Protein AF-A0A349X6H2-F1 (afdb_monomer_lite)

Foldseek 3Di:
DPQDDDPPQVLLVVVVLLLVLCVQAVVQQADPVLVLVSVLLVPDDPLLSSLLSVQVPDPDQKFFLVVSDDPPRDCSPVSVVSCCVSQQKHQDWLQPDDLCVLVPDDLVLLQQVCVQLVNHDDSPDDSVVSSVSSVVSSVVPVPDTGDRVSSVRIMGGGPVLSSQLSQCQVPVASPCRSVVVVCVSSVVDDPPPVSVVVSNHGPDDHNVLSVLSSVLRVQVVCLVVVNDPLVVVVCSLVVVPDPPVVVVVVPPDPSSLVSLQSSLVVCCVPHVPVSLVSLVSDDPLNSVLVNLVSCVVVVVLVVSLVVLVVVQVCCVVPNDPPSNNQSSVQVNCVRPVVDPDGPVRVCVVPPPDDDDFDPVCVVPVQVSVQVRCVVVVHHDDDQDPNPD

Sequence (388 aa):
MSAITLPTHYYLDHGLEVFDYLEAHCLHLLPSEALSYIRSFRALNRDEQCLLVRLWSRKPRFLKRSSLMYAEITQPYECLETLKNVGLANDLSFMNSDDSLFNSLTKPELLSILDGVGARAPASTSKASLVGMCLTWRSENNNIEPELDVLDQYVERSQQDVVDYLLFLFFGDLRNRFQRFSMRDLGVLSTKNKAKDAQQVARFISLDEARHEFECHTHLRDISQGSVRYKELLKFLKGDSMPSFQSVRKFSSASRDRLVLKLGEQLLAEQPQAAIDVWQLSEQADVLEKRLRLQYQMGDTEQVKLELELLQERAQEQGMSAASEIFIADFYARKFTGKRTSIYTDMLRNAAESIGVDELYLNSSEQGVIAYYQRIGAHAEFVENKVW

Radius of gyration: 27.76 Å; chains: 1; bounding box: 68×59×72 Å

Structure (mmCIF, N/CA/C/O backbone):
data_AF-A0A349X6H2-F1
#
_entry.id   AF-A0A349X6H2-F1
#
loop_
_atom_site.group_PDB
_atom_site.id
_atom_site.type_symbol
_atom_site.label_atom_id
_atom_site.label_alt_id
_atom_site.label_comp_id
_atom_site.label_asym_id
_atom_site.label_entity_id
_atom_site.label_seq_id
_atom_site.pdbx_PDB_ins_code
_atom_site.Cartn_x
_atom_site.Cartn_y
_atom_site.Cartn_z
_atom_site.occupancy
_atom_site.B_iso_or_equiv
_atom_site.auth_seq_id
_atom_site.auth_comp_id
_atom_site.auth_asym_id
_atom_site.auth_atom_id
_atom_site.pdbx_PDB_model_num
ATOM 1 N N . MET A 1 1 ? -0.062 -37.067 -7.864 1.00 41.12 1 MET A N 1
ATOM 2 C CA . MET A 1 1 ? -0.809 -35.925 -8.428 1.00 41.12 1 MET A CA 1
ATOM 3 C C . MET A 1 1 ? 0.073 -35.297 -9.486 1.00 41.12 1 MET A C 1
ATOM 5 O O . MET A 1 1 ? 1.188 -34.912 -9.158 1.00 41.12 1 MET A O 1
ATOM 9 N N . SER A 1 2 ? -0.353 -35.305 -10.746 1.00 44.94 2 SER A N 1
ATOM 10 C CA . SER A 1 2 ? 0.394 -34.697 -11.851 1.00 44.94 2 SER A CA 1
ATOM 11 C C . SER A 1 2 ? 0.528 -33.195 -11.595 1.00 44.94 2 SER A C 1
ATOM 13 O O . SER A 1 2 ? -0.472 -32.550 -11.283 1.00 44.94 2 SER A O 1
ATOM 15 N N . ALA A 1 3 ? 1.741 -32.646 -11.671 1.00 56.03 3 ALA A N 1
ATOM 16 C CA . ALA A 1 3 ? 1.954 -31.213 -11.501 1.00 56.03 3 ALA A CA 1
ATOM 17 C C . ALA A 1 3 ? 1.177 -30.453 -12.589 1.00 56.03 3 ALA A C 1
ATOM 19 O O . ALA A 1 3 ? 1.402 -30.669 -13.782 1.00 56.03 3 ALA A O 1
ATOM 20 N N . ILE A 1 4 ? 0.242 -29.594 -12.178 1.00 73.12 4 ILE A N 1
ATOM 21 C CA . ILE A 1 4 ? -0.483 -28.706 -13.091 1.00 73.12 4 ILE A CA 1
ATOM 22 C C . ILE A 1 4 ? 0.563 -27.810 -13.756 1.00 73.12 4 ILE A C 1
ATOM 24 O O . ILE A 1 4 ? 1.237 -27.030 -13.086 1.00 73.12 4 ILE A O 1
ATOM 28 N N . THR A 1 5 ? 0.732 -27.963 -15.067 1.00 77.38 5 THR A N 1
ATOM 29 C CA . THR A 1 5 ? 1.642 -27.134 -15.861 1.00 77.38 5 THR A CA 1
ATOM 30 C C . THR A 1 5 ? 0.803 -26.066 -16.548 1.00 77.38 5 THR A C 1
ATOM 32 O O . THR A 1 5 ? -0.097 -26.395 -17.319 1.00 77.38 5 THR A O 1
ATOM 35 N N . LEU A 1 6 ? 1.053 -24.798 -16.225 1.00 77.38 6 LEU A N 1
ATOM 36 C CA . LEU A 1 6 ? 0.325 -23.677 -16.820 1.00 77.38 6 LEU A CA 1
ATOM 37 C C . LEU A 1 6 ? 0.773 -23.461 -18.280 1.00 77.38 6 LEU A C 1
ATOM 39 O O . LEU A 1 6 ? 1.961 -23.630 -18.570 1.00 77.38 6 LEU A O 1
ATOM 43 N N . PRO A 1 7 ? -0.138 -23.079 -19.198 1.00 85.06 7 PRO A N 1
ATOM 44 C CA . PRO A 1 7 ? 0.215 -22.738 -20.579 1.00 85.06 7 PRO A CA 1
ATOM 45 C C . PRO A 1 7 ? 1.255 -21.618 -20.643 1.00 85.06 7 PRO A C 1
ATOM 47 O O . PRO A 1 7 ? 1.220 -20.720 -19.815 1.00 85.06 7 PRO A O 1
ATOM 50 N N . THR A 1 8 ? 2.124 -21.590 -21.656 1.00 86.38 8 THR A N 1
ATOM 51 C CA . THR A 1 8 ? 3.209 -20.591 -21.766 1.00 86.38 8 THR A CA 1
ATOM 52 C C . THR A 1 8 ? 2.728 -19.141 -21.640 1.00 86.38 8 THR A C 1
ATOM 54 O O . THR A 1 8 ? 3.378 -18.344 -20.975 1.00 86.38 8 THR A O 1
ATOM 57 N N . HIS A 1 9 ? 1.562 -18.815 -22.208 1.00 89.19 9 HIS A N 1
ATOM 58 C CA . HIS A 1 9 ? 1.004 -17.457 -22.258 1.00 89.19 9 HIS A CA 1
ATOM 59 C C . HIS A 1 9 ? -0.097 -17.185 -21.219 1.00 89.19 9 HIS A C 1
ATOM 61 O O . HIS A 1 9 ? -0.800 -16.189 -21.340 1.00 89.19 9 HIS A O 1
ATOM 67 N N . TYR A 1 10 ? -0.242 -18.028 -20.190 1.00 88.88 10 TYR A N 1
ATOM 68 C CA . TYR A 1 10 ? -1.331 -17.922 -19.204 1.00 88.88 10 TYR A CA 1
ATOM 69 C C . TYR A 1 10 ? -1.436 -16.534 -18.539 1.00 88.88 10 TYR A C 1
ATOM 71 O O . TYR A 1 10 ? -2.515 -16.068 -18.192 1.00 88.88 10 TYR A O 1
ATOM 79 N N . TYR A 1 11 ? -0.300 -15.852 -18.372 1.00 89.56 11 TYR A N 1
ATOM 80 C CA . TYR A 1 11 ? -0.249 -14.516 -17.788 1.00 89.56 11 TYR A CA 1
ATOM 81 C C . TYR A 1 11 ? -0.876 -13.459 -18.706 1.00 89.56 11 TYR A C 1
ATOM 83 O O . TYR A 1 11 ? -1.455 -12.503 -18.199 1.00 89.56 11 TYR A O 1
ATOM 91 N N . LEU A 1 12 ? -0.777 -13.612 -20.033 1.00 92.56 12 LEU A N 1
ATOM 92 C CA . LEU A 1 12 ? -1.433 -12.713 -20.981 1.00 92.56 12 LEU A CA 1
ATOM 93 C C . LEU A 1 12 ? -2.950 -12.860 -20.858 1.00 92.56 12 LEU A C 1
ATOM 95 O O . LEU A 1 12 ? -3.640 -11.847 -20.811 1.00 92.56 12 LEU A O 1
ATOM 99 N N . ASP A 1 13 ? -3.448 -14.091 -20.716 1.00 90.62 13 ASP A N 1
ATOM 100 C CA . ASP A 1 13 ? -4.875 -14.349 -20.503 1.00 90.62 13 ASP A CA 1
ATOM 101 C C . ASP A 1 13 ? -5.380 -13.643 -19.231 1.00 90.62 13 ASP A C 1
ATOM 103 O O . ASP A 1 13 ? -6.460 -13.062 -19.242 1.00 90.62 13 ASP A O 1
ATOM 107 N N . HIS A 1 14 ? -4.575 -13.590 -18.159 1.00 89.12 14 HIS A N 1
ATOM 108 C CA . HIS A 1 14 ? -4.907 -12.807 -16.955 1.00 89.12 14 HIS A CA 1
ATOM 109 C C . HIS A 1 14 ? -4.961 -11.306 -17.221 1.00 89.12 14 HIS A C 1
ATOM 111 O O . HIS A 1 14 ? -5.829 -10.618 -16.693 1.00 89.12 14 HIS A O 1
ATOM 117 N N . GLY A 1 15 ? -4.016 -10.783 -18.005 1.00 90.38 15 GLY A N 1
ATOM 118 C CA . GLY A 1 15 ? -4.023 -9.379 -18.408 1.00 90.38 15 GLY A CA 1
ATOM 119 C C . GLY A 1 15 ? -5.282 -9.037 -19.203 1.00 90.38 15 GLY A C 1
ATOM 120 O O . GLY A 1 15 ? -5.961 -8.064 -18.885 1.00 90.38 15 GLY A O 1
ATOM 121 N N . LEU A 1 16 ? -5.624 -9.875 -20.183 1.00 92.06 16 LEU A N 1
ATOM 122 C CA . LEU A 1 16 ? -6.833 -9.735 -20.993 1.00 92.06 16 LEU A CA 1
ATOM 123 C C . LEU A 1 16 ? -8.100 -9.833 -20.136 1.00 92.06 16 LEU A C 1
ATOM 125 O O . LEU A 1 16 ? -8.949 -8.960 -20.257 1.00 92.06 16 LEU A O 1
ATOM 129 N N . GLU A 1 17 ? -8.181 -10.789 -19.202 1.00 90.62 17 GLU A N 1
ATOM 130 C CA . GLU A 1 17 ? -9.306 -10.921 -18.259 1.00 90.62 17 GLU A CA 1
ATOM 131 C C . GLU A 1 17 ? -9.546 -9.620 -17.474 1.00 90.62 17 GLU A C 1
ATOM 133 O O . GLU A 1 17 ? -10.690 -9.201 -17.297 1.00 90.62 17 GLU A O 1
ATOM 138 N N . VAL A 1 18 ? -8.475 -8.948 -17.032 1.00 90.56 18 VAL A N 1
ATOM 139 C CA . VAL A 1 18 ? -8.581 -7.649 -16.351 1.00 90.56 18 VAL A CA 1
ATOM 140 C C . VAL A 1 18 ? -9.144 -6.585 -17.288 1.00 90.56 18 VAL A C 1
ATOM 142 O O . VAL A 1 18 ? -10.103 -5.908 -16.924 1.00 90.56 18 VAL A O 1
ATOM 145 N N . PHE A 1 19 ? -8.566 -6.414 -18.477 1.00 92.38 19 PHE A N 1
ATOM 146 C CA . PHE A 1 19 ? -9.008 -5.374 -19.408 1.00 92.38 19 PHE A CA 1
ATOM 147 C C . PHE A 1 19 ? -10.441 -5.600 -19.901 1.00 92.38 19 PHE A C 1
ATOM 149 O O . PHE A 1 19 ? -11.228 -4.655 -19.899 1.00 92.38 19 PHE A O 1
ATOM 156 N N . ASP A 1 20 ? -10.796 -6.842 -20.240 1.00 93.31 20 ASP A N 1
ATOM 157 C CA . ASP A 1 20 ? -12.140 -7.225 -20.678 1.00 93.31 20 ASP A CA 1
ATOM 158 C C . ASP A 1 20 ? -13.179 -6.901 -19.591 1.00 93.31 20 ASP A C 1
ATOM 160 O O . ASP A 1 20 ? -14.216 -6.301 -19.877 1.00 93.31 20 ASP A O 1
ATOM 164 N N . TYR A 1 21 ? -12.883 -7.224 -18.324 1.00 90.81 21 TYR A N 1
ATOM 165 C CA . TYR A 1 21 ? -13.749 -6.875 -17.195 1.00 90.81 21 TYR A CA 1
ATOM 166 C C . TYR A 1 21 ? -13.925 -5.358 -17.051 1.00 90.81 21 TYR A C 1
ATOM 168 O O . TYR A 1 21 ? -15.043 -4.877 -16.857 1.00 90.81 21 TYR A O 1
ATOM 176 N N . LEU A 1 22 ? -12.836 -4.589 -17.143 1.00 92.75 22 LEU A N 1
ATOM 177 C CA . LEU A 1 22 ? -12.883 -3.139 -16.952 1.00 92.75 22 LEU A CA 1
ATOM 178 C C . LEU A 1 22 ? -13.688 -2.443 -18.053 1.00 92.75 22 LEU A C 1
ATOM 180 O O . LEU A 1 22 ? -14.482 -1.554 -17.750 1.00 92.75 22 LEU A O 1
ATOM 184 N N . GLU A 1 23 ? -13.520 -2.864 -19.305 1.00 93.88 23 GLU A N 1
ATOM 185 C CA . GLU A 1 23 ? -14.273 -2.330 -20.443 1.00 93.88 23 GLU A CA 1
ATOM 186 C C . GLU A 1 23 ? -15.757 -2.714 -20.382 1.00 93.88 23 GLU A C 1
ATOM 188 O O . GLU A 1 23 ? -16.614 -1.881 -20.678 1.00 93.88 23 GLU A O 1
ATOM 193 N N . ALA A 1 24 ? -16.075 -3.942 -19.959 1.00 92.00 24 ALA A N 1
ATOM 194 C CA . ALA A 1 24 ? -17.452 -4.424 -19.884 1.00 92.00 24 ALA A CA 1
ATOM 195 C C . ALA A 1 24 ? -18.235 -3.855 -18.690 1.00 92.00 24 ALA A C 1
ATOM 197 O O . ALA A 1 24 ? -19.426 -3.568 -18.817 1.00 92.00 24 ALA A O 1
ATOM 198 N N . HIS A 1 25 ? -17.587 -3.700 -17.532 1.00 90.75 25 HIS A N 1
ATOM 199 C CA . HIS A 1 25 ? -18.285 -3.441 -16.270 1.00 90.75 25 HIS A CA 1
ATOM 200 C C . HIS A 1 25 ? -17.900 -2.128 -15.596 1.00 90.75 25 HIS A C 1
ATOM 202 O O . HIS A 1 25 ? -18.695 -1.606 -14.822 1.00 90.75 25 HIS A O 1
ATOM 208 N N . CYS A 1 26 ? -16.716 -1.572 -15.859 1.00 93.00 26 CYS A N 1
ATOM 209 C CA . CYS A 1 26 ? -16.192 -0.424 -15.114 1.00 93.00 26 CYS A CA 1
ATOM 210 C C . CYS A 1 26 ? -15.970 0.826 -15.969 1.00 93.00 26 CYS A C 1
ATOM 212 O O . CYS A 1 26 ? -15.316 1.747 -15.494 1.00 93.00 26 CYS A O 1
ATOM 214 N N . LEU A 1 27 ? -16.513 0.904 -17.189 1.00 94.94 27 LEU A N 1
ATOM 215 C CA . LEU A 1 27 ? -16.261 2.016 -18.114 1.00 94.94 27 LEU A CA 1
ATOM 216 C C . LEU A 1 27 ? -16.550 3.402 -17.499 1.00 94.94 27 LEU A C 1
ATOM 218 O O . LEU A 1 27 ? -15.788 4.340 -17.713 1.00 94.94 27 LEU A O 1
ATOM 222 N N . HIS A 1 28 ? -17.606 3.527 -16.687 1.00 94.00 28 HIS A N 1
ATOM 223 C CA . HIS A 1 28 ? -17.977 4.763 -15.974 1.00 94.00 28 HIS A CA 1
ATOM 224 C C . HIS A 1 28 ? -17.039 5.128 -14.813 1.00 94.00 28 HIS A C 1
ATOM 226 O O . HIS A 1 28 ? -17.124 6.234 -14.282 1.00 94.00 28 HIS A O 1
ATOM 232 N N . LEU A 1 29 ? -16.160 4.209 -14.413 1.00 94.75 29 LEU A N 1
ATOM 233 C CA . LEU A 1 29 ? -15.140 4.389 -13.379 1.00 94.75 29 LEU A CA 1
ATOM 234 C C . LEU A 1 29 ? -13.755 4.669 -13.972 1.00 94.75 29 LEU A C 1
ATOM 236 O O . LEU A 1 29 ? -12.797 4.804 -13.220 1.00 94.75 29 LEU A O 1
ATOM 240 N N . LEU A 1 30 ? -13.607 4.718 -15.298 1.00 95.81 30 LEU A N 1
ATOM 241 C CA . LEU A 1 30 ? -12.310 4.922 -15.936 1.00 95.81 30 LEU A CA 1
ATOM 242 C C . LEU A 1 30 ? -12.091 6.407 -16.258 1.00 95.81 30 LEU A C 1
ATOM 244 O O . LEU A 1 30 ? -12.822 6.966 -17.079 1.00 95.81 30 LEU A O 1
ATOM 248 N N . PRO A 1 31 ? -11.072 7.062 -15.672 1.00 95.38 31 PRO A N 1
ATOM 249 C CA . PRO A 1 31 ? -10.683 8.400 -16.093 1.00 95.38 31 PRO A CA 1
ATOM 250 C C . PRO A 1 31 ? -10.000 8.376 -17.475 1.00 95.38 31 PRO A C 1
ATOM 252 O O . PRO A 1 31 ? -9.682 7.319 -18.030 1.00 95.38 31 PRO A O 1
ATOM 255 N N . SER A 1 32 ? -9.760 9.555 -18.051 1.00 95.50 32 SER A N 1
ATOM 256 C CA . SER A 1 32 ? -9.228 9.717 -19.415 1.00 95.50 32 SER A CA 1
ATOM 257 C C . SER A 1 32 ? -7.911 8.980 -19.665 1.00 95.50 32 SER A C 1
ATOM 259 O O . SER A 1 32 ? -7.740 8.342 -20.704 1.00 95.50 32 SER A O 1
ATOM 261 N N . GLU A 1 33 ? -6.996 9.044 -18.706 1.00 95.44 33 GLU A N 1
ATOM 262 C CA . GLU A 1 33 ? -5.682 8.416 -18.730 1.00 95.44 33 GLU A CA 1
ATOM 263 C C . GLU A 1 33 ? -5.792 6.890 -18.706 1.00 95.44 33 GLU A C 1
ATOM 265 O O . GLU A 1 33 ? -5.112 6.216 -19.477 1.00 95.44 33 GLU A O 1
ATOM 270 N N . ALA A 1 34 ? -6.726 6.341 -17.923 1.00 95.88 34 ALA A N 1
ATOM 271 C CA . ALA A 1 34 ? -7.013 4.912 -17.895 1.00 95.88 34 ALA A CA 1
ATOM 272 C C . ALA A 1 34 ? -7.580 4.437 -19.240 1.00 95.88 34 ALA A C 1
ATOM 274 O O . ALA A 1 34 ? -7.101 3.456 -19.802 1.00 95.88 34 ALA A O 1
ATOM 275 N N . LEU A 1 35 ? -8.533 5.175 -19.817 1.00 96.31 35 LEU A N 1
ATOM 276 C CA . LEU A 1 35 ? -9.071 4.877 -21.150 1.00 96.31 35 LEU A CA 1
ATOM 277 C C . LEU A 1 35 ? -8.007 4.978 -22.249 1.00 96.31 35 LEU A C 1
ATOM 279 O O . LEU A 1 35 ? -8.060 4.238 -23.233 1.00 96.31 35 LEU A O 1
ATOM 283 N N . SER A 1 36 ? -7.067 5.916 -22.128 1.00 96.06 36 SER A N 1
ATOM 284 C CA . SER A 1 36 ? -5.939 6.026 -23.055 1.00 96.06 36 SER A CA 1
ATOM 285 C C . SER A 1 36 ? -5.003 4.828 -22.920 1.00 96.06 36 SER A C 1
ATOM 287 O O . SER A 1 36 ? -4.610 4.259 -23.933 1.00 96.06 36 SER A O 1
ATOM 289 N N . TYR A 1 37 ? -4.704 4.403 -21.690 1.00 96.12 37 TYR A N 1
ATOM 290 C CA . TYR A 1 37 ? -3.863 3.239 -21.418 1.00 96.12 37 TYR A CA 1
ATOM 291 C C . TYR A 1 37 ? -4.434 1.969 -22.055 1.00 96.12 37 TYR A C 1
ATOM 293 O O . TYR A 1 37 ? -3.723 1.254 -22.761 1.00 96.12 37 TYR A O 1
ATOM 301 N N . ILE A 1 38 ? -5.728 1.703 -21.840 1.00 95.81 38 ILE A N 1
ATOM 302 C CA . ILE A 1 38 ? -6.404 0.524 -22.400 1.00 95.81 38 ILE A CA 1
ATOM 303 C C . ILE A 1 38 ? -6.362 0.564 -23.930 1.00 95.81 38 ILE A C 1
ATOM 305 O O . ILE A 1 38 ? -6.011 -0.430 -24.561 1.00 95.81 38 ILE A O 1
ATOM 309 N N . ARG A 1 39 ? -6.642 1.724 -24.539 1.00 96.62 39 ARG A N 1
ATOM 310 C CA . ARG A 1 39 ? -6.561 1.887 -25.998 1.00 96.62 39 ARG A CA 1
ATOM 311 C C . ARG A 1 39 ? -5.158 1.619 -26.537 1.00 96.62 39 ARG A C 1
ATOM 313 O O . ARG A 1 39 ? -5.036 0.884 -27.513 1.00 96.62 39 ARG A O 1
ATOM 320 N N . SER A 1 40 ? -4.120 2.150 -25.889 1.00 96.62 40 SER A N 1
ATOM 321 C CA . SER A 1 40 ? -2.731 1.865 -26.264 1.00 96.62 40 SER A CA 1
ATOM 322 C C . SER A 1 40 ? -2.426 0.372 -26.164 1.00 96.62 40 SER A C 1
ATOM 324 O O . SER A 1 40 ? -1.868 -0.182 -27.101 1.00 96.62 40 SER A O 1
ATOM 326 N N . PHE A 1 41 ? -2.855 -0.303 -25.092 1.00 96.00 41 PHE A N 1
ATOM 327 C CA . PHE A 1 41 ? -2.679 -1.751 -24.937 1.00 96.00 41 PHE A CA 1
ATOM 328 C C . PHE A 1 41 ? -3.384 -2.563 -26.036 1.00 96.00 41 PHE A C 1
ATOM 330 O O . PHE A 1 41 ? -2.799 -3.491 -26.593 1.00 96.00 41 PHE A O 1
ATOM 337 N N . ARG A 1 42 ? -4.629 -2.214 -26.381 1.00 96.50 42 ARG A N 1
ATOM 338 C CA . ARG A 1 42 ? -5.400 -2.911 -27.427 1.00 96.50 42 ARG A CA 1
ATOM 339 C C . ARG A 1 42 ? -4.820 -2.721 -28.830 1.00 96.50 42 ARG A C 1
ATOM 341 O O . ARG A 1 42 ? -5.063 -3.565 -29.686 1.00 96.50 42 ARG A O 1
ATOM 348 N N . ALA A 1 43 ? -4.067 -1.646 -29.061 1.00 97.50 43 ALA A N 1
ATOM 349 C CA . ALA A 1 43 ? -3.385 -1.391 -30.329 1.00 97.50 43 ALA A CA 1
ATOM 350 C C . ALA A 1 43 ? -2.084 -2.197 -30.501 1.00 97.50 43 ALA A C 1
ATOM 352 O O . ALA A 1 43 ? -1.599 -2.320 -31.624 1.00 97.50 43 ALA A O 1
ATOM 353 N N . LEU A 1 44 ? -1.529 -2.738 -29.412 1.00 97.81 44 LEU A N 1
ATOM 354 C CA . LEU A 1 44 ? -0.324 -3.563 -29.443 1.00 97.81 44 LEU A CA 1
ATOM 355 C C . LEU A 1 44 ? -0.584 -4.920 -30.104 1.00 97.81 44 LEU A C 1
ATOM 357 O O . LEU A 1 44 ? -1.668 -5.499 -29.983 1.00 97.81 44 LEU A O 1
ATOM 361 N N . ASN A 1 45 ? 0.448 -5.473 -30.735 1.00 97.12 45 ASN A N 1
ATOM 362 C CA . ASN A 1 45 ? 0.433 -6.863 -31.170 1.00 97.12 45 ASN A CA 1
ATOM 363 C C . ASN A 1 45 ? 0.579 -7.828 -29.975 1.00 97.12 45 ASN A C 1
ATOM 365 O O . ASN A 1 45 ? 0.828 -7.434 -28.835 1.00 97.12 45 ASN A O 1
ATOM 369 N N . ARG A 1 46 ? 0.430 -9.132 -30.230 1.00 96.69 46 ARG A N 1
ATOM 370 C CA . ARG A 1 46 ? 0.435 -10.151 -29.170 1.00 96.69 46 ARG A CA 1
ATOM 371 C C . ARG A 1 46 ? 1.747 -10.201 -28.374 1.00 96.69 46 ARG A C 1
ATOM 373 O O . ARG A 1 46 ? 1.697 -10.342 -27.155 1.00 96.69 46 ARG A O 1
ATOM 380 N N . ASP A 1 47 ? 2.895 -10.085 -29.035 1.00 97.19 47 ASP A N 1
ATOM 381 C CA . ASP A 1 47 ? 4.217 -10.162 -28.397 1.00 97.19 47 ASP A CA 1
ATOM 382 C C . ASP A 1 47 ? 4.477 -8.926 -27.516 1.00 97.19 47 ASP A C 1
ATOM 384 O O . ASP A 1 47 ? 4.969 -9.039 -26.390 1.00 97.19 47 ASP A O 1
ATOM 388 N N . GLU A 1 48 ? 4.042 -7.752 -27.971 1.00 97.44 48 GLU A N 1
ATOM 389 C CA . GLU A 1 48 ? 4.077 -6.500 -27.211 1.00 97.44 48 GLU A CA 1
ATOM 390 C C . GLU A 1 48 ? 3.147 -6.540 -25.989 1.00 97.44 48 GLU A C 1
ATOM 392 O O . GLU A 1 48 ? 3.548 -6.148 -24.889 1.00 97.44 48 GLU A O 1
ATOM 397 N N . GLN A 1 49 ? 1.927 -7.070 -26.143 1.00 97.00 49 GLN A N 1
ATOM 398 C CA . GLN A 1 49 ? 1.008 -7.290 -25.022 1.00 97.00 49 GLN A CA 1
ATOM 399 C C . GLN A 1 49 ? 1.607 -8.265 -24.004 1.00 97.00 49 GLN A C 1
ATOM 401 O O . GLN A 1 49 ? 1.571 -8.003 -22.799 1.00 97.00 49 GLN A O 1
ATOM 406 N N . CYS A 1 50 ? 2.208 -9.363 -24.474 1.00 96.19 50 CYS A N 1
ATOM 407 C CA . CYS A 1 50 ? 2.935 -10.307 -23.631 1.00 96.19 50 CYS A CA 1
ATOM 408 C C . CYS A 1 50 ? 4.016 -9.597 -22.810 1.00 96.19 50 CYS A C 1
ATOM 410 O O . CYS A 1 50 ? 4.074 -9.772 -21.589 1.00 96.19 50 CYS A O 1
ATOM 412 N N . LEU A 1 51 ? 4.850 -8.780 -23.457 1.00 96.31 51 LEU A N 1
ATOM 413 C CA . LEU A 1 51 ? 5.918 -8.053 -22.783 1.00 96.31 51 LEU A CA 1
ATOM 414 C C . LEU A 1 51 ? 5.370 -7.060 -21.749 1.00 96.31 51 LEU A C 1
ATOM 416 O O . LEU A 1 51 ? 5.881 -7.007 -20.628 1.00 96.31 51 LEU A O 1
ATOM 420 N N . LEU A 1 52 ? 4.303 -6.323 -22.068 1.00 95.19 52 LEU A N 1
ATOM 421 C CA . LEU A 1 52 ? 3.695 -5.382 -21.125 1.00 95.19 52 LEU A CA 1
ATOM 422 C C . LEU A 1 52 ? 3.138 -6.089 -19.884 1.00 95.19 52 LEU A C 1
ATOM 424 O O . LEU A 1 52 ? 3.396 -5.669 -18.754 1.00 95.19 52 LEU A O 1
ATOM 428 N N . VAL A 1 53 ? 2.418 -7.199 -20.065 1.00 93.12 53 VAL A N 1
ATOM 429 C CA . VAL A 1 53 ? 1.878 -7.957 -18.928 1.00 93.12 53 VAL A CA 1
ATOM 430 C C . VAL A 1 53 ? 3.007 -8.599 -18.112 1.00 93.12 53 VAL A C 1
ATOM 432 O O . VAL A 1 53 ? 2.946 -8.637 -16.876 1.00 93.12 53 VAL A O 1
ATOM 435 N N . ARG A 1 54 ? 4.105 -9.023 -18.759 1.00 91.69 54 ARG A N 1
ATOM 436 C CA . ARG A 1 54 ? 5.329 -9.419 -18.048 1.00 91.69 54 ARG A CA 1
ATOM 437 C C . ARG A 1 54 ? 5.853 -8.270 -17.194 1.00 91.69 54 ARG A C 1
ATOM 439 O O . ARG A 1 54 ? 6.064 -8.502 -16.004 1.00 91.69 54 ARG A O 1
ATOM 446 N N . LEU A 1 55 ? 5.984 -7.050 -17.725 1.00 91.19 55 LEU A N 1
ATOM 447 C CA . LEU A 1 55 ? 6.416 -5.871 -16.958 1.00 91.19 55 LEU A CA 1
ATOM 448 C C . LEU A 1 55 ? 5.529 -5.632 -15.729 1.00 91.19 55 LEU A C 1
ATOM 450 O O . LEU A 1 55 ? 6.047 -5.454 -14.624 1.00 91.19 55 LEU A O 1
ATOM 454 N N . TRP A 1 56 ? 4.206 -5.712 -15.884 1.00 87.31 56 TRP A N 1
ATOM 455 C CA . TRP A 1 56 ? 3.244 -5.556 -14.790 1.00 87.31 56 TRP A CA 1
ATOM 456 C C . TRP A 1 56 ? 3.454 -6.545 -13.641 1.00 87.31 56 TRP A C 1
ATOM 458 O O . TRP A 1 56 ? 3.336 -6.166 -12.470 1.00 87.31 56 TRP A O 1
ATOM 468 N N . SER A 1 57 ? 3.790 -7.794 -13.972 1.00 84.00 57 SER A N 1
ATOM 469 C CA . SER A 1 57 ? 4.006 -8.874 -13.003 1.00 84.00 57 SER A CA 1
ATOM 470 C C . SER A 1 57 ? 5.298 -8.730 -12.184 1.00 84.00 57 SER A C 1
ATOM 472 O O . SER A 1 57 ? 5.453 -9.377 -11.143 1.00 84.00 57 SER A O 1
ATOM 474 N N . ARG A 1 58 ? 6.241 -7.885 -12.622 1.00 86.94 58 ARG A N 1
ATOM 475 C CA . ARG A 1 58 ? 7.522 -7.686 -11.935 1.00 86.94 58 ARG A CA 1
ATOM 476 C C . ARG A 1 58 ? 7.357 -6.759 -10.735 1.00 86.94 58 ARG A C 1
ATOM 478 O O . ARG A 1 58 ? 6.729 -5.713 -10.834 1.00 86.94 58 ARG A O 1
ATOM 485 N N . LYS A 1 59 ? 7.974 -7.126 -9.607 1.00 82.19 59 LYS A N 1
ATOM 486 C CA . LYS A 1 59 ? 7.977 -6.293 -8.392 1.00 82.19 59 LYS A CA 1
ATOM 487 C C . LYS A 1 59 ? 8.782 -4.989 -8.546 1.00 82.19 59 LYS A C 1
ATOM 489 O O . LYS A 1 59 ? 8.283 -3.968 -8.088 1.00 82.19 59 LYS A O 1
ATOM 494 N N . PRO A 1 60 ? 9.997 -4.983 -9.135 1.00 87.00 60 PRO A N 1
ATOM 495 C CA . PRO A 1 60 ? 10.769 -3.749 -9.281 1.00 87.00 60 PRO A CA 1
ATOM 496 C C . PRO A 1 60 ? 10.166 -2.806 -10.329 1.00 87.00 60 PRO A C 1
ATOM 498 O O . PRO A 1 60 ? 9.721 -3.262 -11.384 1.00 87.00 60 PRO A O 1
ATOM 501 N N . ARG A 1 61 ? 10.212 -1.497 -10.050 1.00 88.12 61 ARG A N 1
ATOM 502 C CA . ARG A 1 61 ? 9.861 -0.425 -11.000 1.00 88.12 61 ARG A CA 1
ATOM 503 C C . ARG A 1 61 ? 10.887 -0.300 -12.130 1.00 88.12 61 ARG A C 1
ATOM 505 O O . ARG A 1 61 ? 10.500 -0.159 -13.286 1.00 88.12 61 ARG A O 1
ATOM 512 N N . PHE A 1 62 ? 12.169 -0.393 -11.778 1.00 92.50 62 PHE A N 1
ATOM 513 C CA . PHE A 1 62 ? 13.304 -0.337 -12.699 1.00 92.50 62 PHE A CA 1
ATOM 514 C C . PHE A 1 62 ? 13.786 -1.749 -13.006 1.00 92.50 62 PHE A C 1
ATOM 516 O O . PHE A 1 62 ? 14.052 -2.545 -12.099 1.00 92.50 62 PHE A O 1
ATOM 523 N N . LEU A 1 63 ? 13.862 -2.081 -14.289 1.00 93.25 63 LEU A N 1
ATOM 524 C CA . LEU A 1 63 ? 14.101 -3.438 -14.764 1.00 93.25 63 LEU A CA 1
ATOM 525 C C . LEU A 1 63 ? 15.285 -3.445 -15.714 1.00 93.25 63 LEU A C 1
ATOM 527 O O . LEU A 1 63 ? 15.330 -2.651 -16.644 1.00 93.25 63 LEU A O 1
ATOM 531 N N . LYS A 1 64 ? 16.221 -4.379 -15.523 1.00 93.00 64 LYS A N 1
ATOM 532 C CA . LYS A 1 64 ? 17.274 -4.609 -16.518 1.00 93.00 64 LYS A CA 1
ATOM 533 C C . LYS A 1 64 ? 16.641 -5.118 -17.806 1.00 93.00 64 LYS A C 1
ATOM 535 O O . LYS A 1 64 ? 15.910 -6.113 -17.759 1.00 93.00 64 LYS A O 1
ATOM 540 N N . ARG A 1 65 ? 16.977 -4.510 -18.943 1.00 93.44 65 ARG A N 1
ATOM 541 C CA . ARG A 1 65 ? 16.505 -4.919 -20.276 1.00 93.44 65 ARG A CA 1
ATOM 542 C C . ARG A 1 65 ? 16.817 -6.393 -20.549 1.00 93.44 65 ARG A C 1
ATOM 544 O O . ARG A 1 65 ? 15.956 -7.132 -21.009 1.00 93.44 65 ARG A O 1
ATOM 551 N N . SER A 1 66 ? 17.994 -6.866 -20.133 1.00 92.19 66 SER A N 1
ATOM 552 C CA . SER A 1 66 ? 18.397 -8.278 -20.244 1.00 92.19 66 SER A CA 1
ATOM 553 C C . SER A 1 66 ? 17.492 -9.257 -19.485 1.00 92.19 66 SER A C 1
ATOM 555 O O . SER A 1 66 ? 17.409 -10.424 -19.853 1.00 92.19 66 SER A O 1
ATOM 557 N N . SER A 1 67 ? 16.780 -8.801 -18.448 1.00 91.94 67 SER A N 1
ATOM 558 C CA . SER A 1 67 ? 15.844 -9.639 -17.684 1.00 91.94 67 SER A CA 1
ATOM 559 C C . SER A 1 67 ? 14.473 -9.806 -18.349 1.00 91.94 67 SER A C 1
ATOM 561 O O . SER A 1 67 ? 13.640 -10.550 -17.832 1.00 91.94 67 SER A O 1
ATOM 563 N N . LEU A 1 68 ? 14.243 -9.113 -19.468 1.00 91.38 68 LEU A N 1
ATOM 564 C CA . LEU A 1 68 ? 12.992 -9.111 -20.228 1.00 91.38 68 LEU A CA 1
ATOM 565 C C . LEU A 1 68 ? 13.078 -9.955 -21.512 1.00 91.38 68 LEU A C 1
ATOM 567 O O . LEU A 1 68 ? 12.228 -9.845 -22.391 1.00 91.38 68 LEU A O 1
ATOM 571 N N . MET A 1 69 ? 14.117 -10.784 -21.628 1.00 91.25 69 MET A N 1
ATOM 572 C CA . MET A 1 69 ? 14.360 -11.656 -22.775 1.00 91.25 69 MET A CA 1
ATOM 573 C C . MET A 1 69 ? 13.656 -12.997 -22.560 1.00 91.25 69 MET A C 1
ATOM 575 O O . MET A 1 69 ? 14.228 -13.937 -22.008 1.00 91.25 69 MET A O 1
ATOM 579 N N . TYR A 1 70 ? 12.382 -13.052 -22.937 1.00 92.81 70 TYR A N 1
ATOM 580 C CA . TYR A 1 70 ? 11.531 -14.231 -22.789 1.00 92.81 70 TYR A CA 1
ATOM 581 C C . TYR A 1 70 ? 11.536 -15.067 -24.071 1.00 92.81 70 TYR A C 1
ATOM 583 O O . TYR A 1 70 ? 11.414 -14.515 -25.159 1.00 92.81 70 TYR A O 1
ATOM 591 N N . ALA A 1 71 ? 11.657 -16.392 -23.949 1.00 92.69 71 ALA A N 1
ATOM 592 C CA . ALA A 1 71 ? 11.766 -17.291 -25.104 1.00 92.69 71 ALA A CA 1
ATOM 593 C C . ALA A 1 71 ? 10.482 -17.346 -25.949 1.00 92.69 71 ALA A C 1
ATOM 595 O O . ALA A 1 71 ? 10.533 -17.681 -27.128 1.00 92.69 71 ALA A O 1
ATOM 596 N N . GLU A 1 72 ? 9.336 -17.040 -25.340 1.00 93.69 72 GLU A N 1
ATOM 597 C CA . GLU A 1 72 ? 8.037 -16.991 -26.002 1.00 93.69 72 GLU A CA 1
ATOM 598 C C . GLU A 1 72 ? 7.775 -15.698 -26.792 1.00 93.69 72 GLU A C 1
ATOM 600 O O . GLU A 1 72 ? 6.806 -15.652 -27.540 1.00 93.69 72 GLU A O 1
ATOM 605 N N . ILE A 1 73 ? 8.618 -14.668 -26.643 1.00 95.19 73 ILE A N 1
ATOM 606 C CA . ILE A 1 73 ? 8.498 -13.389 -27.357 1.00 95.19 73 ILE A CA 1
ATOM 607 C C . ILE A 1 73 ? 9.549 -13.349 -28.468 1.00 95.19 73 ILE A C 1
ATOM 609 O O . ILE A 1 73 ? 10.739 -13.511 -28.205 1.00 95.19 73 ILE A O 1
ATOM 613 N N . THR A 1 74 ? 9.121 -13.101 -29.706 1.00 94.12 74 THR A N 1
ATOM 614 C CA . THR A 1 74 ? 9.979 -13.246 -30.893 1.00 94.12 74 THR A CA 1
ATOM 615 C C . THR A 1 74 ? 11.065 -12.172 -30.962 1.00 94.12 74 THR A C 1
ATOM 617 O O . THR A 1 74 ? 12.232 -12.486 -31.185 1.00 94.12 74 THR A O 1
ATOM 620 N N . GLN A 1 75 ? 10.686 -10.903 -30.773 1.00 94.00 75 GLN A N 1
ATOM 621 C CA . GLN A 1 75 ? 11.586 -9.744 -30.849 1.00 94.00 75 GLN A CA 1
ATOM 622 C C . GLN A 1 75 ? 11.417 -8.849 -29.612 1.00 94.00 75 GLN A C 1
ATOM 624 O O . GLN A 1 75 ? 10.833 -7.766 -29.692 1.00 94.00 75 GLN A O 1
ATOM 629 N N . PRO A 1 76 ? 11.898 -9.283 -28.433 1.00 93.38 76 PRO A N 1
ATOM 630 C CA . PRO A 1 76 ? 11.629 -8.593 -27.171 1.00 93.38 76 PRO A CA 1
ATOM 631 C C . PRO A 1 76 ? 12.213 -7.175 -27.119 1.00 93.38 76 PRO A C 1
ATOM 633 O O . PRO A 1 76 ? 11.623 -6.306 -26.482 1.00 93.38 76 PRO A O 1
ATOM 636 N N . TYR A 1 77 ? 13.329 -6.915 -27.808 1.00 92.75 77 TYR A N 1
ATOM 637 C CA . TYR A 1 77 ? 13.893 -5.566 -27.910 1.00 92.75 77 TYR A CA 1
ATOM 638 C C . TYR A 1 77 ? 13.012 -4.634 -28.752 1.00 92.75 77 TYR A C 1
ATOM 640 O O . TYR A 1 77 ? 12.695 -3.542 -28.296 1.00 92.75 77 TYR A O 1
ATOM 648 N N . GLU A 1 78 ? 12.545 -5.071 -29.925 1.00 95.69 78 GLU A N 1
ATOM 649 C CA . GLU A 1 78 ? 11.640 -4.272 -30.773 1.00 95.69 78 GLU A CA 1
ATOM 650 C C . GLU A 1 78 ? 10.288 -4.026 -30.090 1.00 95.69 78 GLU A C 1
ATOM 652 O O . GLU A 1 78 ? 9.745 -2.920 -30.143 1.00 95.69 78 GLU A O 1
ATOM 657 N N . CYS A 1 79 ? 9.774 -5.034 -29.376 1.00 96.94 79 CYS A N 1
ATOM 658 C CA . CYS A 1 79 ? 8.583 -4.883 -28.545 1.00 96.94 79 CYS A CA 1
ATOM 659 C C . CYS A 1 79 ? 8.807 -3.811 -27.472 1.00 96.94 79 CYS A C 1
ATOM 661 O O . CYS A 1 79 ? 7.946 -2.960 -27.263 1.00 96.94 79 CYS A O 1
ATOM 663 N N . LEU A 1 80 ? 9.966 -3.820 -26.803 1.00 95.69 80 LEU A N 1
ATOM 664 C CA . LEU A 1 80 ? 10.290 -2.835 -25.775 1.00 95.69 80 LEU A CA 1
ATOM 665 C C . LEU A 1 80 ? 10.366 -1.416 -26.347 1.00 95.69 80 LEU A C 1
ATOM 667 O O . LEU A 1 80 ? 9.795 -0.502 -25.756 1.00 95.69 80 LEU A O 1
ATOM 671 N N . GLU A 1 81 ? 11.014 -1.232 -27.499 1.00 95.56 81 GLU A N 1
ATOM 672 C CA . GLU A 1 81 ? 11.056 0.065 -28.186 1.00 95.56 81 GLU A CA 1
ATOM 673 C C . GLU A 1 81 ? 9.650 0.547 -28.565 1.00 95.56 81 GLU A C 1
ATOM 675 O O . GLU A 1 81 ? 9.316 1.712 -28.356 1.00 95.56 81 GLU A O 1
ATOM 680 N N . THR A 1 82 ? 8.780 -0.355 -29.025 1.00 96.81 82 THR A N 1
ATOM 681 C CA . THR A 1 82 ? 7.380 -0.016 -29.314 1.00 96.81 82 THR A CA 1
ATOM 682 C C . THR A 1 82 ? 6.642 0.437 -28.059 1.00 96.81 82 THR A C 1
ATOM 684 O O . THR A 1 82 ? 6.006 1.491 -28.080 1.00 96.81 82 THR A O 1
ATOM 687 N N . LEU A 1 83 ? 6.784 -0.287 -26.940 1.00 96.62 83 LEU A N 1
ATOM 688 C CA . LEU A 1 83 ? 6.195 0.101 -25.652 1.00 96.62 83 LEU A CA 1
ATOM 689 C C . LEU A 1 83 ? 6.675 1.481 -25.186 1.00 96.62 83 LEU A C 1
ATOM 691 O O . LEU A 1 83 ? 5.879 2.232 -24.618 1.00 96.62 83 LEU A O 1
ATOM 695 N N . LYS A 1 84 ? 7.942 1.831 -25.438 1.00 95.12 84 LYS A N 1
ATOM 696 C CA . LYS A 1 84 ? 8.476 3.165 -25.142 1.00 95.12 84 LYS A CA 1
ATOM 697 C C . LYS A 1 84 ? 7.871 4.246 -26.029 1.00 95.12 84 LYS A C 1
ATOM 699 O O . LYS A 1 84 ? 7.414 5.265 -25.519 1.00 95.12 84 LYS A O 1
ATOM 704 N N . ASN A 1 85 ? 7.775 3.994 -27.331 1.00 95.12 85 ASN A N 1
ATOM 705 C CA . ASN A 1 85 ? 7.200 4.941 -28.289 1.00 95.12 85 ASN A CA 1
ATOM 706 C C . ASN A 1 85 ? 5.735 5.285 -27.982 1.00 95.12 85 ASN A C 1
ATOM 708 O O . ASN A 1 85 ? 5.309 6.415 -28.208 1.00 95.12 85 ASN A O 1
ATOM 712 N N . VAL A 1 86 ? 4.967 4.335 -27.437 1.00 94.81 86 VAL A N 1
ATOM 713 C CA . VAL A 1 86 ? 3.574 4.567 -27.014 1.00 94.81 86 VAL A CA 1
ATOM 714 C C . VAL A 1 86 ? 3.435 4.993 -25.543 1.00 94.81 86 VAL A C 1
ATOM 716 O O . VAL A 1 86 ? 2.317 5.108 -25.038 1.00 94.81 86 VAL A O 1
ATOM 719 N N . GLY A 1 87 ? 4.550 5.222 -24.839 1.00 93.75 87 GLY A N 1
ATOM 720 C CA . GLY A 1 87 ? 4.583 5.720 -23.459 1.00 93.75 87 GLY A CA 1
ATOM 721 C C . GLY A 1 87 ? 4.153 4.714 -22.384 1.00 93.75 87 GLY A C 1
ATOM 722 O O . GLY A 1 87 ? 3.823 5.121 -21.266 1.00 93.75 87 GLY A O 1
ATOM 723 N N . LEU A 1 88 ? 4.134 3.414 -22.702 1.00 94.69 88 LEU A N 1
ATOM 724 C CA . LEU A 1 88 ? 3.806 2.317 -21.776 1.00 94.69 88 LEU A CA 1
ATOM 725 C C . LEU A 1 88 ? 5.038 1.785 -21.017 1.00 94.69 88 LEU A C 1
ATOM 727 O O . LEU A 1 88 ? 4.903 1.122 -19.986 1.00 94.69 88 LEU A O 1
ATOM 731 N N . ALA A 1 89 ? 6.235 2.131 -21.481 1.00 94.81 89 ALA A N 1
ATOM 732 C CA . ALA A 1 89 ? 7.511 2.005 -20.784 1.00 94.81 89 ALA A CA 1
ATOM 733 C C . ALA A 1 89 ? 8.326 3.287 -21.019 1.00 94.81 89 ALA A C 1
ATOM 735 O O . ALA A 1 89 ? 8.046 4.004 -21.972 1.00 94.81 89 ALA A O 1
ATOM 736 N N . ASN A 1 90 ? 9.313 3.584 -20.177 1.00 93.44 90 ASN A N 1
ATOM 737 C CA . ASN A 1 90 ? 10.182 4.750 -20.352 1.00 93.44 90 ASN A CA 1
ATOM 738 C C . ASN A 1 90 ? 11.650 4.342 -20.254 1.00 93.44 90 ASN A C 1
ATOM 740 O O . ASN A 1 90 ? 12.004 3.428 -19.504 1.00 93.44 90 ASN A O 1
ATOM 744 N N . ASP A 1 91 ? 12.509 5.056 -20.973 1.00 92.19 91 ASP A N 1
ATOM 745 C CA . ASP A 1 91 ? 13.933 5.060 -20.655 1.00 92.19 91 ASP A CA 1
ATOM 746 C C . ASP A 1 91 ? 14.162 5.727 -19.294 1.00 92.19 91 ASP A C 1
ATOM 748 O O . ASP A 1 91 ? 13.357 6.543 -18.835 1.00 92.19 91 ASP A O 1
ATOM 752 N N . LEU A 1 92 ? 15.236 5.329 -18.614 1.00 91.69 92 LEU A N 1
ATOM 753 C CA . LEU A 1 92 ? 15.589 5.938 -17.339 1.00 91.69 92 LEU A CA 1
ATOM 754 C C . LEU A 1 92 ? 16.158 7.328 -17.577 1.00 91.69 92 LEU A C 1
ATOM 756 O O . LEU A 1 92 ? 16.958 7.529 -18.485 1.00 91.69 92 LEU A O 1
ATOM 760 N N . SER A 1 93 ? 15.808 8.251 -16.690 1.00 89.94 93 SER A N 1
ATOM 761 C CA . SER A 1 93 ? 16.412 9.573 -16.637 1.00 89.94 93 SER A CA 1
ATOM 762 C C . SER A 1 93 ? 17.075 9.770 -15.285 1.00 89.94 93 SER A C 1
ATOM 764 O O . SER A 1 93 ? 16.463 9.568 -14.232 1.00 89.94 93 SER A O 1
ATOM 766 N N . PHE A 1 94 ? 18.335 10.195 -15.301 1.00 89.25 94 PHE A N 1
ATOM 767 C CA . PHE A 1 94 ? 19.037 10.539 -14.080 1.00 89.25 94 PHE A CA 1
ATOM 768 C C . PHE A 1 94 ? 18.362 11.708 -13.366 1.00 89.25 94 PHE A C 1
ATOM 770 O O . PHE A 1 94 ? 18.403 11.715 -12.144 1.00 89.25 94 PHE A O 1
ATOM 777 N N . MET A 1 95 ? 17.729 12.661 -14.052 1.00 88.88 95 MET A N 1
ATOM 778 C CA . MET A 1 95 ? 17.047 13.768 -13.374 1.00 88.88 95 MET A CA 1
ATOM 779 C C . MET A 1 95 ? 15.575 13.494 -13.078 1.00 88.88 95 MET A C 1
ATOM 781 O O . MET A 1 95 ? 15.093 13.885 -12.016 1.00 88.88 95 MET A O 1
ATOM 785 N N . ASN A 1 96 ? 14.862 12.824 -13.986 1.00 87.25 96 ASN A N 1
ATOM 786 C CA . ASN A 1 96 ? 13.401 12.732 -13.919 1.00 87.25 96 ASN A CA 1
ATOM 787 C C . ASN A 1 96 ? 12.881 11.426 -13.305 1.00 87.25 96 ASN A C 1
ATOM 789 O O . ASN A 1 96 ? 11.740 11.391 -12.841 1.00 87.25 96 ASN A O 1
ATOM 793 N N . SER A 1 97 ? 13.677 10.352 -13.286 1.00 88.94 97 SER A N 1
ATOM 794 C CA . SER A 1 97 ? 13.247 9.102 -12.655 1.00 88.94 97 SER A CA 1
ATOM 795 C C . SER A 1 97 ? 13.263 9.215 -11.129 1.00 88.94 97 SER A C 1
ATOM 797 O O . SER A 1 97 ? 14.149 9.826 -10.523 1.00 88.94 97 SER A O 1
ATOM 799 N N . ASP A 1 98 ? 12.291 8.548 -10.508 1.00 88.25 98 ASP A N 1
ATOM 800 C CA . ASP A 1 98 ? 12.076 8.526 -9.059 1.00 88.25 98 ASP A CA 1
ATOM 801 C C . ASP A 1 98 ? 13.348 8.162 -8.268 1.00 88.25 98 ASP A C 1
ATOM 803 O O . ASP A 1 98 ? 14.130 7.307 -8.684 1.00 88.25 98 ASP A O 1
ATOM 807 N N . ASP A 1 99 ? 13.544 8.787 -7.104 1.00 89.00 99 ASP A N 1
ATOM 808 C CA . ASP A 1 99 ? 14.728 8.616 -6.245 1.00 89.00 99 ASP A CA 1
ATOM 809 C C . ASP A 1 99 ? 14.990 7.157 -5.837 1.00 89.00 99 ASP A C 1
ATOM 811 O O . ASP A 1 99 ? 16.134 6.759 -5.579 1.00 89.00 99 ASP A O 1
ATOM 815 N N . SER A 1 100 ? 13.950 6.314 -5.819 1.00 88.50 100 SER A N 1
ATOM 816 C CA . SER A 1 100 ? 14.096 4.874 -5.596 1.00 88.50 100 SER A CA 1
ATOM 817 C C . SER A 1 100 ? 14.956 4.175 -6.659 1.00 88.50 100 SER A C 1
ATOM 819 O O . SER A 1 100 ? 15.440 3.066 -6.403 1.00 88.50 100 SER A O 1
ATOM 821 N N . LEU A 1 101 ? 15.236 4.829 -7.795 1.00 92.25 101 LEU A N 1
ATOM 822 C CA . LEU A 1 101 ? 16.184 4.375 -8.809 1.00 92.25 101 LEU A CA 1
ATOM 823 C C . LEU A 1 101 ? 17.529 4.018 -8.184 1.00 92.25 101 LEU A C 1
ATOM 825 O O . LEU A 1 101 ? 17.990 2.885 -8.328 1.00 92.25 101 LEU A O 1
ATOM 829 N N . PHE A 1 102 ? 18.139 4.930 -7.429 1.00 93.06 102 PHE A N 1
ATOM 830 C CA . PHE A 1 102 ? 19.476 4.711 -6.871 1.00 93.06 102 PHE A CA 1
ATOM 831 C C . PHE A 1 102 ? 19.511 3.541 -5.885 1.00 93.06 102 PHE A C 1
ATOM 833 O O . PHE A 1 102 ? 20.496 2.804 -5.804 1.00 93.06 102 PHE A O 1
ATOM 840 N N . ASN A 1 103 ? 18.405 3.302 -5.179 1.00 91.88 103 ASN A N 1
ATOM 841 C CA . ASN A 1 103 ? 18.268 2.139 -4.309 1.00 91.88 103 ASN A CA 1
ATOM 842 C C . ASN A 1 103 ? 18.187 0.821 -5.098 1.00 91.88 103 ASN A C 1
ATOM 844 O O . ASN A 1 103 ? 18.612 -0.220 -4.584 1.00 91.88 103 ASN A O 1
ATOM 848 N N . SER A 1 104 ? 17.698 0.851 -6.341 1.00 90.81 104 SER A N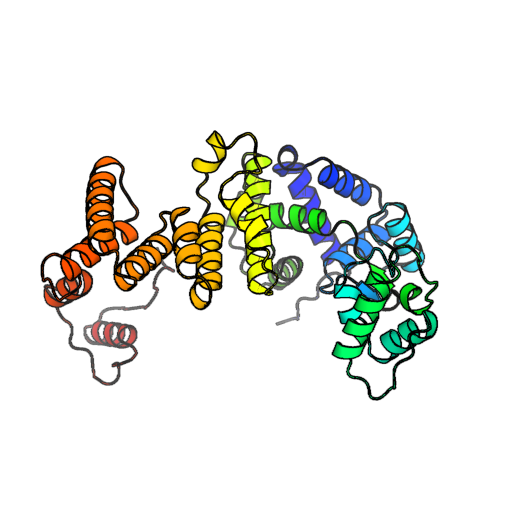 1
ATOM 849 C CA . SER A 1 104 ? 17.620 -0.322 -7.220 1.00 90.81 104 SER A CA 1
ATOM 850 C C . SER A 1 104 ? 18.963 -0.710 -7.852 1.00 90.81 104 SER A C 1
ATOM 852 O O . SER A 1 104 ? 19.191 -1.891 -8.115 1.00 90.81 104 SER A O 1
ATOM 854 N N . LEU A 1 105 ? 19.879 0.249 -8.011 1.00 93.25 105 LEU A N 1
ATOM 855 C CA . LEU A 1 105 ? 21.185 0.032 -8.633 1.00 93.25 105 LEU A CA 1
ATOM 856 C C . LEU A 1 105 ? 22.157 -0.728 -7.722 1.00 93.25 105 LEU A C 1
ATOM 858 O O . LEU A 1 105 ? 22.079 -0.712 -6.489 1.00 93.25 105 LEU A O 1
ATOM 862 N N . THR A 1 106 ? 23.109 -1.423 -8.329 1.00 94.69 106 THR A N 1
ATOM 863 C CA . THR A 1 106 ? 24.203 -2.092 -7.622 1.00 94.69 106 THR A CA 1
ATOM 864 C C . THR A 1 106 ? 25.282 -1.091 -7.201 1.00 94.69 106 THR A C 1
ATOM 866 O O . THR A 1 106 ? 25.393 0.010 -7.733 1.00 94.69 106 THR A O 1
ATOM 869 N N . LYS A 1 107 ? 26.122 -1.473 -6.231 1.00 96.31 107 LYS A N 1
ATOM 870 C CA . LYS A 1 107 ? 27.233 -0.625 -5.774 1.00 96.31 107 LYS A CA 1
ATOM 871 C C . LYS A 1 107 ? 28.208 -0.235 -6.910 1.00 96.31 107 LYS A C 1
ATOM 873 O O . LYS A 1 107 ? 28.564 0.937 -6.961 1.00 96.31 107 LYS A O 1
ATOM 878 N N . PRO A 1 108 ? 28.620 -1.145 -7.819 1.00 95.50 108 PRO A N 1
ATOM 879 C CA . PRO A 1 108 ? 29.460 -0.776 -8.961 1.00 95.50 108 PRO A CA 1
ATOM 880 C C . PRO A 1 108 ? 28.780 0.201 -9.928 1.00 95.50 108 PRO A C 1
ATOM 882 O O . PRO A 1 108 ? 29.421 1.137 -10.388 1.00 95.50 108 PRO A O 1
ATOM 885 N N . GLU A 1 109 ? 27.483 0.023 -10.196 1.00 95.50 109 GLU A N 1
ATOM 886 C CA . GLU A 1 109 ? 26.710 0.930 -11.059 1.00 95.50 109 GLU A CA 1
ATOM 887 C C . GLU A 1 109 ? 26.638 2.341 -10.454 1.00 95.50 109 GLU A C 1
ATOM 889 O O . GLU A 1 109 ? 26.867 3.316 -11.160 1.00 95.50 109 GLU A O 1
ATOM 894 N N . LEU A 1 110 ? 26.420 2.463 -9.139 1.00 95.94 110 LEU A N 1
ATOM 895 C CA . LEU A 1 110 ? 26.431 3.759 -8.446 1.00 95.94 110 LEU A CA 1
ATOM 896 C C . LEU A 1 110 ? 27.802 4.449 -8.494 1.00 95.94 110 LEU A C 1
ATOM 898 O O . LEU A 1 110 ? 27.865 5.662 -8.665 1.00 95.94 110 LEU A O 1
ATOM 902 N N . LEU A 1 111 ? 28.896 3.693 -8.356 1.00 96.00 111 LEU A N 1
ATOM 903 C CA . LEU A 1 111 ? 30.249 4.240 -8.509 1.00 96.00 111 LEU A CA 1
ATOM 904 C C . LEU A 1 111 ? 30.476 4.755 -9.934 1.00 96.00 111 LEU A C 1
ATOM 906 O O . LEU A 1 111 ? 30.952 5.870 -10.099 1.00 96.00 111 LEU A O 1
ATOM 910 N N . SER A 1 112 ? 30.061 3.988 -10.947 1.00 94.62 112 SER A N 1
ATOM 911 C CA . SER A 1 112 ? 30.154 4.401 -12.351 1.00 94.62 112 SER A CA 1
ATOM 912 C C . SER A 1 112 ? 29.327 5.654 -12.650 1.00 94.62 112 SER A C 1
ATOM 914 O O . SER A 1 112 ? 29.771 6.496 -13.423 1.00 94.62 112 SER A O 1
ATOM 916 N N . ILE A 1 113 ? 28.147 5.793 -12.038 1.00 94.44 113 ILE A N 1
ATOM 917 C CA . ILE A 1 113 ? 27.328 7.007 -12.145 1.00 94.44 113 ILE A CA 1
ATOM 918 C C . ILE A 1 113 ? 28.063 8.201 -11.536 1.00 94.44 113 ILE A C 1
ATOM 920 O O . ILE A 1 113 ? 28.197 9.228 -12.192 1.00 94.44 113 ILE A O 1
ATOM 924 N N . LEU A 1 114 ? 28.573 8.062 -10.307 1.00 94.69 114 LEU A N 1
ATOM 925 C CA . LEU A 1 114 ? 29.313 9.128 -9.626 1.00 94.69 114 LEU A CA 1
ATOM 926 C C . LEU A 1 114 ? 30.576 9.537 -10.390 1.00 94.69 114 LEU A C 1
ATOM 928 O O . LEU A 1 114 ? 30.882 10.724 -10.473 1.00 94.69 114 LEU A O 1
ATOM 932 N N . ASP A 1 115 ? 31.285 8.575 -10.980 1.00 93.94 115 ASP A N 1
ATOM 933 C CA . ASP A 1 115 ? 32.437 8.846 -11.837 1.00 93.94 115 ASP A CA 1
ATOM 934 C C . ASP A 1 115 ? 32.026 9.601 -13.111 1.00 93.94 115 ASP A C 1
ATOM 936 O O . ASP A 1 115 ? 32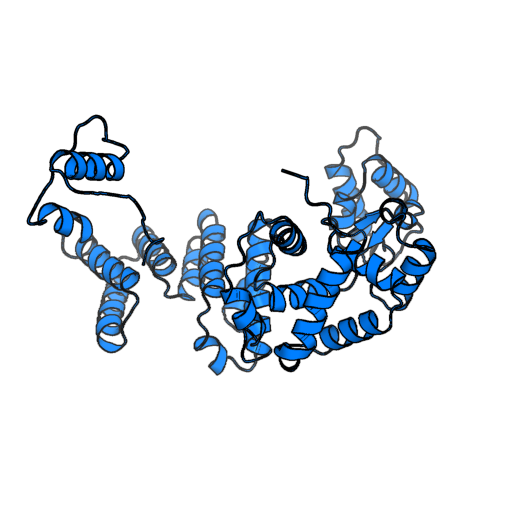.693 10.573 -13.472 1.00 93.94 115 ASP A O 1
ATOM 940 N N . GLY A 1 116 ? 30.915 9.207 -13.745 1.00 91.62 116 GLY A N 1
ATOM 941 C CA . GLY A 1 116 ? 30.362 9.860 -14.936 1.00 91.62 116 GLY A CA 1
ATOM 942 C C . GLY A 1 116 ? 29.926 11.308 -14.696 1.00 91.62 116 GLY A C 1
ATOM 943 O O . GLY A 1 116 ? 30.125 12.159 -15.557 1.00 91.62 116 GLY A O 1
ATOM 944 N N . VAL A 1 117 ? 29.419 11.619 -13.499 1.00 91.69 117 VAL A N 1
ATOM 945 C CA . VAL A 1 117 ? 29.041 12.991 -13.105 1.00 91.69 117 VAL A CA 1
ATOM 946 C C . VAL A 1 117 ? 30.169 13.776 -12.413 1.00 91.69 117 VAL A C 1
ATOM 948 O O . VAL A 1 117 ? 29.968 14.906 -11.966 1.00 91.69 117 VAL A O 1
ATOM 951 N N . GLY A 1 118 ? 31.368 13.194 -12.294 1.00 90.94 118 GLY A N 1
ATOM 952 C CA . GLY A 1 118 ? 32.544 13.835 -11.695 1.00 90.94 118 GLY A CA 1
ATOM 953 C C . GLY A 1 118 ? 32.579 13.877 -10.157 1.00 90.94 118 GLY A C 1
ATOM 954 O O . GLY A 1 118 ? 33.508 14.449 -9.589 1.00 90.94 118 GLY A O 1
ATOM 955 N N . ALA A 1 119 ? 31.633 13.238 -9.466 1.00 90.31 119 ALA A N 1
ATOM 956 C CA . ALA A 1 119 ? 31.498 13.200 -8.005 1.00 90.31 119 ALA A CA 1
ATOM 957 C C . ALA A 1 119 ? 32.115 11.929 -7.378 1.00 90.31 119 ALA A C 1
ATOM 959 O O . ALA A 1 119 ? 31.500 11.279 -6.528 1.00 90.31 119 ALA A O 1
ATOM 960 N N . ARG A 1 120 ? 33.324 11.558 -7.830 1.00 90.50 120 ARG A N 1
ATOM 961 C CA . ARG A 1 120 ? 34.021 10.297 -7.501 1.00 90.50 120 ARG A CA 1
ATOM 962 C C . ARG A 1 120 ? 33.928 9.917 -6.020 1.00 90.50 120 ARG A C 1
ATOM 964 O O . ARG A 1 120 ? 34.161 10.743 -5.137 1.00 90.50 120 ARG A O 1
ATOM 971 N N . ALA A 1 121 ? 33.714 8.631 -5.750 1.00 92.62 121 ALA A N 1
ATOM 972 C CA . ALA A 1 121 ? 33.668 8.081 -4.397 1.00 92.62 121 ALA A CA 1
ATOM 973 C C . ALA A 1 121 ? 34.624 6.885 -4.238 1.00 92.62 121 ALA A C 1
ATOM 975 O O . ALA A 1 121 ? 34.780 6.091 -5.167 1.00 92.62 121 ALA A O 1
ATOM 976 N N . PRO A 1 122 ? 35.240 6.685 -3.056 1.00 92.81 122 PRO A N 1
ATOM 977 C CA . PRO A 1 122 ? 36.025 5.484 -2.791 1.00 92.81 122 PRO A CA 1
ATOM 978 C C . PRO A 1 122 ? 35.199 4.201 -2.950 1.00 92.81 122 PRO A C 1
ATOM 980 O O . PRO A 1 122 ? 34.056 4.118 -2.499 1.00 92.81 122 PRO A O 1
ATOM 983 N N . ALA A 1 123 ? 35.806 3.139 -3.486 1.00 91.19 123 ALA A N 1
ATOM 984 C CA . ALA A 1 123 ? 35.140 1.841 -3.631 1.00 91.19 123 ALA A CA 1
ATOM 985 C C . ALA A 1 123 ? 34.727 1.210 -2.283 1.00 91.19 123 ALA A C 1
ATOM 987 O O . ALA A 1 123 ? 33.863 0.333 -2.241 1.00 91.19 123 ALA A O 1
ATOM 988 N N . SER A 1 124 ? 35.311 1.644 -1.162 1.00 93.69 124 SER A N 1
ATOM 989 C CA . SER A 1 124 ? 34.936 1.214 0.192 1.00 93.69 124 SER A CA 1
ATOM 990 C C . SER A 1 124 ? 33.621 1.831 0.688 1.00 93.69 124 SER A C 1
ATOM 992 O O . SER A 1 124 ? 32.990 1.248 1.569 1.00 93.69 124 SER A O 1
ATOM 994 N N . THR A 1 125 ? 33.151 2.933 0.095 1.00 95.62 125 THR A N 1
ATOM 995 C CA . THR A 1 125 ? 31.933 3.652 0.504 1.00 95.62 125 THR A CA 1
ATOM 996 C C . THR A 1 125 ? 30.701 2.742 0.495 1.00 95.62 125 THR A C 1
ATOM 998 O O . THR A 1 125 ? 30.531 1.890 -0.383 1.00 95.62 125 THR A O 1
ATOM 1001 N N . SER A 1 126 ? 29.836 2.862 1.504 1.00 97.12 126 SER A N 1
ATOM 1002 C CA . SER A 1 126 ? 28.636 2.024 1.618 1.00 97.12 126 SER A CA 1
ATOM 1003 C C . SER A 1 126 ? 27.618 2.354 0.519 1.00 97.12 126 SER A C 1
ATOM 1005 O O . SER A 1 126 ? 27.538 3.494 0.068 1.00 97.12 126 SER A O 1
ATOM 1007 N N . LYS A 1 127 ? 26.789 1.380 0.106 1.00 96.31 127 LYS A N 1
ATOM 1008 C CA . LYS A 1 127 ? 25.740 1.618 -0.907 1.00 96.31 127 LYS A CA 1
ATOM 1009 C C . LYS A 1 127 ? 24.805 2.764 -0.498 1.00 96.31 127 LYS A C 1
ATOM 1011 O O . LYS A 1 127 ? 24.518 3.618 -1.323 1.00 96.31 127 LYS A O 1
ATOM 1016 N N . ALA A 1 128 ? 24.388 2.812 0.768 1.00 96.00 128 ALA A N 1
ATOM 1017 C CA . ALA A 1 128 ? 23.524 3.878 1.280 1.00 96.00 128 ALA A CA 1
ATOM 1018 C C . ALA A 1 128 ? 24.174 5.268 1.160 1.00 96.00 128 ALA A C 1
ATOM 1020 O O . ALA A 1 128 ? 23.515 6.220 0.755 1.00 96.00 128 ALA A O 1
ATOM 1021 N N . SER A 1 129 ? 25.478 5.379 1.440 1.00 96.25 129 SER A N 1
ATOM 1022 C CA . SER A 1 129 ? 26.206 6.640 1.269 1.00 96.25 129 SER A CA 1
ATOM 1023 C C . SER A 1 129 ? 26.346 7.028 -0.204 1.00 96.25 129 SER A C 1
ATOM 1025 O O . SER A 1 129 ? 26.228 8.204 -0.518 1.00 96.25 129 SER A O 1
ATOM 1027 N N . LEU A 1 130 ? 26.559 6.066 -1.109 1.00 97.19 130 LEU A N 1
ATOM 1028 C CA . LEU A 1 130 ? 26.613 6.338 -2.552 1.00 97.19 130 LEU A CA 1
ATOM 1029 C C . LEU A 1 130 ? 25.262 6.823 -3.093 1.00 97.19 130 LEU A C 1
ATOM 1031 O O . LEU A 1 130 ? 25.228 7.757 -3.888 1.00 97.19 130 LEU A O 1
ATOM 1035 N N . VAL A 1 131 ? 24.154 6.227 -2.633 1.00 96.50 131 VAL A N 1
ATOM 1036 C CA . VAL A 1 131 ? 22.794 6.702 -2.939 1.00 96.50 131 VAL A CA 1
ATOM 1037 C C . VAL A 1 131 ? 22.623 8.147 -2.472 1.00 96.50 131 VAL A C 1
ATOM 1039 O O . VAL A 1 131 ? 22.192 8.987 -3.256 1.00 96.50 131 VAL A O 1
ATOM 1042 N N . GLY A 1 132 ? 23.020 8.448 -1.231 1.00 96.00 132 GLY A N 1
ATOM 1043 C CA . GLY A 1 132 ? 22.997 9.810 -0.698 1.00 96.00 132 GLY A CA 1
ATOM 1044 C C . GLY A 1 132 ? 23.800 10.789 -1.556 1.00 96.00 132 GLY A C 1
ATOM 1045 O O . GLY A 1 132 ? 23.287 11.842 -1.904 1.00 96.00 132 GLY A O 1
ATOM 1046 N N . MET A 1 133 ? 25.012 10.415 -1.978 1.00 95.94 133 MET A N 1
ATOM 1047 C CA . MET A 1 133 ? 25.840 11.247 -2.862 1.00 95.94 133 MET A CA 1
ATOM 1048 C C . MET A 1 133 ? 25.178 11.506 -4.222 1.00 95.94 133 MET A C 1
ATOM 1050 O O . MET A 1 133 ? 25.213 12.636 -4.698 1.00 95.94 133 MET A O 1
ATOM 1054 N N . CYS A 1 134 ? 24.548 10.495 -4.832 1.00 94.69 134 CYS A N 1
ATOM 1055 C CA . CYS A 1 134 ? 23.829 10.667 -6.100 1.00 94.69 134 CYS A CA 1
ATOM 1056 C C . CYS A 1 134 ? 22.646 11.634 -5.947 1.00 94.69 134 CYS A C 1
ATOM 1058 O O . CYS A 1 134 ? 22.460 12.512 -6.787 1.00 94.69 134 CYS A O 1
ATOM 1060 N N . LEU A 1 135 ? 21.876 11.498 -4.862 1.00 94.50 135 LEU A N 1
ATOM 1061 C CA . LEU A 1 135 ? 20.744 12.378 -4.556 1.00 94.50 135 LEU A CA 1
ATOM 1062 C C . LEU A 1 135 ? 21.193 13.817 -4.280 1.00 94.50 135 LEU A C 1
ATOM 1064 O O . LEU A 1 135 ? 20.588 14.752 -4.802 1.00 94.50 135 LEU A O 1
ATOM 1068 N N . THR A 1 136 ? 22.272 14.004 -3.515 1.00 94.44 136 THR A N 1
ATOM 1069 C CA . THR A 1 136 ? 22.863 15.327 -3.272 1.00 94.44 136 THR A CA 1
ATOM 1070 C C . THR A 1 136 ? 23.302 15.967 -4.583 1.00 94.44 136 THR A C 1
ATOM 1072 O O . THR A 1 136 ? 22.886 17.083 -4.880 1.00 94.44 136 THR A O 1
ATOM 1075 N N . TRP A 1 137 ? 24.062 15.240 -5.409 1.00 93.88 137 TRP A N 1
ATOM 1076 C CA . TRP A 1 137 ? 24.521 15.759 -6.695 1.00 93.88 137 TRP A CA 1
ATOM 1077 C C . TRP A 1 137 ? 23.344 16.139 -7.603 1.00 93.88 137 TRP A C 1
ATOM 1079 O O . TRP A 1 137 ? 23.343 17.232 -8.168 1.00 93.88 137 TRP A O 1
ATOM 1089 N N . ARG A 1 138 ? 22.315 15.280 -7.690 1.00 92.81 138 ARG A N 1
ATOM 1090 C CA . ARG A 1 138 ? 21.076 15.536 -8.448 1.00 92.81 138 ARG A CA 1
ATOM 1091 C C . ARG A 1 138 ? 20.391 16.820 -7.970 1.00 92.81 138 ARG A C 1
ATOM 1093 O O . ARG A 1 138 ? 19.991 17.641 -8.789 1.00 92.81 138 ARG A O 1
ATOM 1100 N N . SER A 1 139 ? 20.278 17.014 -6.656 1.00 91.44 139 SER A N 1
ATOM 1101 C CA . SER A 1 139 ? 19.665 18.215 -6.076 1.00 91.44 139 SER A CA 1
ATOM 1102 C C . SER A 1 139 ? 20.464 19.489 -6.364 1.00 91.44 139 SER A C 1
ATOM 1104 O O . SER A 1 139 ? 19.867 20.551 -6.527 1.00 91.44 139 SER A O 1
ATOM 1106 N N . GLU A 1 140 ? 21.793 19.405 -6.398 1.00 92.62 140 GLU A N 1
ATOM 1107 C CA . GLU A 1 140 ? 22.687 20.543 -6.648 1.00 92.62 140 GLU A CA 1
ATOM 1108 C C . GLU A 1 140 ? 22.795 20.899 -8.141 1.00 92.62 140 GLU A C 1
ATOM 1110 O O . GLU A 1 140 ? 23.073 22.049 -8.478 1.00 92.62 140 GLU A O 1
ATOM 1115 N N . ASN A 1 141 ? 22.540 19.940 -9.037 1.00 90.00 141 ASN A N 1
ATOM 1116 C CA . ASN A 1 141 ? 22.739 20.067 -10.486 1.00 90.00 141 ASN A CA 1
ATOM 1117 C C . ASN A 1 141 ? 21.440 19.841 -11.273 1.00 90.00 141 ASN A C 1
ATOM 1119 O O . ASN A 1 141 ? 21.436 19.215 -12.331 1.00 90.00 141 ASN A O 1
ATOM 1123 N N . ASN A 1 142 ? 20.324 20.379 -10.775 1.00 83.44 142 ASN A N 1
ATOM 1124 C CA . ASN A 1 142 ? 18.977 20.051 -11.251 1.00 83.44 142 ASN A CA 1
ATOM 1125 C C . ASN A 1 142 ? 18.625 20.433 -12.709 1.00 83.44 142 ASN A C 1
ATOM 1127 O O . ASN A 1 142 ? 17.512 20.162 -13.150 1.00 83.44 142 ASN A O 1
ATOM 1131 N N . ASN A 1 143 ? 19.555 21.035 -13.454 1.00 84.25 143 ASN A N 1
ATOM 1132 C CA . ASN A 1 143 ? 19.360 21.504 -14.828 1.00 84.25 143 ASN A CA 1
ATOM 1133 C C . ASN A 1 143 ? 20.198 20.737 -15.869 1.00 84.25 143 ASN A C 1
ATOM 1135 O O . ASN A 1 143 ? 20.194 21.120 -17.038 1.00 84.25 143 ASN A O 1
ATOM 1139 N N . ILE A 1 144 ? 20.950 19.707 -15.467 1.00 83.38 144 ILE A N 1
ATOM 1140 C CA . ILE A 1 144 ? 21.859 18.962 -16.350 1.00 83.38 144 ILE A CA 1
ATOM 1141 C C . ILE A 1 144 ? 21.476 17.481 -16.313 1.00 83.38 144 ILE A C 1
ATOM 1143 O O . ILE A 1 144 ? 21.560 16.857 -15.261 1.00 83.38 144 ILE A O 1
ATOM 1147 N N . GLU A 1 145 ? 21.098 16.910 -17.460 1.00 88.50 145 GLU A N 1
ATOM 1148 C CA . GLU A 1 145 ? 20.950 15.457 -17.619 1.00 88.50 145 GLU A CA 1
ATOM 1149 C C . GLU A 1 145 ? 22.312 14.870 -18.029 1.00 88.50 145 GLU A C 1
ATOM 1151 O O . GLU A 1 145 ? 22.778 15.149 -19.138 1.00 88.50 145 GLU A O 1
ATOM 1156 N N . PRO A 1 146 ? 22.992 14.106 -17.158 1.00 87.56 146 PRO A N 1
ATOM 1157 C CA . PRO A 1 146 ? 24.241 13.455 -17.521 1.00 87.56 146 PRO A CA 1
ATOM 1158 C C . PRO A 1 146 ? 23.993 12.261 -18.450 1.00 87.56 146 PRO A C 1
ATOM 1160 O O . PRO A 1 146 ? 23.072 11.472 -18.241 1.00 87.56 146 PRO A O 1
ATOM 1163 N N . GLU A 1 147 ? 24.865 12.092 -19.439 1.00 87.06 147 GLU A N 1
ATOM 1164 C CA . GLU A 1 147 ? 24.890 10.904 -20.293 1.00 87.06 147 GLU A CA 1
ATOM 1165 C C . GLU A 1 147 ? 25.553 9.751 -19.524 1.00 87.06 147 GLU A C 1
ATOM 1167 O O . GLU A 1 147 ? 26.718 9.837 -19.130 1.00 87.06 147 GLU A O 1
ATOM 1172 N N . LEU A 1 148 ? 24.778 8.706 -19.220 1.00 89.94 148 LEU A N 1
ATOM 1173 C CA . LEU A 1 148 ? 25.186 7.620 -18.330 1.00 89.94 148 LEU A CA 1
ATOM 1174 C C . LEU A 1 148 ? 24.802 6.257 -18.922 1.00 89.94 148 LEU A C 1
ATOM 1176 O O . LEU A 1 148 ? 23.704 5.763 -18.669 1.00 89.94 148 LEU A O 1
ATOM 1180 N N . ASP A 1 149 ? 25.750 5.591 -19.589 1.00 89.44 149 ASP A N 1
ATOM 1181 C CA . ASP A 1 149 ? 25.579 4.265 -20.221 1.00 89.44 149 ASP A CA 1
ATOM 1182 C C . ASP A 1 149 ? 24.995 3.190 -19.282 1.00 89.44 149 ASP A C 1
ATOM 1184 O O . ASP A 1 149 ? 24.372 2.212 -19.701 1.00 89.44 149 ASP A O 1
ATOM 1188 N N . VAL A 1 150 ? 25.213 3.336 -17.971 1.00 90.31 150 VAL A N 1
ATOM 1189 C CA . VAL A 1 150 ? 24.648 2.439 -16.953 1.00 90.31 150 VAL A CA 1
ATOM 1190 C C . VAL A 1 150 ? 23.117 2.441 -16.986 1.00 90.31 150 VAL A C 1
ATOM 1192 O O . VAL A 1 150 ? 22.510 1.393 -16.753 1.00 90.31 150 VAL A O 1
ATOM 1195 N N . LEU A 1 151 ? 22.488 3.584 -17.267 1.00 91.12 151 LEU A N 1
ATOM 1196 C CA . LEU A 1 151 ? 21.032 3.726 -17.276 1.00 91.12 151 LEU A CA 1
ATOM 1197 C C . LEU A 1 151 ? 20.396 3.104 -18.526 1.00 91.12 151 LEU A C 1
ATOM 1199 O O . LEU A 1 151 ? 19.301 2.550 -18.422 1.00 91.12 151 LEU A O 1
ATOM 1203 N N . ASP A 1 152 ? 21.117 3.052 -19.648 1.00 90.38 152 ASP A N 1
ATOM 1204 C CA . ASP A 1 152 ? 20.661 2.420 -20.898 1.00 90.38 152 ASP A CA 1
ATOM 1205 C C . ASP A 1 152 ? 20.431 0.911 -20.767 1.00 90.38 152 ASP A C 1
ATOM 1207 O O . ASP A 1 152 ? 19.766 0.279 -21.589 1.00 90.38 152 ASP A O 1
ATOM 1211 N N . GLN A 1 153 ? 20.964 0.289 -19.715 1.00 91.25 153 GLN A N 1
ATOM 1212 C CA . GLN A 1 153 ? 20.738 -1.128 -19.431 1.00 91.25 153 GLN A CA 1
ATOM 1213 C C . GLN A 1 153 ? 19.373 -1.394 -18.798 1.00 91.25 153 GLN A C 1
ATOM 1215 O O . GLN A 1 153 ? 18.983 -2.557 -18.634 1.00 91.25 153 GLN A O 1
ATOM 1220 N N . TYR A 1 154 ? 18.655 -0.342 -18.422 1.00 93.62 154 TYR A N 1
ATOM 1221 C CA . TYR A 1 154 ? 17.410 -0.422 -17.690 1.00 93.62 154 TYR A CA 1
ATOM 1222 C C . TYR A 1 154 ? 16.237 0.118 -18.509 1.00 93.62 154 TYR A C 1
ATOM 1224 O O . TYR A 1 154 ? 16.379 0.763 -19.546 1.00 93.62 154 TYR A O 1
ATOM 1232 N N . VAL A 1 155 ? 15.046 -0.209 -18.031 1.00 93.88 155 VAL A N 1
ATOM 1233 C CA . VAL A 1 155 ? 13.786 0.387 -18.447 1.00 93.88 155 VAL A CA 1
ATOM 1234 C C . VAL A 1 155 ? 12.948 0.655 -17.204 1.00 93.88 155 VAL A C 1
ATOM 1236 O O . VAL A 1 155 ? 12.976 -0.109 -16.229 1.00 93.88 155 VAL A O 1
ATOM 1239 N N . GLU A 1 156 ? 12.217 1.756 -17.229 1.00 92.88 156 GLU A N 1
ATOM 1240 C CA . GLU A 1 156 ? 11.284 2.151 -16.195 1.00 92.88 156 GLU A CA 1
ATOM 1241 C C . GLU A 1 156 ? 9.860 1.787 -16.627 1.00 92.88 156 GLU A C 1
ATOM 1243 O O . GLU A 1 156 ? 9.419 2.068 -17.743 1.00 92.88 156 GLU A O 1
ATOM 1248 N N . ARG A 1 157 ? 9.110 1.160 -15.718 1.00 90.81 157 ARG A N 1
ATOM 1249 C CA . ARG A 1 157 ? 7.666 0.990 -15.898 1.00 90.81 157 ARG A CA 1
ATOM 1250 C C . ARG A 1 157 ? 6.978 2.356 -15.895 1.00 90.81 157 ARG A C 1
ATOM 1252 O O . ARG A 1 157 ? 7.074 3.085 -14.910 1.00 90.81 157 ARG A O 1
ATOM 1259 N N . SER A 1 158 ? 6.237 2.656 -16.958 1.00 89.12 158 SER A N 1
ATOM 1260 C CA . SER A 1 158 ? 5.499 3.914 -17.092 1.00 89.12 158 SER A CA 1
ATOM 1261 C C . SER A 1 158 ? 4.085 3.817 -16.508 1.00 89.12 158 SER A C 1
ATOM 1263 O O . SER A 1 158 ? 3.516 2.729 -16.398 1.00 89.12 158 SER A O 1
ATOM 1265 N N . GLN A 1 159 ? 3.516 4.974 -16.152 1.00 88.94 159 GLN A N 1
ATOM 1266 C CA . GLN A 1 159 ? 2.112 5.142 -15.743 1.00 88.94 159 GLN A CA 1
ATOM 1267 C C . GLN A 1 159 ? 1.678 4.184 -14.616 1.00 88.94 159 GLN A C 1
ATOM 1269 O O . GLN A 1 159 ? 0.587 3.611 -14.640 1.00 88.94 159 GLN A O 1
ATOM 1274 N N . GLN A 1 160 ? 2.544 3.999 -13.614 1.00 87.88 160 GLN A N 1
ATOM 1275 C CA . GLN A 1 160 ? 2.327 3.041 -12.528 1.00 87.88 160 GLN A CA 1
ATOM 1276 C C . GLN A 1 160 ? 1.008 3.268 -11.782 1.00 87.88 160 GLN A C 1
ATOM 1278 O O . GLN A 1 160 ? 0.333 2.292 -11.462 1.00 87.88 160 GLN A O 1
ATOM 1283 N N . ASP A 1 161 ? 0.629 4.523 -11.549 1.00 90.12 161 ASP A N 1
ATOM 1284 C CA . ASP A 1 161 ? -0.610 4.865 -10.845 1.00 90.12 161 ASP A CA 1
ATOM 1285 C C . ASP A 1 161 ? -1.851 4.455 -11.646 1.00 90.12 161 ASP A C 1
ATOM 1287 O O . ASP A 1 161 ? -2.809 3.941 -11.073 1.00 90.12 161 ASP A O 1
ATOM 1291 N N . VAL A 1 162 ? -1.805 4.575 -12.979 1.00 93.81 162 VAL A N 1
ATOM 1292 C CA . VAL A 1 162 ? -2.879 4.103 -13.867 1.00 93.81 162 VAL A CA 1
ATOM 1293 C C . VAL A 1 162 ? -2.994 2.583 -13.785 1.00 93.81 162 VAL A C 1
ATOM 1295 O O . VAL A 1 162 ? -4.085 2.054 -13.594 1.00 93.81 162 VAL A O 1
ATOM 1298 N N . VAL A 1 163 ? -1.870 1.865 -13.862 1.00 91.69 163 VAL A N 1
ATOM 1299 C CA . VAL A 1 163 ? -1.849 0.398 -13.742 1.00 91.69 163 VAL A CA 1
ATOM 1300 C C . VAL A 1 163 ? -2.352 -0.055 -12.369 1.00 91.69 163 VAL A C 1
ATOM 1302 O O . VAL A 1 163 ? -3.141 -0.996 -12.273 1.00 91.69 163 VAL A O 1
ATOM 1305 N N . ASP A 1 164 ? -1.908 0.602 -11.298 1.00 91.75 164 ASP A N 1
ATOM 1306 C CA . ASP A 1 164 ? -2.359 0.319 -9.938 1.00 91.75 164 ASP A CA 1
ATOM 1307 C C . ASP A 1 164 ? -3.868 0.571 -9.796 1.00 91.75 164 ASP A C 1
ATOM 1309 O O . ASP A 1 164 ? -4.544 -0.253 -9.179 1.00 91.75 164 ASP A O 1
ATOM 1313 N N . TYR A 1 165 ? -4.407 1.628 -10.413 1.00 94.62 165 TYR A N 1
ATOM 1314 C CA . TYR A 1 165 ? -5.839 1.936 -10.415 1.00 94.62 165 TYR A CA 1
ATOM 1315 C C . TYR A 1 165 ? -6.671 0.901 -11.183 1.00 94.62 165 TYR A C 1
ATOM 1317 O O . TYR A 1 165 ? -7.649 0.377 -10.648 1.00 94.62 165 TYR A O 1
ATOM 1325 N N . LEU A 1 166 ? -6.259 0.531 -12.401 1.00 93.12 166 LEU A N 1
ATOM 1326 C CA . LEU A 1 166 ? -6.933 -0.501 -13.203 1.00 93.12 166 LEU A CA 1
ATOM 1327 C C . LEU A 1 166 ? -7.005 -1.830 -12.439 1.00 93.12 166 LEU A C 1
ATOM 1329 O O . LEU A 1 166 ? -8.060 -2.457 -12.332 1.00 93.12 166 LEU A O 1
ATOM 1333 N N . LEU A 1 167 ? -5.883 -2.251 -11.849 1.00 90.81 167 LEU A N 1
ATOM 1334 C CA . LEU A 1 167 ? -5.844 -3.489 -11.079 1.00 90.81 167 LEU A CA 1
ATOM 1335 C C . LEU A 1 167 ? -6.605 -3.362 -9.754 1.00 90.81 167 LEU A C 1
ATOM 1337 O O . LEU A 1 167 ? -7.175 -4.347 -9.291 1.00 90.81 167 LEU A O 1
ATOM 1341 N N . PHE A 1 168 ? -6.650 -2.177 -9.147 1.00 91.75 168 PHE A N 1
ATOM 1342 C CA . PHE A 1 168 ? -7.476 -1.915 -7.975 1.00 91.75 168 PHE A CA 1
ATOM 1343 C C . PHE A 1 168 ? -8.969 -2.072 -8.283 1.00 91.75 168 PHE A C 1
ATOM 1345 O O . PHE A 1 168 ? -9.664 -2.726 -7.512 1.00 91.75 168 PHE A O 1
ATOM 1352 N N . LEU A 1 169 ? -9.460 -1.561 -9.414 1.00 90.88 169 LEU A N 1
ATOM 1353 C CA . LEU A 1 169 ? -10.857 -1.748 -9.824 1.00 90.88 169 LEU A CA 1
ATOM 1354 C C . LEU A 1 169 ? -11.222 -3.232 -9.993 1.00 90.88 169 LEU A C 1
ATOM 1356 O O . LEU A 1 169 ? -12.338 -3.636 -9.669 1.00 90.88 169 LEU A O 1
ATOM 1360 N N . PHE A 1 170 ? -10.269 -4.052 -10.445 1.00 88.06 170 PHE A N 1
ATOM 1361 C CA . PHE A 1 170 ? -10.457 -5.494 -10.608 1.00 88.06 170 PHE A CA 1
ATOM 1362 C C . PHE A 1 170 ? -10.357 -6.273 -9.282 1.00 88.06 170 PHE A C 1
ATOM 1364 O O . PHE A 1 170 ? -11.244 -7.047 -8.922 1.00 88.06 170 PHE A O 1
ATOM 1371 N N . PHE A 1 171 ? -9.269 -6.095 -8.525 1.00 85.00 171 PHE A N 1
ATOM 1372 C CA . PHE A 1 171 ? -8.992 -6.882 -7.315 1.00 85.00 171 PHE A CA 1
ATOM 1373 C C . PHE A 1 171 ? -9.634 -6.319 -6.053 1.00 85.00 171 PHE A C 1
ATOM 1375 O O . PHE A 1 171 ? -9.874 -7.059 -5.089 1.00 85.00 171 PHE A O 1
ATOM 1382 N N . GLY A 1 172 ? -9.865 -5.011 -6.037 1.00 83.62 172 GLY A N 1
ATOM 1383 C CA . GLY A 1 172 ? -10.344 -4.278 -4.883 1.00 83.62 172 GLY A CA 1
ATOM 1384 C C . GLY A 1 172 ? -9.314 -3.960 -3.813 1.00 83.62 172 GLY A C 1
ATOM 1385 O O . GLY A 1 172 ? -9.698 -3.536 -2.729 1.00 83.62 172 GLY A O 1
ATOM 1386 N N . ASP A 1 173 ? -8.042 -4.262 -4.060 1.00 83.69 173 ASP A N 1
ATOM 1387 C CA . ASP A 1 173 ? -6.919 -3.851 -3.230 1.00 83.69 173 ASP A CA 1
ATOM 1388 C C . ASP A 1 173 ? -5.637 -3.767 -4.073 1.00 83.69 173 ASP A C 1
ATOM 1390 O O . ASP A 1 173 ? -5.598 -4.172 -5.236 1.00 83.69 173 ASP A O 1
ATOM 1394 N N . LEU A 1 174 ? -4.568 -3.228 -3.485 1.00 83.88 174 LEU A N 1
ATOM 1395 C CA . LEU A 1 174 ? -3.281 -3.053 -4.165 1.00 83.88 174 LEU A CA 1
ATOM 1396 C C . LEU A 1 174 ? -2.319 -4.240 -3.983 1.00 83.88 174 LEU A C 1
ATOM 1398 O O . LEU A 1 174 ? -1.157 -4.144 -4.384 1.00 83.88 174 LEU A O 1
ATOM 1402 N N . ARG A 1 175 ? -2.750 -5.359 -3.379 1.00 76.62 175 ARG A N 1
ATOM 1403 C CA . ARG A 1 175 ? -1.852 -6.419 -2.878 1.00 76.62 175 ARG A CA 1
ATOM 1404 C C . ARG A 1 175 ? -1.851 -7.664 -3.766 1.00 76.62 175 ARG A C 1
ATOM 1406 O O . ARG A 1 175 ? -2.890 -8.125 -4.218 1.00 76.62 175 ARG A O 1
ATOM 1413 N N . ASN A 1 176 ? -0.671 -8.275 -3.934 1.00 59.22 176 ASN A N 1
ATOM 1414 C CA . ASN A 1 176 ? -0.479 -9.630 -4.490 1.00 59.22 176 ASN A CA 1
ATOM 1415 C C . ASN A 1 176 ? -1.243 -9.921 -5.802 1.00 59.22 176 ASN A C 1
ATOM 1417 O O . ASN A 1 176 ? -1.709 -11.035 -6.019 1.00 59.22 176 ASN A O 1
ATOM 1421 N N . ARG A 1 177 ? -1.351 -8.924 -6.684 1.00 73.38 177 ARG A N 1
ATOM 1422 C CA . ARG A 1 177 ? -2.312 -8.860 -7.799 1.00 73.38 177 ARG A CA 1
ATOM 1423 C C . ARG A 1 177 ? -2.202 -10.045 -8.770 1.00 73.38 177 ARG A C 1
ATOM 1425 O O . ARG A 1 177 ? -3.017 -10.959 -8.719 1.00 73.38 177 ARG A O 1
ATOM 1432 N N . PHE A 1 178 ? -1.136 -10.123 -9.568 1.00 71.88 178 PHE A N 1
ATOM 1433 C CA . PHE A 1 178 ? -0.950 -11.232 -10.523 1.00 71.88 178 PHE A CA 1
ATOM 1434 C C . PHE A 1 178 ? -0.662 -12.589 -9.863 1.00 71.88 178 PHE A C 1
ATOM 1436 O O . PHE A 1 178 ? -1.001 -13.639 -10.407 1.00 71.88 178 PHE A O 1
ATOM 1443 N N . GLN A 1 179 ? -0.099 -12.588 -8.651 1.00 75.00 179 GLN A N 1
ATOM 1444 C CA . GLN A 1 179 ? 0.118 -13.823 -7.897 1.00 75.00 179 GLN A CA 1
ATOM 1445 C C . GLN A 1 179 ? -1.211 -14.513 -7.547 1.00 75.00 179 GLN A C 1
ATOM 1447 O O . GLN A 1 179 ? -1.274 -15.740 -7.549 1.00 75.00 179 GLN A O 1
ATOM 1452 N N . ARG A 1 180 ? -2.287 -13.752 -7.288 1.00 75.06 180 ARG A N 1
ATOM 1453 C CA . ARG A 1 180 ? -3.622 -14.301 -6.991 1.00 75.06 180 ARG A CA 1
ATOM 1454 C C . ARG A 1 180 ? -4.205 -15.088 -8.160 1.00 75.06 180 ARG A C 1
ATOM 1456 O O . ARG A 1 180 ? -4.776 -16.146 -7.913 1.00 75.06 180 ARG A O 1
ATOM 1463 N N . PHE A 1 181 ? -4.010 -14.635 -9.397 1.00 74.00 181 PHE A N 1
ATOM 1464 C CA . PHE A 1 181 ? -4.424 -15.397 -10.577 1.00 74.00 181 PHE A CA 1
ATOM 1465 C C . PHE A 1 181 ? -3.658 -16.713 -10.710 1.00 74.00 181 PHE A C 1
ATOM 1467 O O . PHE A 1 181 ? -4.261 -17.768 -10.866 1.00 74.00 181 PHE A O 1
ATOM 1474 N N . SER A 1 182 ? -2.333 -16.677 -10.543 1.00 73.06 182 SER A N 1
ATOM 1475 C CA . SER A 1 182 ? -1.525 -17.901 -10.608 1.00 73.06 182 SER A CA 1
ATOM 1476 C C . SER A 1 182 ? -1.918 -18.893 -9.502 1.00 73.06 182 SER A C 1
ATOM 1478 O O . SER A 1 182 ? -2.032 -20.085 -9.752 1.00 73.06 182 SER A O 1
ATOM 1480 N N . MET A 1 183 ? -2.188 -18.416 -8.280 1.00 72.00 183 MET A N 1
ATOM 1481 C CA . MET A 1 183 ? -2.645 -19.270 -7.175 1.00 72.00 183 MET A CA 1
ATOM 1482 C C . MET A 1 183 ? -4.070 -19.814 -7.379 1.00 72.00 183 MET A C 1
ATOM 1484 O O . MET A 1 183 ? -4.350 -20.926 -6.930 1.00 72.00 183 MET A O 1
ATOM 1488 N N . ARG A 1 184 ? -4.963 -19.062 -8.044 1.00 76.75 184 ARG A N 1
ATOM 1489 C CA . ARG A 1 184 ? -6.288 -19.545 -8.473 1.00 76.75 184 ARG A CA 1
ATOM 1490 C C . ARG A 1 184 ? -6.134 -20.706 -9.449 1.00 76.75 184 ARG A C 1
ATOM 1492 O O . ARG A 1 184 ? -6.697 -21.769 -9.214 1.00 76.75 184 ARG A O 1
ATOM 1499 N N . ASP A 1 185 ? -5.357 -20.506 -10.505 1.00 71.44 185 ASP A N 1
ATOM 1500 C CA . ASP A 1 185 ? -5.244 -21.473 -11.600 1.00 71.44 185 ASP A CA 1
ATOM 1501 C C . ASP A 1 185 ? -4.471 -22.735 -11.184 1.00 71.44 185 ASP A C 1
ATOM 1503 O O . ASP A 1 185 ? -4.723 -23.822 -11.696 1.00 71.44 185 ASP A O 1
ATOM 1507 N N . LEU A 1 186 ? -3.587 -22.621 -10.186 1.00 66.19 186 LEU A N 1
ATOM 1508 C CA . LEU A 1 186 ? -2.931 -23.758 -9.530 1.00 66.19 186 LEU A CA 1
ATOM 1509 C C . LEU A 1 186 ? -3.831 -24.490 -8.514 1.00 66.19 186 LEU A C 1
ATOM 1511 O O . LEU A 1 186 ? -3.390 -25.461 -7.903 1.00 66.19 186 LEU A O 1
ATOM 1515 N N . GLY A 1 187 ? -5.066 -24.028 -8.289 1.00 59.31 187 GLY A N 1
ATOM 1516 C CA . GLY A 1 187 ? -6.009 -24.625 -7.336 1.00 59.31 187 GLY A CA 1
ATOM 1517 C C . GLY A 1 187 ? -5.679 -24.376 -5.858 1.00 59.31 187 GLY A C 1
ATOM 1518 O O . GLY A 1 187 ? -6.308 -24.967 -4.984 1.00 59.31 187 GLY A O 1
ATOM 1519 N N . VAL A 1 188 ? -4.713 -23.499 -5.560 1.00 62.94 188 VAL A N 1
ATOM 1520 C CA . VAL A 1 188 ? -4.290 -23.144 -4.191 1.00 62.94 188 VAL A CA 1
ATOM 1521 C C . VAL A 1 188 ? -5.256 -22.139 -3.554 1.00 62.94 188 VAL A C 1
ATOM 1523 O O . VAL A 1 188 ? -5.478 -22.164 -2.344 1.00 62.94 188 VAL A O 1
ATOM 1526 N N . LEU A 1 189 ? -5.870 -21.268 -4.361 1.00 53.78 189 LEU A N 1
ATOM 1527 C CA . LEU A 1 189 ? -6.955 -20.388 -3.929 1.00 53.78 189 LEU A CA 1
ATOM 1528 C C . LEU A 1 189 ? -8.304 -20.921 -4.418 1.00 53.78 189 LEU A C 1
ATOM 1530 O O . LEU A 1 189 ? -8.598 -20.901 -5.612 1.00 53.78 189 LEU A O 1
ATOM 1534 N N . SER A 1 190 ? -9.164 -21.321 -3.479 1.00 48.03 190 SER A N 1
ATOM 1535 C CA . SER A 1 190 ? -10.565 -21.637 -3.766 1.00 48.03 190 SER A CA 1
ATOM 1536 C C . SER A 1 190 ? -11.311 -20.368 -4.182 1.00 48.03 190 SER A C 1
ATOM 1538 O O . SER A 1 190 ? -11.768 -19.593 -3.339 1.00 48.03 190 SER A O 1
ATOM 1540 N N . THR A 1 191 ? -11.519 -20.188 -5.483 1.00 48.88 191 THR A N 1
ATOM 1541 C CA . THR A 1 191 ? -12.517 -19.254 -6.007 1.00 48.88 191 THR A CA 1
ATOM 1542 C C . THR A 1 191 ? -13.896 -19.881 -5.838 1.00 48.88 191 THR A C 1
ATOM 1544 O O . THR A 1 191 ? -14.466 -20.439 -6.768 1.00 48.88 191 THR A O 1
ATOM 1547 N N . LYS A 1 192 ? -14.454 -19.858 -4.615 1.00 42.22 192 LYS A N 1
ATOM 1548 C CA . LYS A 1 192 ? -15.866 -20.241 -4.446 1.00 42.22 192 LYS A CA 1
ATOM 1549 C C . LYS A 1 192 ? -16.681 -19.402 -5.439 1.00 42.22 192 LYS A C 1
ATOM 1551 O O . LYS A 1 192 ? -16.483 -18.190 -5.501 1.00 42.22 192 LYS A O 1
ATOM 1556 N N . ASN A 1 193 ? -17.576 -20.056 -6.182 1.00 42.22 193 ASN A N 1
ATOM 1557 C CA . ASN A 1 193 ? -18.374 -19.563 -7.318 1.00 42.22 193 ASN A CA 1
ATOM 1558 C C . ASN A 1 193 ? -19.052 -18.178 -7.168 1.00 42.22 193 ASN A C 1
ATOM 1560 O O . ASN A 1 193 ? -19.533 -17.647 -8.158 1.00 42.22 193 ASN A O 1
ATOM 1564 N N . LYS A 1 194 ? -19.022 -17.542 -5.989 1.00 41.00 194 LYS A N 1
ATOM 1565 C CA . LYS A 1 194 ? -19.409 -16.138 -5.765 1.00 41.00 194 LYS A CA 1
ATOM 1566 C C . LYS A 1 194 ? -18.569 -15.122 -6.560 1.00 41.00 194 LYS A C 1
ATOM 1568 O O . LYS A 1 194 ? -19.038 -14.016 -6.796 1.00 41.00 194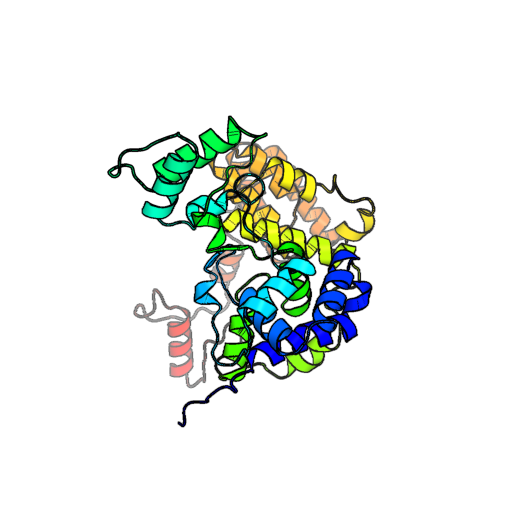 LYS A O 1
ATOM 1573 N N . ALA A 1 195 ? -17.347 -15.468 -6.981 1.00 46.41 195 ALA A N 1
ATOM 1574 C CA . ALA A 1 195 ? -16.502 -14.565 -7.772 1.00 46.41 195 ALA A CA 1
ATOM 1575 C C . ALA A 1 195 ? -17.024 -14.339 -9.203 1.00 46.41 195 ALA A C 1
ATOM 1577 O O . ALA A 1 195 ? -16.863 -13.241 -9.720 1.00 46.41 195 ALA A O 1
ATOM 1578 N N . LYS A 1 196 ? -17.691 -15.331 -9.817 1.00 43.28 196 LYS A N 1
ATOM 1579 C CA . LYS A 1 196 ? -18.237 -15.195 -11.180 1.00 43.28 196 LYS A CA 1
ATOM 1580 C C . LYS A 1 196 ? -19.453 -14.270 -11.256 1.00 43.28 196 LYS A C 1
ATOM 1582 O O . LYS A 1 196 ? -19.642 -13.637 -12.287 1.00 43.28 196 LYS A O 1
ATOM 1587 N N . ASP A 1 197 ? -20.234 -14.167 -10.182 1.00 41.94 197 ASP A N 1
ATOM 1588 C CA . ASP A 1 197 ? -21.370 -13.236 -10.102 1.00 41.94 197 ASP A CA 1
ATOM 1589 C C . ASP A 1 197 ? -20.917 -11.839 -9.643 1.00 41.94 197 ASP A C 1
ATOM 1591 O O . ASP A 1 197 ? -21.393 -10.830 -10.154 1.00 41.94 197 ASP A O 1
ATOM 1595 N N . ALA A 1 198 ? -19.929 -11.753 -8.741 1.00 48.78 198 ALA A N 1
ATOM 1596 C CA . ALA A 1 198 ? -19.337 -10.478 -8.319 1.00 48.78 198 ALA A CA 1
ATOM 1597 C C . ALA A 1 198 ? -18.475 -9.808 -9.409 1.00 48.78 198 ALA A C 1
ATOM 1599 O O . ALA A 1 198 ? -18.321 -8.593 -9.392 1.00 48.78 198 ALA A O 1
ATOM 1600 N N . GLN A 1 199 ? -17.933 -10.574 -10.363 1.00 54.84 199 GLN A N 1
ATOM 1601 C CA . GLN A 1 199 ? -17.236 -10.054 -11.548 1.00 54.84 199 GLN A CA 1
ATOM 1602 C C . GLN A 1 199 ? -18.188 -9.557 -12.653 1.00 54.84 199 GLN A C 1
ATOM 1604 O O . GLN A 1 199 ? -17.712 -9.157 -13.707 1.00 54.84 199 GLN A O 1
ATOM 1609 N N . GLN A 1 200 ? -19.510 -9.565 -12.454 1.00 62.91 200 GLN A N 1
ATOM 1610 C CA . GLN A 1 200 ? -20.462 -9.050 -13.454 1.00 62.91 200 GLN A CA 1
ATOM 1611 C C . GLN A 1 200 ? -20.937 -7.619 -13.170 1.00 62.91 200 GLN A C 1
ATOM 1613 O O . GLN A 1 200 ? -21.640 -7.030 -13.992 1.00 62.91 200 GLN A O 1
ATOM 1618 N N . VAL A 1 201 ? -20.579 -7.044 -12.017 1.00 70.94 201 VAL A N 1
ATOM 1619 C CA . VAL A 1 201 ? -21.012 -5.701 -11.615 1.00 70.94 201 VAL A CA 1
ATOM 1620 C C . VAL A 1 201 ? -19.834 -4.939 -11.026 1.00 70.94 201 VAL A C 1
ATOM 1622 O O . VAL A 1 201 ? -19.065 -5.478 -10.231 1.00 70.94 201 VAL A O 1
ATOM 1625 N N . ALA A 1 202 ? -19.703 -3.667 -11.399 1.00 80.94 202 ALA A N 1
ATOM 1626 C CA . ALA A 1 202 ? -18.701 -2.791 -10.815 1.00 80.94 202 ALA A CA 1
ATOM 1627 C C . ALA A 1 202 ? -18.879 -2.681 -9.297 1.00 80.94 202 ALA A C 1
ATOM 1629 O O . ALA A 1 202 ? -19.988 -2.496 -8.800 1.00 80.94 202 ALA A O 1
ATOM 1630 N N . ARG A 1 203 ? -17.766 -2.721 -8.560 1.00 82.44 203 ARG A N 1
ATOM 1631 C CA . ARG A 1 203 ? -17.772 -2.532 -7.103 1.00 82.44 203 ARG A CA 1
ATOM 1632 C C . ARG A 1 203 ? -18.236 -1.136 -6.685 1.00 82.44 203 ARG A C 1
ATOM 1634 O O . ARG A 1 203 ? -18.833 -0.997 -5.625 1.00 82.44 203 ARG A O 1
ATOM 1641 N N . PHE A 1 204 ? -17.905 -0.133 -7.490 1.00 85.12 204 PHE A N 1
ATOM 1642 C CA . PHE A 1 204 ? -18.157 1.272 -7.197 1.00 85.12 204 PHE A CA 1
ATOM 1643 C C . PHE A 1 204 ? -19.222 1.827 -8.135 1.00 85.12 204 PHE A C 1
ATOM 1645 O O . PHE A 1 204 ? -19.329 1.420 -9.298 1.00 85.12 204 PHE A O 1
ATOM 1652 N N . ILE A 1 205 ? -19.997 2.779 -7.629 1.00 84.94 205 ILE A N 1
ATOM 1653 C CA . ILE A 1 205 ? -21.100 3.390 -8.369 1.00 84.94 205 ILE A CA 1
ATOM 1654 C C . ILE A 1 205 ? -20.591 4.573 -9.197 1.00 84.94 205 ILE A C 1
ATOM 1656 O O . ILE A 1 205 ? -21.075 4.794 -10.306 1.00 84.94 205 ILE A O 1
ATOM 1660 N N . SER A 1 206 ? -19.603 5.320 -8.693 1.00 88.06 206 SER A N 1
ATOM 1661 C CA . SER A 1 206 ? -19.065 6.511 -9.358 1.00 88.06 206 SER A CA 1
ATOM 1662 C C . SER A 1 206 ? -17.537 6.542 -9.403 1.00 88.06 206 SER A C 1
ATOM 1664 O O . SER A 1 206 ? -16.850 5.943 -8.573 1.00 88.06 206 SER A O 1
ATOM 1666 N N . LEU A 1 207 ? -17.002 7.289 -10.375 1.00 90.12 207 LEU A N 1
ATOM 1667 C CA . LEU A 1 207 ? -15.568 7.558 -10.494 1.00 90.12 207 LEU A CA 1
ATOM 1668 C C . LEU A 1 207 ? -15.005 8.201 -9.217 1.00 90.12 207 LEU A C 1
ATOM 1670 O O . LEU A 1 207 ? -13.938 7.802 -8.759 1.00 90.12 207 LEU A O 1
ATOM 1674 N N . ASP A 1 208 ? -15.731 9.153 -8.624 1.00 86.56 208 ASP A N 1
ATOM 1675 C CA . ASP A 1 208 ? -15.318 9.839 -7.394 1.00 86.56 208 ASP A CA 1
ATOM 1676 C C . ASP A 1 208 ? -15.171 8.857 -6.221 1.00 86.56 208 ASP A C 1
ATOM 1678 O O . ASP A 1 208 ? -14.177 8.904 -5.495 1.00 86.56 208 ASP A O 1
ATOM 1682 N N . GLU A 1 209 ? -16.117 7.924 -6.066 1.00 85.69 209 GLU A N 1
ATOM 1683 C CA . GLU A 1 209 ? -16.064 6.879 -5.036 1.00 85.69 209 GLU A CA 1
ATOM 1684 C C . GLU A 1 209 ? -14.855 5.957 -5.247 1.00 85.69 209 GLU A C 1
ATOM 1686 O O . GLU A 1 209 ? -14.061 5.734 -4.330 1.00 85.69 209 GLU A O 1
ATOM 1691 N N . ALA A 1 210 ? -14.667 5.470 -6.477 1.00 89.19 210 ALA A N 1
ATOM 1692 C CA . ALA A 1 210 ? -13.562 4.582 -6.816 1.00 89.19 210 ALA A CA 1
ATOM 1693 C C . ALA A 1 210 ? -12.191 5.248 -6.618 1.00 89.19 210 ALA A C 1
ATOM 1695 O O . ALA A 1 210 ? -11.254 4.611 -6.133 1.00 89.19 210 ALA A O 1
ATOM 1696 N N . ARG A 1 211 ? -12.058 6.529 -6.988 1.00 90.56 211 ARG A N 1
ATOM 1697 C CA . ARG A 1 211 ? -10.824 7.301 -6.792 1.00 90.56 211 ARG A CA 1
ATOM 1698 C C . ARG A 1 211 ? -10.545 7.552 -5.317 1.00 90.56 211 ARG A C 1
ATOM 1700 O O . ARG A 1 211 ? -9.416 7.344 -4.886 1.00 90.56 211 ARG A O 1
ATOM 1707 N N . HIS A 1 212 ? -11.560 7.923 -4.539 1.00 87.69 212 HIS A N 1
ATOM 1708 C CA . HIS A 1 212 ? -11.395 8.127 -3.102 1.00 87.69 212 HIS A CA 1
ATOM 1709 C C . HIS A 1 212 ? -10.909 6.854 -2.398 1.00 87.69 212 HIS A C 1
ATOM 1711 O O . HIS A 1 212 ? -9.978 6.897 -1.588 1.00 87.69 212 HIS A O 1
ATOM 1717 N N . GLU A 1 213 ? -11.501 5.707 -2.735 1.00 88.69 213 GLU A N 1
ATOM 1718 C CA . GLU A 1 213 ? -11.107 4.425 -2.154 1.00 88.69 213 GLU A CA 1
ATOM 1719 C C . GLU A 1 213 ? -9.691 4.016 -2.591 1.00 88.69 213 GLU A C 1
ATOM 1721 O O . GLU A 1 213 ? -8.888 3.560 -1.771 1.00 88.69 213 GLU A O 1
ATOM 1726 N N . PHE A 1 214 ? -9.340 4.237 -3.860 1.00 91.75 214 PHE A N 1
ATOM 1727 C CA . PHE A 1 214 ? -7.987 4.006 -4.364 1.00 91.75 214 PHE A CA 1
ATOM 1728 C C . PHE A 1 214 ? -6.936 4.866 -3.646 1.00 91.75 214 PHE A C 1
ATOM 1730 O O . PHE A 1 214 ? -5.889 4.351 -3.241 1.00 91.75 214 PHE A O 1
ATOM 1737 N N . GLU A 1 215 ? -7.213 6.154 -3.440 1.00 90.81 215 GLU A N 1
ATOM 1738 C CA . GLU A 1 215 ? -6.333 7.067 -2.701 1.00 90.81 215 GLU A C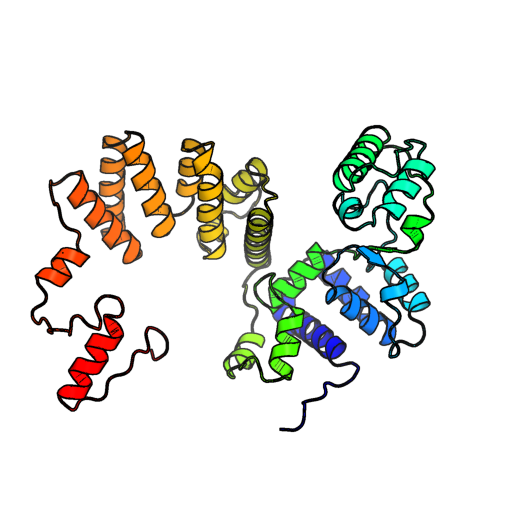A 1
ATOM 1739 C C . GLU A 1 215 ? -6.177 6.619 -1.238 1.00 90.81 215 GLU A C 1
ATOM 1741 O O . GLU A 1 215 ? -5.054 6.560 -0.729 1.00 90.81 215 GLU A O 1
ATOM 1746 N N . CYS A 1 216 ? -7.256 6.163 -0.584 1.00 90.62 216 CYS A N 1
ATOM 1747 C CA . CYS A 1 216 ? -7.169 5.577 0.758 1.00 90.62 216 CYS A CA 1
ATOM 1748 C C . CYS A 1 216 ? -6.236 4.356 0.801 1.00 90.62 216 CYS A C 1
ATOM 1750 O O . CYS A 1 216 ? -5.383 4.243 1.687 1.00 90.62 216 CYS A O 1
ATOM 1752 N N . HIS A 1 217 ? -6.369 3.440 -0.162 1.00 90.81 217 HIS A N 1
ATOM 1753 C CA . HIS A 1 217 ? -5.506 2.262 -0.265 1.00 90.81 217 HIS A CA 1
ATOM 1754 C C . HIS A 1 217 ? -4.045 2.612 -0.558 1.00 90.81 217 HIS A C 1
ATOM 1756 O O . HIS A 1 217 ? -3.142 1.953 -0.033 1.00 90.81 217 HIS A O 1
ATOM 1762 N N . THR A 1 218 ? -3.818 3.640 -1.372 1.00 90.50 218 THR A N 1
ATOM 1763 C CA . THR A 1 218 ? -2.486 4.148 -1.704 1.00 90.50 218 THR A CA 1
ATOM 1764 C C . THR A 1 218 ? -1.814 4.702 -0.455 1.00 90.50 218 THR A C 1
ATOM 1766 O O . THR A 1 218 ? -0.751 4.224 -0.069 1.00 90.50 218 THR A O 1
ATOM 1769 N N . HIS A 1 219 ? -2.493 5.571 0.291 1.00 90.25 219 HIS A N 1
ATOM 1770 C CA . HIS A 1 219 ? -1.960 6.103 1.542 1.00 90.25 219 HIS A CA 1
ATOM 1771 C C . HIS A 1 219 ? -1.737 5.032 2.617 1.00 90.25 219 HIS A C 1
ATOM 1773 O O . HIS A 1 219 ? -0.742 5.079 3.339 1.00 90.25 219 HIS A O 1
ATOM 1779 N N . LEU A 1 220 ? -2.610 4.023 2.713 1.00 90.31 220 LEU A N 1
ATOM 1780 C CA . LEU A 1 220 ? -2.390 2.882 3.610 1.00 90.31 220 LEU A CA 1
ATOM 1781 C C . LEU A 1 220 ? -1.118 2.098 3.253 1.00 90.31 220 LEU A C 1
ATOM 1783 O O . LEU A 1 220 ? -0.390 1.665 4.152 1.00 90.31 220 LEU A O 1
ATOM 1787 N N . ARG A 1 221 ? -0.844 1.908 1.956 1.00 88.75 221 ARG A N 1
ATOM 1788 C CA . ARG A 1 221 ? 0.403 1.300 1.474 1.00 88.75 221 ARG A CA 1
ATOM 1789 C C . ARG A 1 221 ? 1.598 2.174 1.849 1.00 88.75 221 ARG A C 1
ATOM 1791 O O . ARG A 1 221 ? 2.562 1.644 2.397 1.00 88.75 221 ARG A O 1
ATOM 1798 N N . ASP A 1 222 ? 1.517 3.476 1.625 1.00 87.44 222 ASP A N 1
ATOM 1799 C CA . ASP A 1 222 ? 2.629 4.398 1.866 1.00 87.44 222 ASP A CA 1
ATOM 1800 C C . ASP A 1 222 ? 2.977 4.487 3.364 1.00 87.44 222 ASP A C 1
ATOM 1802 O O . ASP A 1 222 ? 4.150 4.391 3.733 1.00 87.44 222 ASP A O 1
ATOM 1806 N N . ILE A 1 223 ? 1.963 4.503 4.247 1.00 87.19 223 ILE A N 1
ATOM 1807 C CA . ILE A 1 223 ? 2.147 4.377 5.705 1.00 87.19 223 ILE A CA 1
ATOM 1808 C C . ILE A 1 223 ? 2.887 3.087 6.058 1.00 87.19 223 ILE A C 1
ATOM 1810 O O . ILE A 1 223 ? 3.827 3.111 6.849 1.00 87.19 223 ILE A O 1
ATOM 1814 N N . SER A 1 224 ? 2.504 1.954 5.463 1.00 84.81 224 SER A N 1
ATOM 1815 C CA . SER A 1 224 ? 3.170 0.673 5.742 1.00 84.81 224 SER A CA 1
ATOM 1816 C C . SER A 1 224 ? 4.631 0.625 5.279 1.00 84.81 224 SER A C 1
ATOM 1818 O O . SER A 1 224 ? 5.406 -0.183 5.786 1.00 84.81 224 SER A O 1
ATOM 1820 N N . GLN A 1 225 ? 5.007 1.490 4.334 1.00 83.12 225 GLN A N 1
ATOM 1821 C CA . GLN A 1 225 ? 6.361 1.611 3.796 1.00 83.12 225 GLN A CA 1
ATOM 1822 C C . GLN A 1 225 ? 7.183 2.711 4.488 1.00 83.12 225 GLN A C 1
ATOM 1824 O O . GLN A 1 225 ? 8.336 2.922 4.122 1.00 83.12 225 GLN A O 1
ATOM 1829 N N . GLY A 1 226 ? 6.616 3.406 5.481 1.00 80.12 226 GLY A N 1
ATOM 1830 C CA . GLY A 1 226 ? 7.280 4.509 6.183 1.00 80.12 226 GLY A CA 1
ATOM 1831 C C . GLY A 1 226 ? 7.371 5.806 5.372 1.00 80.12 226 GLY A C 1
ATOM 1832 O O . GLY A 1 226 ? 8.075 6.727 5.774 1.00 80.12 226 GLY A O 1
ATOM 1833 N N . SER A 1 227 ? 6.661 5.901 4.245 1.00 73.69 227 SER A N 1
ATOM 1834 C CA . SER A 1 227 ? 6.595 7.102 3.410 1.00 73.69 227 SER A CA 1
ATOM 1835 C C . SER A 1 227 ? 5.330 7.884 3.762 1.00 73.69 227 SER A C 1
ATOM 1837 O O . SER A 1 227 ? 4.284 7.718 3.142 1.00 73.69 227 SER A O 1
ATOM 1839 N N . VAL A 1 228 ? 5.380 8.699 4.820 1.00 73.12 228 VAL A N 1
ATOM 1840 C CA . VAL A 1 228 ? 4.194 9.424 5.310 1.00 73.12 228 VAL A CA 1
ATOM 1841 C C . VAL A 1 228 ? 4.345 10.921 5.106 1.00 73.12 228 VAL A C 1
ATOM 1843 O O . VAL A 1 228 ? 5.204 11.570 5.696 1.00 73.12 228 VAL A O 1
ATOM 1846 N N . ARG A 1 229 ? 3.427 11.499 4.330 1.00 78.88 229 ARG A N 1
ATOM 1847 C CA . ARG A 1 229 ? 3.291 12.950 4.171 1.00 78.88 229 ARG A CA 1
ATOM 1848 C C . ARG A 1 229 ? 2.095 13.450 4.970 1.00 78.88 229 ARG A C 1
ATOM 1850 O O . ARG A 1 229 ? 1.039 13.742 4.416 1.00 78.88 229 ARG A O 1
ATOM 1857 N N . TYR A 1 230 ? 2.264 13.549 6.291 1.00 81.12 230 TYR A N 1
ATOM 1858 C CA . TYR A 1 230 ? 1.184 13.874 7.236 1.00 81.12 230 TYR A CA 1
ATOM 1859 C C . TYR A 1 230 ? 0.312 15.060 6.794 1.00 81.12 230 TYR A C 1
ATOM 1861 O O . TYR A 1 230 ? -0.910 14.952 6.776 1.00 81.12 230 TYR A O 1
ATOM 1869 N N . LYS A 1 231 ? 0.929 16.182 6.397 1.00 82.75 231 LYS A N 1
ATOM 1870 C CA . LYS A 1 231 ? 0.196 17.398 6.004 1.00 82.75 231 LYS A CA 1
ATOM 1871 C C . LYS A 1 231 ? -0.682 17.191 4.768 1.00 82.75 231 LYS A C 1
ATOM 1873 O O . LYS A 1 231 ? -1.775 17.743 4.712 1.00 82.75 231 LYS A O 1
ATOM 1878 N N . GLU A 1 232 ? -0.206 16.432 3.786 1.00 84.38 232 GLU A N 1
ATOM 1879 C CA . GLU A 1 232 ? -0.967 16.115 2.569 1.00 84.38 232 GLU A CA 1
ATOM 1880 C C . GLU A 1 232 ? -2.115 15.163 2.901 1.00 84.38 232 GLU A C 1
ATOM 1882 O O . GLU A 1 232 ? -3.263 15.416 2.541 1.00 84.38 232 GLU A O 1
ATOM 1887 N N . LEU A 1 233 ? -1.820 14.131 3.691 1.00 85.06 233 LEU A N 1
ATOM 1888 C CA . LEU A 1 233 ? -2.800 13.137 4.094 1.00 85.06 233 LEU A CA 1
ATOM 1889 C C . LEU A 1 233 ? -3.913 13.726 4.967 1.00 85.06 233 LEU A C 1
ATOM 1891 O O . LEU A 1 233 ? -5.079 13.378 4.809 1.00 85.06 233 LEU A O 1
ATOM 1895 N N . LEU A 1 234 ? -3.581 14.655 5.864 1.00 84.31 234 LEU A N 1
ATOM 1896 C CA . LEU A 1 234 ? -4.573 15.345 6.680 1.00 84.31 234 LEU A CA 1
ATOM 1897 C C . LEU A 1 234 ? -5.506 16.208 5.822 1.00 84.31 234 LEU A C 1
ATOM 1899 O O . LEU A 1 234 ? -6.708 16.213 6.069 1.00 84.31 234 LEU A O 1
ATOM 1903 N N . LYS A 1 235 ? -4.977 16.909 4.809 1.00 85.06 235 LYS A N 1
ATOM 1904 C CA . LYS A 1 235 ? -5.794 17.681 3.854 1.00 85.06 235 LYS A CA 1
ATOM 1905 C C . LYS A 1 235 ? -6.741 16.773 3.072 1.00 85.06 235 LYS A C 1
ATOM 1907 O O . LYS A 1 235 ? -7.931 17.069 2.988 1.00 85.06 235 LYS A O 1
ATOM 1912 N N . PHE A 1 236 ? -6.232 15.642 2.577 1.00 86.44 236 PHE A N 1
ATOM 1913 C CA . PHE A 1 236 ? -7.046 14.609 1.932 1.00 86.44 236 PHE A CA 1
ATOM 1914 C C . PHE A 1 236 ? -8.161 14.116 2.865 1.00 86.44 236 PHE A C 1
ATOM 1916 O O . PHE A 1 236 ? -9.335 14.106 2.496 1.00 86.44 236 PHE A O 1
ATOM 1923 N N . LEU A 1 237 ? -7.824 13.777 4.114 1.00 85.19 237 LEU A N 1
ATOM 1924 C CA . LEU A 1 237 ? -8.801 13.288 5.083 1.00 85.19 237 LEU A CA 1
ATOM 1925 C C . LEU A 1 237 ? -9.835 14.355 5.472 1.00 85.19 237 LEU A C 1
ATOM 1927 O O . LEU A 1 237 ? -10.993 14.001 5.679 1.00 85.19 237 LEU A O 1
ATOM 1931 N N . LYS A 1 238 ? -9.464 15.636 5.551 1.00 81.56 238 LYS A N 1
ATOM 1932 C CA . LYS A 1 238 ? -10.397 16.740 5.841 1.00 81.56 238 LYS A CA 1
ATOM 1933 C C . LYS A 1 238 ? -11.301 17.099 4.659 1.00 81.56 238 LYS A C 1
ATOM 1935 O O . LYS A 1 238 ? -12.329 17.737 4.869 1.00 81.56 238 LYS A O 1
ATOM 1940 N N . GLY A 1 239 ? -10.975 16.625 3.457 1.00 71.56 239 GLY A N 1
ATOM 1941 C CA . GLY A 1 239 ? -11.761 16.865 2.250 1.00 71.56 239 GLY A CA 1
ATOM 1942 C C . GLY A 1 239 ? -11.450 18.189 1.557 1.00 71.56 239 GLY A C 1
ATOM 1943 O O . GLY A 1 239 ? -12.211 18.589 0.682 1.00 71.56 239 GLY A O 1
ATOM 1944 N N . ASP A 1 240 ? -10.329 18.839 1.892 1.00 56.75 240 ASP A N 1
ATOM 1945 C CA . ASP A 1 240 ? -9.907 20.112 1.282 1.00 56.75 240 ASP A CA 1
ATOM 1946 C C . ASP A 1 240 ? -9.667 19.992 -0.239 1.00 56.75 240 ASP A C 1
ATOM 1948 O O . ASP A 1 240 ? -9.572 20.995 -0.942 1.00 56.75 240 ASP A O 1
ATOM 1952 N N . SER A 1 241 ? -9.554 18.767 -0.761 1.00 52.66 241 SER A N 1
ATOM 1953 C CA . SER A 1 241 ? -9.206 18.464 -2.149 1.00 52.66 241 SER A CA 1
ATOM 1954 C C . SER A 1 241 ? -10.381 18.078 -3.063 1.00 52.66 241 SER A C 1
ATOM 1956 O O . SER A 1 241 ? -10.127 17.868 -4.247 1.00 52.66 241 SER A O 1
ATOM 1958 N N . MET A 1 242 ? -11.640 17.979 -2.593 1.00 51.12 242 MET A N 1
ATOM 1959 C CA . MET A 1 242 ? -12.745 17.436 -3.418 1.00 51.12 242 MET A CA 1
ATOM 1960 C C . MET A 1 242 ? -14.004 18.331 -3.491 1.00 51.12 242 MET A C 1
ATOM 1962 O O . MET A 1 242 ? -14.589 18.651 -2.456 1.00 51.12 242 MET A O 1
ATOM 1966 N N . PRO A 1 243 ? -14.496 18.690 -4.700 1.00 45.12 243 PRO A N 1
ATOM 1967 C CA . PRO A 1 243 ? -15.595 19.641 -4.881 1.00 45.12 243 PRO A CA 1
ATOM 1968 C C . PRO A 1 243 ? -17.014 19.080 -4.632 1.00 45.12 243 PRO A C 1
ATOM 1970 O O . PRO A 1 243 ? -17.969 19.851 -4.652 1.00 45.12 243 PRO A O 1
ATOM 1973 N N . SER A 1 244 ? -17.196 17.782 -4.349 1.00 49.62 244 SER A N 1
ATOM 1974 C CA . SER A 1 244 ? -18.516 17.144 -4.134 1.00 49.62 244 SER A CA 1
ATOM 1975 C C . SER A 1 244 ? -18.641 16.432 -2.768 1.00 49.62 244 SER A C 1
ATOM 1977 O O . SER A 1 244 ? -19.200 15.340 -2.642 1.00 49.62 244 SER A O 1
ATOM 1979 N N . PHE A 1 245 ? -18.152 17.073 -1.700 1.00 44.12 245 PHE A N 1
ATOM 1980 C CA . PHE A 1 245 ? -18.050 16.526 -0.332 1.00 44.12 245 PHE A CA 1
ATOM 1981 C C . PHE A 1 245 ? -19.370 16.021 0.302 1.00 44.12 245 PHE A C 1
ATOM 1983 O O . PHE A 1 245 ? -19.344 15.208 1.228 1.00 44.12 245 PHE A O 1
ATOM 1990 N N . GLN A 1 246 ? -20.540 16.433 -0.203 1.00 44.72 246 GLN A N 1
ATOM 1991 C CA . GLN A 1 246 ? -21.839 15.946 0.296 1.00 44.72 246 GLN A CA 1
ATOM 1992 C C . GLN A 1 246 ? -22.135 14.478 -0.061 1.00 44.72 246 GLN A C 1
ATOM 1994 O O . GLN A 1 246 ? -22.973 13.855 0.590 1.00 44.72 246 GLN A O 1
ATOM 1999 N N . SER A 1 247 ? -21.441 13.907 -1.051 1.00 43.38 247 SER A N 1
ATOM 2000 C CA . SER A 1 247 ? -21.568 12.487 -1.401 1.00 43.38 247 SER A CA 1
ATOM 2001 C C . SER A 1 247 ? -20.615 11.601 -0.585 1.00 43.38 247 SER A C 1
ATOM 2003 O O . SER A 1 247 ? -21.035 10.569 -0.075 1.00 43.38 247 SER A O 1
ATOM 2005 N N . VAL A 1 248 ? -19.377 12.049 -0.340 1.00 45.22 248 VAL A N 1
ATOM 2006 C CA . VAL A 1 248 ? -18.311 11.270 0.324 1.00 45.22 248 VAL A CA 1
ATOM 2007 C C . VAL A 1 248 ? -18.600 10.978 1.801 1.00 45.22 248 VAL A C 1
ATOM 2009 O O . VAL A 1 248 ? -18.301 9.887 2.268 1.00 45.22 248 VAL A O 1
ATOM 2012 N N . ARG A 1 249 ? -19.271 11.876 2.543 1.00 44.28 249 ARG A N 1
ATOM 2013 C CA . ARG A 1 249 ? -19.697 11.563 3.927 1.00 44.28 249 ARG A CA 1
ATOM 2014 C C . ARG A 1 249 ? -20.727 10.431 4.018 1.00 44.28 249 ARG A C 1
ATOM 2016 O O . ARG A 1 249 ? -20.845 9.829 5.078 1.00 44.28 249 ARG A O 1
ATOM 2023 N N . LYS A 1 250 ? -21.455 10.124 2.936 1.00 48.00 250 LYS A N 1
ATOM 2024 C CA . LYS A 1 250 ? -22.326 8.936 2.880 1.00 48.00 250 LYS A CA 1
ATOM 2025 C C . LYS A 1 250 ? -21.548 7.647 2.595 1.00 48.00 250 LYS A C 1
ATOM 2027 O O . LYS A 1 250 ? -22.082 6.570 2.829 1.00 48.00 250 LYS A O 1
ATOM 2032 N N . PHE A 1 251 ? -20.292 7.756 2.164 1.00 48.50 251 PHE A N 1
ATOM 2033 C CA . PHE A 1 251 ? -19.369 6.646 1.957 1.00 48.50 251 PHE A CA 1
ATOM 2034 C C . PHE A 1 251 ? -18.317 6.642 3.077 1.00 48.50 251 PHE A C 1
ATOM 2036 O O . PHE A 1 251 ? -17.137 6.908 2.856 1.00 48.50 251 PHE A O 1
ATOM 2043 N N . SER A 1 252 ? -18.733 6.354 4.315 1.00 54.22 252 SER A N 1
ATOM 2044 C CA . SER A 1 252 ? -17.777 5.881 5.326 1.00 54.22 252 SER A CA 1
ATOM 2045 C C . SER A 1 252 ? -17.289 4.508 4.862 1.00 54.22 252 SER A C 1
ATOM 2047 O O . SER A 1 252 ? -17.961 3.494 5.044 1.00 54.22 252 SER A O 1
ATOM 2049 N N . SER A 1 253 ? -16.160 4.488 4.149 1.00 70.00 253 SER A N 1
ATOM 2050 C CA . SER A 1 253 ? -15.518 3.244 3.749 1.00 70.00 253 SER A CA 1
ATOM 2051 C C . SER A 1 253 ? -14.618 2.745 4.876 1.00 70.00 253 SER A C 1
ATOM 2053 O O . SER A 1 253 ? -13.905 3.513 5.530 1.00 70.00 253 SER A O 1
ATOM 2055 N N . ALA A 1 254 ? -14.603 1.428 5.083 1.00 83.31 254 ALA A N 1
ATOM 2056 C CA . ALA A 1 254 ? -13.735 0.795 6.074 1.00 83.31 254 ALA A CA 1
ATOM 2057 C C . ALA A 1 254 ? -12.243 1.134 5.852 1.00 83.31 254 ALA A C 1
ATOM 2059 O O . ALA A 1 254 ? -11.461 1.181 6.803 1.00 83.31 254 ALA A O 1
ATOM 2060 N N . SER A 1 255 ? -11.834 1.396 4.606 1.00 86.62 255 SER A N 1
ATOM 2061 C CA . SER A 1 255 ? -10.464 1.790 4.260 1.00 86.62 255 SER A CA 1
ATOM 2062 C C . SER A 1 255 ? -10.123 3.192 4.747 1.00 86.62 255 SER A C 1
ATOM 2064 O O . SER A 1 255 ? -9.027 3.395 5.274 1.00 86.62 255 SER A O 1
ATOM 2066 N N . ARG A 1 256 ? -11.055 4.143 4.631 1.00 89.06 256 ARG A N 1
ATOM 2067 C CA . ARG A 1 256 ? -10.882 5.493 5.167 1.00 89.06 256 ARG A CA 1
ATOM 2068 C C . ARG A 1 256 ? -10.734 5.470 6.686 1.00 89.06 256 ARG A C 1
ATOM 2070 O O . ARG A 1 256 ? -9.814 6.085 7.219 1.00 89.06 256 ARG A O 1
ATOM 2077 N N . ASP A 1 257 ? -11.590 4.735 7.386 1.00 89.25 257 ASP A N 1
ATOM 2078 C CA . ASP A 1 257 ? -11.500 4.648 8.845 1.00 89.25 257 ASP A CA 1
ATOM 2079 C C . ASP A 1 257 ? -10.207 3.963 9.300 1.00 89.25 257 ASP A C 1
ATOM 2081 O O . ASP A 1 257 ? -9.536 4.407 10.234 1.00 89.25 257 ASP A O 1
ATOM 2085 N N . ARG A 1 258 ? -9.790 2.917 8.580 1.00 91.25 258 ARG A N 1
ATOM 2086 C CA . ARG A 1 258 ? -8.495 2.272 8.800 1.00 91.25 258 ARG A CA 1
ATOM 2087 C C . ARG A 1 258 ? -7.331 3.234 8.571 1.00 91.25 258 ARG A C 1
ATOM 2089 O O . ARG A 1 258 ? -6.336 3.159 9.292 1.00 91.25 258 ARG A O 1
ATOM 2096 N N . LEU A 1 259 ? -7.432 4.108 7.574 1.00 91.81 259 LEU A N 1
ATOM 2097 C CA . LEU A 1 259 ? -6.433 5.132 7.292 1.00 91.81 259 LEU A CA 1
ATOM 2098 C C . LEU A 1 259 ? -6.355 6.156 8.430 1.00 91.81 259 LEU A C 1
ATOM 2100 O O . LEU A 1 259 ? -5.254 6.443 8.895 1.00 91.81 259 LEU A O 1
ATOM 2104 N N . VAL A 1 260 ? -7.499 6.631 8.933 1.00 92.62 260 VAL A N 1
ATOM 2105 C CA . VAL A 1 260 ? -7.581 7.508 10.116 1.00 92.62 260 VAL A CA 1
ATOM 2106 C C . VAL A 1 260 ? -6.930 6.843 11.332 1.00 92.62 260 VAL A C 1
ATOM 2108 O O . VAL A 1 260 ? -6.069 7.443 11.978 1.00 92.62 260 VAL A O 1
ATOM 2111 N N . LEU A 1 261 ? -7.272 5.579 11.605 1.00 93.75 261 LEU A N 1
ATOM 2112 C CA . LEU A 1 261 ? -6.685 4.807 12.699 1.00 93.75 261 LEU A CA 1
ATOM 2113 C C . LEU A 1 261 ? -5.157 4.742 12.577 1.00 93.75 261 LEU A C 1
ATOM 2115 O O . LEU A 1 261 ? -4.448 5.116 13.512 1.00 93.75 261 LEU A O 1
ATOM 2119 N N . LYS A 1 262 ? -4.658 4.296 11.417 1.00 93.00 262 LYS A N 1
ATOM 2120 C CA . LYS A 1 262 ? -3.225 4.094 11.162 1.00 93.00 262 LYS A CA 1
ATOM 2121 C C . LYS A 1 262 ? -2.432 5.392 11.197 1.00 93.00 262 LYS A C 1
ATOM 2123 O O . LYS A 1 262 ? -1.315 5.393 11.707 1.00 93.00 262 LYS A O 1
ATOM 2128 N N . LEU A 1 263 ? -2.996 6.483 10.687 1.00 91.44 263 LEU A N 1
ATOM 2129 C CA . LEU A 1 263 ? -2.343 7.783 10.732 1.00 91.44 263 LEU A CA 1
ATOM 2130 C C . LEU A 1 263 ? -2.197 8.285 12.172 1.00 91.44 263 LEU A C 1
ATOM 2132 O O . LEU A 1 263 ? -1.102 8.684 12.558 1.00 91.44 263 LEU A O 1
ATOM 2136 N N . GLY A 1 264 ? -3.255 8.221 12.985 1.00 92.75 264 GLY A N 1
ATOM 2137 C CA . GLY A 1 264 ? -3.142 8.628 14.387 1.00 92.75 264 GLY A CA 1
ATOM 2138 C C . GLY A 1 264 ? -2.195 7.727 15.192 1.00 92.75 264 GLY A C 1
ATOM 2139 O O . GLY A 1 264 ? -1.447 8.230 16.022 1.00 92.75 264 GLY A O 1
ATOM 2140 N N . GLU A 1 265 ? -2.121 6.421 14.893 1.00 92.62 265 GLU A N 1
ATOM 2141 C CA . GLU A 1 265 ? -1.126 5.519 15.503 1.00 92.62 265 GLU A CA 1
ATOM 2142 C C . GLU A 1 265 ? 0.319 5.937 15.204 1.00 92.62 265 GLU A C 1
ATOM 2144 O O . GLU A 1 265 ? 1.165 5.862 16.091 1.00 92.62 265 GLU A O 1
ATOM 2149 N N . GLN A 1 266 ? 0.605 6.379 13.976 1.00 90.06 266 GLN A N 1
ATOM 2150 C CA . GLN A 1 266 ? 1.932 6.882 13.602 1.00 90.06 266 GLN A CA 1
ATOM 2151 C C . GLN A 1 266 ? 2.275 8.180 14.340 1.00 90.06 266 GLN A C 1
ATOM 2153 O O . GLN A 1 266 ? 3.409 8.367 14.767 1.00 90.06 266 GLN A O 1
ATOM 2158 N N . LEU A 1 267 ? 1.293 9.066 14.518 1.00 89.56 267 LEU A N 1
ATOM 2159 C CA . LEU A 1 267 ? 1.491 10.354 15.183 1.00 89.56 267 LEU A CA 1
ATOM 2160 C C . LEU A 1 267 ? 1.611 10.229 16.699 1.00 89.56 267 LEU A C 1
ATOM 2162 O O . LEU A 1 267 ? 2.250 11.071 17.319 1.00 89.56 267 LEU A O 1
ATOM 2166 N N . LEU A 1 268 ? 1.016 9.197 17.299 1.00 92.12 268 LEU A N 1
ATOM 2167 C CA . LEU A 1 268 ? 0.870 9.068 18.748 1.00 92.12 268 LEU A CA 1
ATOM 2168 C C . LEU A 1 268 ? 2.189 9.221 19.518 1.00 92.12 268 LEU A C 1
ATOM 2170 O O . LEU A 1 268 ? 2.200 9.829 20.584 1.00 92.12 268 LEU A O 1
ATOM 2174 N N . ALA A 1 269 ? 3.282 8.665 18.991 1.00 88.50 269 ALA A N 1
ATOM 2175 C CA . ALA A 1 269 ? 4.572 8.661 19.676 1.00 88.50 269 ALA A CA 1
ATOM 2176 C C . ALA A 1 269 ? 5.214 10.057 19.768 1.00 88.50 269 ALA A C 1
ATOM 2178 O O . ALA A 1 269 ? 5.891 10.351 20.750 1.00 88.50 269 ALA A O 1
ATOM 2179 N N . GLU A 1 270 ? 5.002 10.912 18.765 1.00 88.75 270 GLU A N 1
ATOM 2180 C CA . GLU A 1 270 ? 5.691 12.205 18.641 1.00 88.75 270 GLU A CA 1
ATOM 2181 C C . GLU A 1 270 ? 4.755 13.402 18.849 1.00 88.75 270 GLU A C 1
ATOM 2183 O O . GLU A 1 270 ? 5.173 14.449 19.341 1.00 88.75 270 GLU A O 1
ATOM 2188 N N . GLN A 1 271 ? 3.485 13.269 18.462 1.00 91.19 271 GLN A N 1
ATOM 2189 C CA . GLN A 1 271 ? 2.486 14.337 18.435 1.00 91.19 271 GLN A CA 1
ATOM 2190 C C . GLN A 1 271 ? 1.110 13.818 18.910 1.00 91.19 271 GLN A C 1
ATOM 2192 O O . GLN A 1 271 ? 0.184 13.687 18.102 1.00 91.19 271 GLN A O 1
ATOM 2197 N N . PRO A 1 272 ? 0.927 13.556 20.221 1.00 92.50 272 PRO A N 1
ATOM 2198 C CA . PRO A 1 272 ? -0.327 13.024 20.768 1.00 92.50 272 PRO A CA 1
ATOM 2199 C C . PRO A 1 272 ? -1.563 13.866 20.429 1.00 92.50 272 PRO A C 1
ATOM 2201 O O . PRO A 1 272 ? -2.609 13.318 20.089 1.00 92.50 272 PRO A O 1
ATOM 2204 N N . GLN A 1 273 ? -1.437 15.197 20.441 1.00 92.56 273 GLN A N 1
ATOM 2205 C CA . GLN A 1 273 ? -2.545 16.085 20.082 1.00 92.56 273 GLN A CA 1
ATOM 2206 C C . GLN A 1 273 ? -2.945 15.939 18.606 1.00 92.56 273 GLN A C 1
ATOM 2208 O O . GLN A 1 273 ? -4.126 15.850 18.291 1.00 92.56 273 GLN A O 1
ATOM 2213 N N . ALA A 1 274 ? -1.969 15.828 17.699 1.00 90.94 274 ALA A N 1
ATOM 2214 C CA . ALA A 1 274 ? -2.244 15.604 16.282 1.00 90.94 274 ALA A CA 1
ATOM 2215 C C . ALA A 1 274 ? -2.916 14.241 16.038 1.00 90.94 274 ALA A C 1
ATOM 2217 O O . ALA A 1 274 ? -3.765 14.119 15.156 1.00 90.94 274 ALA A O 1
ATOM 2218 N N . ALA A 1 275 ? -2.570 13.219 16.831 1.00 93.44 275 ALA A N 1
ATOM 2219 C CA . ALA A 1 275 ? -3.247 11.926 16.787 1.00 93.44 275 ALA A CA 1
ATOM 2220 C C . ALA A 1 275 ? -4.731 12.046 17.178 1.00 93.44 275 ALA A C 1
ATOM 2222 O O . ALA A 1 275 ? -5.582 11.477 16.493 1.00 93.44 275 ALA A O 1
ATOM 2223 N N . ILE A 1 276 ? -5.051 12.830 18.217 1.00 93.56 276 ILE A N 1
ATOM 2224 C CA . ILE A 1 276 ? -6.438 13.132 18.610 1.00 93.56 276 ILE A CA 1
ATOM 2225 C C . ILE A 1 276 ? -7.174 13.836 17.467 1.00 93.56 276 ILE A C 1
ATOM 2227 O O . ILE A 1 276 ? -8.240 13.368 17.068 1.00 93.56 276 ILE A O 1
ATOM 2231 N N . ASP A 1 277 ? -6.596 14.902 16.908 1.00 90.75 277 ASP A N 1
ATOM 2232 C CA . ASP A 1 277 ? -7.211 15.692 15.832 1.00 90.75 277 ASP A CA 1
ATOM 2233 C C . ASP A 1 277 ? -7.511 14.839 14.585 1.00 90.75 277 ASP A C 1
ATOM 2235 O O . ASP A 1 277 ? -8.529 15.025 13.917 1.00 90.75 277 ASP A O 1
ATOM 2239 N N . VAL A 1 278 ? -6.636 13.879 14.262 1.00 91.81 278 VAL A N 1
ATOM 2240 C CA . VAL A 1 278 ? -6.864 12.909 13.180 1.00 91.81 278 VAL A CA 1
ATOM 2241 C C . VAL A 1 278 ? -7.985 11.942 13.539 1.00 91.81 278 VAL A C 1
ATOM 2243 O O . VAL A 1 278 ? -8.891 11.734 12.733 1.00 91.81 278 VAL A O 1
ATOM 2246 N N . TRP A 1 279 ? -7.947 11.345 14.730 1.00 93.88 279 TRP A N 1
ATOM 2247 C CA . TRP A 1 279 ? -8.948 10.367 15.152 1.00 93.88 279 TRP A CA 1
ATOM 2248 C C . TRP A 1 279 ? -10.348 10.965 15.330 1.00 93.88 279 TRP A C 1
ATOM 2250 O O . TRP A 1 279 ? -11.322 10.226 15.249 1.00 93.88 279 TRP A O 1
ATOM 2260 N N . GLN A 1 280 ? -10.489 12.285 15.484 1.00 90.75 280 GLN A N 1
ATOM 2261 C CA . GLN A 1 280 ? -11.793 12.965 15.440 1.00 90.75 280 GLN A CA 1
ATOM 2262 C C . GLN A 1 280 ? -12.500 12.844 14.078 1.00 90.75 280 GLN A C 1
ATOM 2264 O O . GLN A 1 280 ? -13.699 13.091 13.983 1.00 90.75 280 GLN A O 1
ATOM 2269 N N . LEU A 1 281 ? -11.787 12.460 13.013 1.00 88.62 281 LEU A N 1
ATOM 2270 C CA . LEU A 1 281 ? -12.344 12.321 11.665 1.00 88.62 281 LEU A CA 1
ATOM 2271 C C . LEU A 1 281 ? -13.084 10.993 11.428 1.00 88.62 281 LEU A C 1
ATOM 2273 O O . LEU A 1 281 ? -13.598 10.795 10.324 1.00 88.62 281 LEU A O 1
ATOM 2277 N N . SER A 1 282 ? -13.108 10.082 12.407 1.00 88.00 282 SER A N 1
ATOM 2278 C CA . SER A 1 282 ? -13.793 8.789 12.323 1.00 88.00 282 SER A CA 1
ATOM 2279 C C . SER A 1 282 ? -14.492 8.444 13.636 1.00 88.00 282 SER A C 1
ATOM 2281 O O . SER A 1 282 ? -14.020 8.763 14.726 1.00 88.00 282 SER A O 1
ATOM 2283 N N . GLU A 1 283 ? -15.619 7.750 13.516 1.00 84.06 283 GLU A N 1
ATOM 2284 C CA . GLU A 1 283 ? -16.441 7.294 14.640 1.00 84.06 283 GLU A CA 1
ATOM 2285 C C . GLU A 1 283 ? -16.436 5.766 14.790 1.00 84.06 283 GLU A C 1
ATOM 2287 O O . GLU A 1 283 ? -17.211 5.209 15.572 1.00 84.06 283 GLU A O 1
ATOM 2292 N N . GLN A 1 284 ? -15.558 5.070 14.054 1.00 87.88 284 GLN A N 1
ATOM 2293 C CA . GLN A 1 284 ? -15.349 3.636 14.250 1.00 87.88 284 GLN A CA 1
ATOM 2294 C C . GLN A 1 284 ? -14.935 3.344 15.686 1.00 87.88 284 GLN A C 1
ATOM 2296 O O . GLN A 1 284 ? -14.145 4.087 16.272 1.00 87.88 284 GLN A O 1
ATOM 2301 N N . ALA A 1 285 ? -15.425 2.224 16.220 1.00 90.31 285 ALA A N 1
ATOM 2302 C CA . ALA A 1 285 ? -15.237 1.844 17.617 1.00 90.31 285 ALA A CA 1
ATOM 2303 C C . ALA A 1 285 ? -13.762 1.896 18.048 1.00 90.31 285 ALA A C 1
ATOM 2305 O O . ALA A 1 285 ? -13.441 2.568 19.023 1.00 90.31 285 ALA A O 1
ATOM 2306 N N . ASP A 1 286 ? -12.859 1.290 17.270 1.0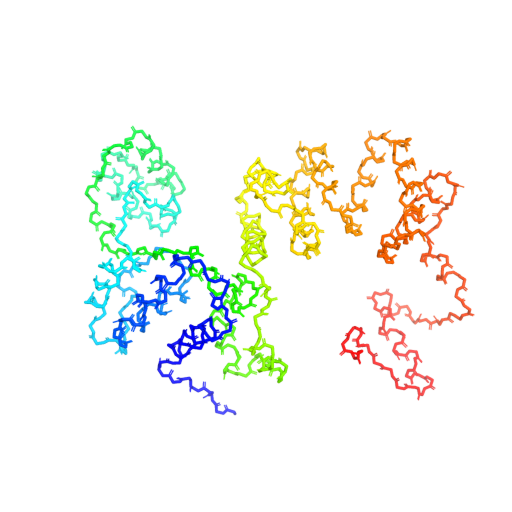0 91.50 286 ASP A N 1
ATOM 2307 C CA . ASP A 1 286 ? -11.425 1.244 17.586 1.00 91.50 286 ASP A CA 1
ATOM 2308 C C . ASP A 1 286 ? -10.773 2.638 17.627 1.00 91.50 286 ASP A C 1
ATOM 2310 O O . ASP A 1 286 ? -9.896 2.904 18.452 1.00 91.50 286 ASP A O 1
ATOM 2314 N N . VAL A 1 287 ? -11.187 3.536 16.726 1.00 93.50 287 VAL A N 1
ATOM 2315 C CA . VAL A 1 287 ? -10.665 4.909 16.641 1.00 93.50 287 VAL A CA 1
ATOM 2316 C C . VAL A 1 287 ? -11.193 5.739 17.805 1.00 93.50 287 VAL A C 1
ATOM 2318 O O . VAL A 1 287 ? -10.421 6.392 18.510 1.00 93.50 287 VAL A O 1
ATOM 2321 N N . LEU A 1 288 ? -12.506 5.672 18.022 1.00 93.81 288 LEU A N 1
ATOM 2322 C CA . LEU A 1 288 ? -13.210 6.356 19.096 1.00 93.81 288 LEU A CA 1
ATOM 2323 C C . LEU A 1 288 ? -12.645 5.958 20.464 1.00 93.81 288 LEU A C 1
ATOM 2325 O O . LEU A 1 288 ? -12.323 6.822 21.280 1.00 93.81 288 LEU A O 1
ATOM 2329 N N . GLU A 1 289 ? -12.464 4.655 20.684 1.00 95.38 289 GLU A N 1
ATOM 2330 C CA . GLU A 1 289 ? -11.894 4.106 21.907 1.00 95.38 289 GLU A CA 1
ATOM 2331 C C . GLU A 1 289 ? -10.482 4.637 22.160 1.00 95.38 289 GLU A C 1
ATOM 2333 O O . GLU A 1 289 ? -10.197 5.146 23.249 1.00 95.38 289 GLU A O 1
ATOM 2338 N N . LYS A 1 290 ? -9.594 4.563 21.162 1.00 95.56 290 LYS A N 1
ATOM 2339 C CA . LYS A 1 290 ? -8.223 5.073 21.303 1.00 95.56 290 LYS A CA 1
ATOM 2340 C C . LYS A 1 290 ? -8.195 6.562 21.613 1.00 95.56 290 LYS A C 1
ATOM 2342 O O . LYS A 1 290 ? -7.463 6.973 22.515 1.00 95.56 290 LYS A O 1
ATOM 2347 N N . ARG A 1 291 ? -9.006 7.352 20.909 1.00 97.00 291 ARG A N 1
ATOM 2348 C CA . ARG A 1 291 ? -9.066 8.802 21.091 1.00 97.00 291 ARG A CA 1
ATOM 2349 C C . ARG A 1 291 ? -9.530 9.184 22.493 1.00 97.00 291 ARG A C 1
ATOM 2351 O O . ARG A 1 291 ? -8.821 9.920 23.174 1.00 97.00 291 ARG A O 1
ATOM 2358 N N . LEU A 1 292 ? -10.666 8.652 22.944 1.00 96.88 292 LEU A N 1
ATOM 2359 C CA . LEU A 1 292 ? -11.236 9.000 24.250 1.00 96.88 292 LEU A CA 1
ATOM 2360 C C . LEU A 1 292 ? -10.355 8.519 25.408 1.00 96.88 292 LEU A C 1
ATOM 2362 O O . LEU A 1 292 ? -10.209 9.217 26.413 1.00 96.88 292 LEU A O 1
ATOM 2366 N N . ARG A 1 293 ? -9.700 7.357 25.264 1.00 96.25 293 ARG A N 1
ATOM 2367 C CA . ARG A 1 293 ? -8.704 6.896 26.243 1.00 96.25 293 ARG A CA 1
ATOM 2368 C C . ARG A 1 293 ? -7.509 7.840 26.324 1.00 96.25 293 ARG A C 1
ATOM 2370 O O . ARG A 1 293 ? -7.075 8.138 27.435 1.00 96.25 293 ARG A O 1
ATOM 2377 N N . LEU A 1 294 ? -6.992 8.301 25.185 1.00 96.50 294 LEU A N 1
ATOM 2378 C CA . LEU A 1 294 ? -5.852 9.214 25.142 1.00 96.50 294 LEU A CA 1
ATOM 2379 C C . LEU A 1 294 ? -6.202 10.591 25.719 1.00 96.50 294 LEU A C 1
ATOM 2381 O O . LEU A 1 294 ? -5.479 11.071 26.584 1.00 96.50 294 LEU A O 1
ATOM 2385 N N . GLN A 1 295 ? -7.332 11.185 25.323 1.00 96.38 295 GLN A N 1
ATOM 2386 C CA . GLN A 1 295 ? -7.809 12.461 25.879 1.00 96.38 295 GLN A CA 1
ATOM 2387 C C . GLN A 1 295 ? -7.976 12.380 27.403 1.00 96.38 295 GLN A C 1
ATOM 2389 O O . GLN A 1 295 ? -7.506 13.244 28.141 1.00 96.38 295 GLN A O 1
ATOM 2394 N N . TYR A 1 296 ? -8.553 11.282 27.904 1.00 97.12 296 TYR A N 1
ATOM 2395 C CA . TYR A 1 296 ? -8.672 11.060 29.345 1.00 97.12 296 TYR A CA 1
ATOM 2396 C C . TYR A 1 296 ? -7.299 10.961 30.028 1.00 97.12 296 TYR A C 1
ATOM 2398 O O . TYR A 1 296 ? -7.099 11.525 31.102 1.00 97.12 296 TYR A O 1
ATOM 2406 N N . GLN A 1 297 ? -6.341 10.252 29.418 1.00 95.75 297 GLN A N 1
ATOM 2407 C CA . GLN A 1 297 ? -4.966 10.145 29.925 1.00 95.75 297 GLN A CA 1
ATOM 2408 C C . GLN A 1 297 ? -4.226 11.488 29.922 1.00 95.75 297 GLN A C 1
ATOM 2410 O O . GLN A 1 297 ? -3.394 11.712 30.798 1.00 95.75 297 GLN A O 1
ATOM 2415 N N . MET A 1 298 ? -4.537 12.374 28.975 1.00 94.69 298 MET A N 1
ATOM 2416 C CA . MET A 1 298 ? -3.963 13.718 28.874 1.00 94.69 298 MET A CA 1
ATOM 2417 C C . MET A 1 298 ? -4.557 14.718 29.876 1.00 94.69 298 MET A C 1
ATOM 2419 O O . MET A 1 298 ? -4.020 15.812 30.026 1.00 94.69 298 MET A O 1
ATOM 2423 N N . GLY A 1 299 ? -5.599 14.331 30.617 1.00 94.50 299 GLY A N 1
ATOM 2424 C CA . GLY A 1 299 ? -6.199 15.148 31.673 1.00 94.50 299 GLY A CA 1
ATOM 2425 C C . GLY A 1 299 ? -7.491 15.862 31.272 1.00 94.50 299 GLY A C 1
ATOM 2426 O O . GLY A 1 299 ? -8.106 16.490 32.135 1.00 94.50 299 GLY A O 1
ATOM 2427 N N . ASP A 1 300 ? -7.971 15.689 30.036 1.00 94.31 300 ASP A N 1
ATOM 2428 C CA . ASP A 1 300 ? -9.201 16.307 29.505 1.00 94.31 300 ASP A CA 1
ATOM 2429 C C . ASP A 1 300 ? -10.480 15.613 30.016 1.00 94.31 300 ASP A C 1
ATOM 2431 O O . ASP A 1 300 ? -11.432 15.344 29.284 1.00 94.31 300 ASP A O 1
ATOM 2435 N N . THR A 1 301 ? -10.500 15.275 31.303 1.00 95.44 301 THR A N 1
ATOM 2436 C CA . THR A 1 301 ? -11.505 14.414 31.942 1.00 95.44 301 THR A CA 1
ATOM 2437 C C . THR A 1 301 ? -12.935 14.942 31.817 1.00 95.44 301 THR A C 1
ATOM 2439 O O . THR A 1 301 ? -13.826 14.172 31.461 1.00 95.44 301 THR A O 1
ATOM 2442 N N . GLU A 1 302 ? -13.155 16.239 32.047 1.00 95.31 302 GLU A N 1
ATOM 2443 C CA . GLU A 1 302 ? -14.479 16.866 31.919 1.00 95.31 302 GLU A CA 1
ATOM 2444 C C . GLU A 1 302 ? -14.957 16.920 30.461 1.00 95.31 302 GLU A C 1
ATOM 2446 O O . GLU A 1 302 ? -16.122 16.642 30.187 1.00 95.31 302 GLU A O 1
ATOM 2451 N N . GLN A 1 303 ? -14.065 17.203 29.504 1.00 94.81 303 GLN A N 1
ATOM 2452 C CA . GLN A 1 303 ? -14.426 17.192 28.080 1.00 94.81 303 GLN A CA 1
ATOM 2453 C C . GLN A 1 303 ? -14.793 15.785 27.609 1.00 94.81 303 GLN A C 1
ATOM 2455 O O . GLN A 1 303 ? -15.809 15.608 26.944 1.00 94.81 303 GLN A O 1
ATOM 2460 N N . VAL A 1 304 ? -14.009 14.778 28.006 1.00 96.81 304 VAL A N 1
ATOM 2461 C CA . VAL A 1 304 ? -14.302 13.371 27.705 1.00 96.81 304 VAL A CA 1
ATOM 2462 C C . VAL A 1 304 ? -15.645 12.952 28.295 1.00 96.81 304 VAL A C 1
ATOM 2464 O O . VAL A 1 304 ? -16.390 12.225 27.646 1.00 96.81 304 VAL A O 1
ATOM 2467 N N . LYS A 1 305 ? -15.976 13.408 29.508 1.00 97.19 305 LYS A N 1
ATOM 2468 C CA . LYS A 1 305 ? -17.269 13.117 30.131 1.00 97.19 305 LYS A CA 1
ATOM 2469 C C . LYS A 1 305 ? -18.431 13.684 29.314 1.00 97.19 305 LYS A C 1
ATOM 2471 O O . LYS A 1 305 ? -19.329 12.925 28.963 1.00 97.19 305 LYS A O 1
ATOM 2476 N N . LEU A 1 306 ? -18.375 14.974 28.976 1.00 96.56 306 LEU A N 1
ATOM 2477 C CA . LEU A 1 306 ? -19.402 15.641 28.167 1.00 96.56 306 LEU A CA 1
ATOM 2478 C C . LEU A 1 306 ? -19.563 14.975 26.796 1.00 96.56 306 LEU A C 1
ATOM 2480 O O . LEU A 1 306 ? -20.674 14.779 26.312 1.00 96.56 306 LEU A O 1
ATOM 2484 N N . GLU A 1 307 ? -18.450 14.594 26.172 1.00 95.56 307 GLU A N 1
ATOM 2485 C CA . GLU A 1 307 ? -18.473 13.915 24.882 1.00 95.56 307 GLU A CA 1
ATOM 2486 C C . GLU A 1 307 ? -19.094 12.512 24.972 1.00 95.56 307 GLU A C 1
ATOM 2488 O O . GLU A 1 307 ? -19.880 12.133 24.106 1.00 95.56 307 GLU A O 1
ATOM 2493 N N . LEU A 1 308 ? -18.791 11.743 26.022 1.00 96.06 308 LEU A N 1
ATOM 2494 C CA . LEU A 1 308 ? -19.416 10.437 26.252 1.00 96.06 308 LEU A CA 1
ATOM 2495 C C . LEU A 1 308 ? -20.928 10.556 26.465 1.00 96.06 308 LEU A C 1
ATOM 2497 O O . LEU A 1 308 ? -21.663 9.734 25.927 1.00 96.06 308 LEU A O 1
ATOM 2501 N N . GLU A 1 309 ? -21.387 11.555 27.223 1.00 95.81 309 GLU A N 1
ATOM 2502 C CA . GLU A 1 309 ? -22.817 11.825 27.438 1.00 95.81 309 GLU A CA 1
ATOM 2503 C C . GLU A 1 309 ? -23.517 12.133 26.103 1.00 95.81 309 GLU A C 1
ATOM 2505 O O . GLU A 1 309 ? -24.508 11.487 25.762 1.00 95.81 309 GLU A O 1
ATOM 2510 N N . LEU A 1 310 ? -22.927 13.006 25.279 1.00 94.62 310 LEU A N 1
ATOM 2511 C CA . LEU A 1 310 ? -23.442 13.322 23.943 1.00 94.62 310 LEU A CA 1
ATOM 2512 C C . LEU A 1 310 ? -23.487 12.089 23.021 1.00 94.62 310 LEU A C 1
ATOM 2514 O O . LEU A 1 310 ? -24.445 11.889 22.272 1.00 94.62 310 LEU A O 1
ATOM 2518 N N . LEU A 1 311 ? -22.452 11.246 23.056 1.00 93.62 311 LEU A N 1
ATOM 2519 C CA . LEU A 1 311 ? -22.400 10.024 22.251 1.00 93.62 311 LEU A CA 1
ATOM 2520 C C . LEU A 1 311 ? -23.445 8.991 22.694 1.00 93.62 311 LEU A C 1
ATOM 2522 O O . LEU A 1 311 ? -23.968 8.273 21.843 1.00 93.62 311 LEU A O 1
ATOM 2526 N N . GLN A 1 312 ? -23.776 8.921 23.988 1.00 93.31 312 GLN A N 1
ATOM 2527 C CA . GLN A 1 312 ? -24.851 8.060 24.496 1.00 93.31 312 GLN A CA 1
ATOM 2528 C C . GLN A 1 312 ? -26.223 8.514 23.999 1.00 93.31 312 GLN A C 1
ATOM 2530 O O . GLN A 1 312 ? -26.998 7.679 23.534 1.00 93.31 312 GLN A O 1
ATOM 2535 N N . GLU A 1 313 ? -26.510 9.815 24.059 1.00 92.88 313 GLU A N 1
ATOM 2536 C CA . GLU A 1 313 ? -27.755 10.385 23.525 1.00 92.88 313 GLU A CA 1
ATOM 2537 C C . GLU A 1 313 ? -27.879 10.090 22.027 1.00 92.88 313 GLU A C 1
ATOM 2539 O O . GLU A 1 313 ? -28.878 9.537 21.5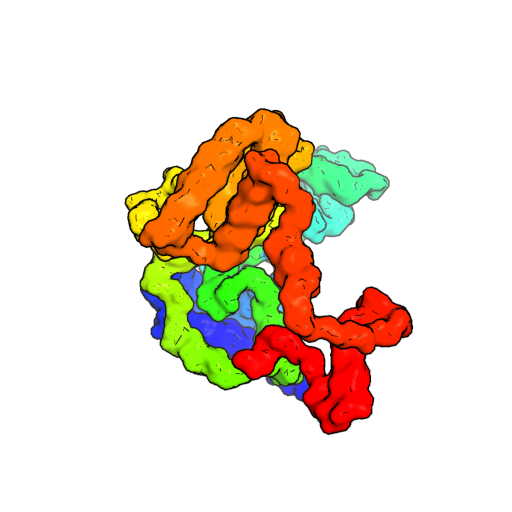65 1.00 92.88 313 GLU A O 1
ATOM 2544 N N . ARG A 1 314 ? -26.809 10.338 21.264 1.00 89.12 314 ARG A N 1
ATOM 2545 C CA . ARG A 1 314 ? -26.801 10.076 19.824 1.00 89.12 314 ARG A CA 1
ATOM 2546 C C . ARG A 1 314 ? -26.970 8.595 19.486 1.00 89.12 314 ARG A C 1
ATOM 2548 O O . ARG A 1 314 ? -27.662 8.278 18.521 1.00 89.12 314 ARG A O 1
ATOM 2555 N N . ALA A 1 315 ? -26.358 7.691 20.251 1.00 88.50 315 ALA A N 1
ATOM 2556 C CA . ALA A 1 315 ? -26.547 6.254 20.063 1.00 88.50 315 ALA A CA 1
ATOM 2557 C C . ALA A 1 315 ? -28.017 5.842 20.240 1.00 88.50 315 ALA A C 1
ATOM 2559 O O . ALA A 1 315 ? -28.507 5.010 19.482 1.00 88.50 315 ALA A O 1
ATOM 2560 N N . GLN A 1 316 ? -28.745 6.465 21.172 1.00 88.44 316 GLN A N 1
ATOM 2561 C CA . GLN A 1 316 ? -30.174 6.203 21.372 1.00 88.44 316 GLN A CA 1
ATOM 2562 C C . GLN A 1 316 ? -31.042 6.759 20.235 1.00 88.44 316 GLN A C 1
ATOM 2564 O O . GLN A 1 316 ? -32.013 6.117 19.840 1.00 88.44 316 GLN A O 1
ATOM 2569 N N . GLU A 1 317 ? -30.706 7.936 19.705 1.00 90.50 317 GLU A N 1
ATOM 2570 C CA . GLU A 1 317 ? -31.504 8.604 18.668 1.00 90.50 317 GLU A CA 1
ATOM 2571 C C . GLU A 1 317 ? -31.241 8.084 17.249 1.00 90.50 317 GLU A C 1
ATOM 2573 O O . GLU A 1 317 ? -32.169 7.940 16.453 1.00 90.50 317 GLU A O 1
ATOM 2578 N N . GLN A 1 318 ? -29.972 7.848 16.908 1.00 85.69 318 GLN A N 1
ATOM 2579 C CA . GLN A 1 318 ? -29.514 7.587 15.535 1.00 85.69 318 GLN A CA 1
ATOM 2580 C C . GLN A 1 318 ? -28.929 6.180 15.357 1.00 85.69 318 GLN A C 1
ATOM 2582 O O . GLN A 1 318 ? -28.735 5.742 14.222 1.00 85.69 318 GLN A O 1
ATOM 2587 N N . GLY A 1 319 ? -28.678 5.467 16.459 1.00 83.75 319 GLY A N 1
ATOM 2588 C CA . GLY A 1 319 ? -27.979 4.185 16.469 1.00 83.75 319 GLY A CA 1
ATOM 2589 C C . GLY A 1 319 ? -26.467 4.337 16.296 1.00 83.75 319 GLY A C 1
ATOM 2590 O O . GLY A 1 319 ? -25.977 5.234 15.607 1.00 83.75 319 GLY A O 1
ATOM 2591 N N . MET A 1 320 ? -25.698 3.441 16.912 1.00 86.12 320 MET A N 1
ATOM 2592 C CA . MET A 1 320 ? -24.257 3.315 16.693 1.00 86.12 320 MET A CA 1
ATOM 2593 C C . MET A 1 320 ? -23.869 1.844 16.500 1.00 86.12 320 MET A C 1
ATOM 2595 O O . MET A 1 320 ? -24.696 0.935 16.549 1.00 86.12 320 MET A O 1
ATOM 2599 N N . SER A 1 321 ? -22.591 1.583 16.213 1.00 88.31 321 SER A N 1
ATOM 2600 C CA . SER A 1 321 ? -22.111 0.201 16.225 1.00 88.31 321 SER A CA 1
ATOM 2601 C C . SER A 1 321 ? -22.187 -0.353 17.652 1.00 88.31 321 SER A C 1
ATOM 2603 O O . SER A 1 321 ? -21.821 0.343 18.601 1.00 88.31 321 SER A O 1
ATOM 2605 N N . ALA A 1 322 ? -22.585 -1.620 17.808 1.00 89.44 322 ALA A N 1
ATOM 2606 C CA . ALA A 1 322 ? -22.652 -2.263 19.123 1.00 89.44 322 ALA A CA 1
ATOM 2607 C C . ALA A 1 322 ? -21.309 -2.191 19.876 1.00 89.44 322 ALA A C 1
ATOM 2609 O O . ALA A 1 322 ? -21.279 -2.003 21.088 1.00 89.44 322 ALA A O 1
ATOM 2610 N N . ALA A 1 323 ? -20.185 -2.281 19.156 1.00 90.75 323 ALA A N 1
ATOM 2611 C CA . ALA A 1 323 ? -18.855 -2.129 19.740 1.00 90.75 323 ALA A CA 1
ATOM 2612 C C . ALA A 1 323 ? -18.639 -0.722 20.326 1.00 90.75 323 ALA A C 1
ATOM 2614 O O . ALA A 1 323 ? -18.160 -0.600 21.454 1.00 90.75 323 ALA A O 1
ATOM 2615 N N . SER A 1 324 ? -19.038 0.328 19.599 1.00 91.56 324 SER A N 1
ATOM 2616 C CA . SER A 1 324 ? -18.964 1.709 20.086 1.00 91.56 324 SER A CA 1
ATOM 2617 C C . SER A 1 324 ? -19.860 1.912 21.309 1.00 91.56 324 SER A C 1
ATOM 2619 O O . SER A 1 324 ? -19.403 2.468 22.302 1.00 91.56 324 SER A O 1
ATOM 2621 N N . GLU A 1 325 ? -21.105 1.429 21.272 1.00 92.19 325 GLU A N 1
ATOM 2622 C CA . GLU A 1 325 ? -22.059 1.558 22.385 1.00 92.19 325 GLU A CA 1
ATOM 2623 C C . GLU A 1 325 ? -21.552 0.878 23.659 1.00 92.19 325 GLU A C 1
ATOM 2625 O O . GLU A 1 325 ? -21.548 1.484 24.734 1.00 92.19 325 GLU A O 1
ATOM 2630 N N . ILE A 1 326 ? -21.057 -0.359 23.530 1.00 92.19 326 ILE A N 1
ATOM 2631 C CA . ILE A 1 326 ? -20.475 -1.112 24.644 1.00 92.19 326 ILE A CA 1
ATOM 2632 C C . ILE A 1 326 ? -19.276 -0.360 25.217 1.00 92.19 326 ILE A C 1
ATOM 2634 O O . ILE A 1 326 ? -19.186 -0.207 26.435 1.00 92.19 326 ILE A O 1
ATOM 2638 N N . PHE A 1 327 ? -18.371 0.134 24.366 1.00 94.69 327 PHE A N 1
ATOM 2639 C CA . PHE A 1 327 ? -17.218 0.903 24.825 1.00 94.69 327 PHE A CA 1
ATOM 2640 C C . PHE A 1 327 ? -17.640 2.179 25.566 1.00 94.69 327 PHE A C 1
ATOM 2642 O O . PHE A 1 327 ? -17.167 2.412 26.678 1.00 94.69 327 PHE A O 1
ATOM 2649 N N . ILE A 1 328 ? -18.535 2.985 24.987 1.00 94.69 328 ILE A N 1
ATOM 2650 C CA . ILE A 1 328 ? -18.997 4.255 25.566 1.00 94.69 328 ILE A CA 1
ATOM 2651 C C . ILE A 1 328 ? -19.617 4.014 26.949 1.00 94.69 328 ILE A C 1
ATOM 2653 O O . ILE A 1 328 ? -19.246 4.679 27.921 1.00 94.69 328 ILE A O 1
ATOM 2657 N N . ALA A 1 329 ? -20.527 3.042 27.057 1.00 92.50 329 ALA A N 1
ATOM 2658 C CA . ALA A 1 329 ? -21.185 2.702 28.315 1.00 92.50 329 ALA A CA 1
ATOM 2659 C C . ALA A 1 329 ? -20.187 2.171 29.359 1.00 92.50 329 ALA A C 1
ATOM 2661 O O . ALA A 1 329 ? -20.203 2.607 30.515 1.00 92.50 329 ALA A O 1
ATOM 2662 N N . ASP A 1 330 ? -19.288 1.263 28.960 1.00 94.25 330 ASP A N 1
ATOM 2663 C CA . ASP A 1 330 ? -18.281 0.682 29.853 1.00 94.25 330 ASP A CA 1
ATOM 2664 C C . ASP A 1 330 ? -17.304 1.738 30.372 1.00 94.25 330 ASP A C 1
ATOM 2666 O O . ASP A 1 330 ? -17.025 1.824 31.573 1.00 94.25 330 ASP A O 1
ATOM 2670 N N . PHE A 1 331 ? -16.791 2.566 29.464 1.00 95.62 331 PHE A N 1
ATOM 2671 C CA . PHE A 1 331 ? -15.795 3.574 29.776 1.00 95.62 331 PHE A CA 1
ATOM 2672 C C . PHE A 1 331 ? -16.383 4.666 30.670 1.00 95.62 331 PHE A C 1
ATOM 2674 O O . PHE A 1 331 ? -15.773 4.997 31.691 1.00 95.62 331 PHE A O 1
ATOM 2681 N N . TYR A 1 332 ? -17.598 5.142 30.371 1.00 95.56 332 TYR A N 1
ATOM 2682 C CA . TYR A 1 332 ? -18.298 6.110 31.214 1.00 95.56 332 TYR A CA 1
ATOM 2683 C C . TYR A 1 332 ? -18.529 5.564 32.628 1.00 95.56 332 TYR A C 1
ATOM 2685 O O . TYR A 1 332 ? -18.134 6.189 33.618 1.00 95.56 332 TYR A O 1
ATOM 2693 N N . ALA A 1 333 ? -19.085 4.352 32.741 1.00 94.31 333 ALA A N 1
ATOM 2694 C CA . ALA A 1 333 ? -19.362 3.742 34.035 1.00 94.31 333 ALA A CA 1
ATOM 2695 C C . ALA A 1 333 ? -18.082 3.605 34.874 1.00 94.31 333 ALA A C 1
ATOM 2697 O O . ALA A 1 333 ? -18.054 3.962 36.058 1.00 94.31 333 ALA A O 1
ATOM 2698 N N . ARG A 1 334 ? -16.990 3.145 34.261 1.00 94.12 334 ARG A N 1
ATOM 2699 C CA . ARG A 1 334 ? -15.734 2.898 34.975 1.00 94.12 334 ARG A CA 1
ATOM 2700 C C . ARG A 1 334 ? -14.985 4.159 35.376 1.00 94.12 334 ARG A C 1
ATOM 2702 O O . ARG A 1 334 ? -14.261 4.135 36.370 1.00 94.12 334 ARG A O 1
ATOM 2709 N N . LYS A 1 335 ? -15.113 5.240 34.607 1.00 95.19 335 LYS A N 1
ATOM 2710 C CA . LYS A 1 335 ? -14.383 6.487 34.863 1.00 95.19 335 LYS A CA 1
ATOM 2711 C C . LYS A 1 335 ? -15.164 7.503 35.688 1.00 95.19 335 LYS A C 1
ATOM 2713 O O . LYS A 1 335 ? -14.528 8.237 36.435 1.00 95.19 335 LYS A O 1
ATOM 2718 N N . PHE A 1 336 ? -16.497 7.501 35.618 1.00 95.06 336 PHE A N 1
ATOM 2719 C CA . PHE A 1 336 ? -17.317 8.568 36.207 1.00 95.06 336 PHE A CA 1
ATOM 2720 C C . PHE A 1 336 ? -18.392 8.094 37.196 1.00 95.06 336 PHE A C 1
ATOM 2722 O O . PHE A 1 336 ? -18.950 8.923 37.907 1.00 95.06 336 PHE A O 1
ATOM 2729 N N . THR A 1 337 ? -18.659 6.785 37.310 1.00 92.50 337 THR A N 1
ATOM 2730 C CA . THR A 1 337 ? -19.685 6.255 38.246 1.00 92.50 337 THR A CA 1
ATOM 2731 C C . THR A 1 337 ? -19.118 5.390 39.377 1.00 92.50 337 THR A C 1
ATOM 2733 O O . THR A 1 337 ? -19.854 4.929 40.243 1.00 92.50 337 THR A O 1
ATOM 2736 N N . GLY A 1 338 ? -17.802 5.142 39.386 1.00 86.88 338 GLY A N 1
ATOM 2737 C CA . GLY A 1 338 ? -17.141 4.289 40.383 1.00 86.88 338 GLY A CA 1
ATOM 2738 C C . GLY A 1 338 ? -17.252 2.781 40.118 1.00 86.88 338 GLY A C 1
ATOM 2739 O O . GLY A 1 338 ? -16.755 1.982 40.917 1.00 86.88 338 GLY A O 1
ATOM 2740 N N . LYS A 1 339 ? -17.852 2.369 38.990 1.00 91.88 339 LYS A N 1
ATOM 2741 C CA . LYS A 1 339 ? -17.896 0.965 38.560 1.00 91.88 339 LYS A CA 1
ATOM 2742 C C . LYS A 1 339 ? -16.476 0.426 38.345 1.00 91.88 339 LYS A C 1
ATOM 2744 O O . LYS A 1 339 ? -15.641 1.071 37.719 1.00 91.88 339 LYS A O 1
ATOM 2749 N N . ARG A 1 340 ? -16.177 -0.775 38.850 1.00 89.00 340 ARG A N 1
ATOM 2750 C CA . ARG A 1 340 ? -14.827 -1.370 38.743 1.00 89.00 340 ARG A CA 1
ATOM 2751 C C . ARG A 1 340 ? -14.683 -2.378 37.605 1.00 89.00 340 ARG A C 1
ATOM 2753 O O . ARG A 1 340 ? -13.606 -2.483 37.021 1.00 89.00 340 ARG A O 1
ATOM 2760 N N . THR A 1 341 ? -15.740 -3.122 37.315 1.00 88.69 341 THR A N 1
ATOM 2761 C CA . THR A 1 341 ? -15.763 -4.212 36.336 1.00 88.69 341 THR A CA 1
ATOM 2762 C C . THR A 1 341 ? -16.309 -3.754 34.995 1.00 88.69 341 THR A C 1
ATOM 2764 O O . THR A 1 341 ? -17.058 -2.776 34.933 1.00 88.69 341 THR A O 1
ATOM 2767 N N . SER A 1 342 ? -15.909 -4.446 33.924 1.00 90.44 342 SER A N 1
ATOM 2768 C CA . SER A 1 342 ? -16.476 -4.180 32.608 1.00 90.44 342 SER A CA 1
ATOM 2769 C C . SER A 1 342 ? -17.821 -4.876 32.413 1.00 90.44 342 SER A C 1
ATOM 2771 O O . SER A 1 342 ? -18.130 -5.837 33.120 1.00 90.44 342 SER A O 1
ATOM 2773 N N . ILE A 1 343 ? -18.597 -4.436 31.420 1.00 88.06 343 ILE A N 1
ATOM 2774 C CA . ILE A 1 343 ? -19.837 -5.103 30.990 1.00 88.06 343 ILE A CA 1
ATOM 2775 C C . ILE A 1 343 ? -19.583 -6.592 30.708 1.00 88.06 343 ILE A C 1
ATOM 2777 O O . ILE A 1 343 ? -20.289 -7.435 31.251 1.00 88.06 343 ILE A O 1
ATOM 2781 N N . TYR A 1 344 ? -18.534 -6.935 29.952 1.00 86.50 344 TYR A N 1
ATOM 2782 C CA . TYR A 1 344 ? -18.191 -8.337 29.680 1.00 86.50 344 TYR A CA 1
ATOM 2783 C C . TYR A 1 344 ? -17.796 -9.112 30.945 1.00 86.50 344 TYR A C 1
ATOM 2785 O O . TYR A 1 344 ? -18.188 -10.266 31.098 1.00 86.50 344 TYR A O 1
ATOM 2793 N N . THR A 1 345 ? -17.064 -8.497 31.883 1.00 87.31 345 THR A N 1
ATOM 2794 C CA . THR A 1 345 ? -16.762 -9.142 33.172 1.00 87.31 345 THR A CA 1
ATOM 2795 C C . THR A 1 345 ? -18.037 -9.427 33.961 1.00 87.31 345 THR A C 1
ATOM 2797 O O . THR A 1 345 ? -18.157 -10.500 34.547 1.00 87.31 345 THR A O 1
ATOM 2800 N N . ASP A 1 346 ? -18.984 -8.491 33.984 1.00 88.56 346 ASP A N 1
ATOM 2801 C CA . ASP A 1 346 ? -20.256 -8.680 34.680 1.00 88.56 346 ASP A CA 1
ATOM 2802 C C . ASP A 1 346 ? -21.113 -9.746 33.992 1.00 88.56 346 ASP A C 1
ATOM 2804 O O . ASP A 1 346 ? -21.684 -10.589 34.676 1.00 88.56 346 ASP A O 1
ATOM 2808 N N . MET A 1 347 ? -21.150 -9.768 32.654 1.00 87.44 347 MET A N 1
ATOM 2809 C CA . MET A 1 347 ? -21.826 -10.818 31.884 1.00 87.44 347 MET A CA 1
ATOM 2810 C C . MET A 1 347 ? -21.268 -12.204 32.215 1.00 87.44 347 MET A C 1
ATOM 2812 O O . MET A 1 347 ? -22.040 -13.126 32.446 1.00 87.44 347 MET A O 1
ATOM 2816 N N . LEU A 1 348 ? -19.941 -12.345 32.289 1.00 85.75 348 LEU A N 1
ATOM 2817 C CA . LEU A 1 348 ? -19.299 -13.611 32.648 1.00 85.75 348 LEU A CA 1
ATOM 2818 C C . LEU A 1 348 ? -19.563 -14.009 34.107 1.00 85.75 348 LEU A C 1
ATOM 2820 O O . LEU A 1 348 ? -19.779 -15.181 34.389 1.00 85.75 348 LEU A O 1
ATOM 2824 N N . ARG A 1 349 ? -19.566 -13.053 35.046 1.00 86.44 349 ARG A N 1
ATOM 2825 C CA . ARG A 1 349 ? -19.837 -13.321 36.473 1.00 86.44 349 ARG A CA 1
ATOM 2826 C C . ARG A 1 349 ? -21.291 -13.676 36.753 1.00 86.44 349 ARG A C 1
ATOM 2828 O O . ARG A 1 349 ? -21.553 -14.460 37.657 1.00 86.44 349 ARG A O 1
ATOM 2835 N N . ASN A 1 350 ? -22.206 -13.078 36.000 1.00 87.56 350 ASN A N 1
ATOM 2836 C CA . ASN A 1 350 ? -23.643 -13.291 36.126 1.00 87.56 350 ASN A CA 1
ATOM 2837 C C . ASN A 1 350 ? -24.156 -14.365 35.156 1.00 87.56 350 ASN A C 1
ATOM 2839 O O . ASN A 1 350 ? -25.369 -14.515 35.008 1.00 87.56 350 ASN A O 1
ATOM 2843 N N . ALA A 1 351 ? -23.260 -15.085 34.472 1.00 85.25 351 ALA A N 1
ATOM 2844 C CA . ALA A 1 351 ? -23.640 -16.188 33.607 1.00 85.25 351 ALA A CA 1
ATOM 2845 C C . ALA A 1 351 ? -24.407 -17.232 34.430 1.00 85.25 351 ALA A C 1
ATOM 2847 O O . ALA A 1 351 ? -23.945 -17.666 35.485 1.00 85.25 351 ALA A O 1
ATOM 2848 N N . ALA A 1 352 ? -25.595 -17.613 33.952 1.00 80.88 352 ALA A N 1
ATOM 2849 C CA . ALA A 1 352 ? -26.475 -18.541 34.662 1.00 80.88 352 ALA A CA 1
ATOM 2850 C C . ALA A 1 352 ? -25.829 -19.922 34.857 1.00 80.88 352 ALA A C 1
ATOM 2852 O O . ALA A 1 352 ? -26.101 -20.606 35.840 1.00 80.88 352 ALA A O 1
ATOM 2853 N N . GLU A 1 353 ? -24.953 -20.306 33.930 1.00 83.25 353 GLU A N 1
ATOM 2854 C CA . GLU A 1 353 ? -24.238 -21.571 33.942 1.00 83.25 353 GLU A CA 1
ATOM 2855 C C . GLU A 1 353 ? -22.739 -21.321 33.790 1.00 83.25 353 GLU A C 1
ATOM 2857 O O . GLU A 1 353 ? -22.294 -20.495 32.991 1.00 83.25 353 GLU A O 1
ATOM 2862 N N . SER A 1 354 ? -21.956 -22.064 34.566 1.00 85.00 354 SER A N 1
ATOM 2863 C CA . SER A 1 354 ? -20.505 -22.113 34.445 1.00 85.00 354 SER A CA 1
ATOM 2864 C C . SER A 1 354 ? -20.092 -23.564 34.258 1.00 85.00 354 SER A C 1
ATOM 2866 O O . SER A 1 354 ? -20.597 -24.459 34.938 1.00 85.00 354 SER A O 1
ATOM 2868 N N . ILE A 1 355 ? -19.183 -23.799 33.317 1.00 87.62 355 ILE A N 1
ATOM 2869 C CA . ILE A 1 355 ? -18.604 -25.119 33.084 1.00 87.62 355 ILE A CA 1
ATOM 2870 C C . ILE A 1 355 ? -17.199 -25.164 33.676 1.00 87.62 355 ILE A C 1
ATOM 2872 O O . ILE A 1 355 ? -16.383 -24.267 33.465 1.00 87.62 355 ILE A O 1
ATOM 2876 N N . GLY A 1 356 ? -16.926 -26.217 34.443 1.00 86.38 356 GLY A N 1
ATOM 2877 C CA . GLY A 1 356 ? -15.589 -26.501 34.945 1.00 86.38 356 GLY A CA 1
ATOM 2878 C C . GLY A 1 356 ? -14.736 -27.082 33.826 1.00 86.38 356 GLY A C 1
ATOM 2879 O O . GLY A 1 356 ? -15.056 -28.142 33.287 1.00 86.38 356 GLY A O 1
ATOM 2880 N N . VAL A 1 357 ? -13.652 -26.392 33.490 1.00 87.81 357 VAL A N 1
ATOM 2881 C CA . VAL A 1 357 ? -12.659 -26.853 32.521 1.00 87.81 357 VAL A CA 1
ATOM 2882 C C . VAL A 1 357 ? -11.399 -27.279 33.274 1.00 87.81 357 VAL A C 1
ATOM 2884 O O . VAL A 1 357 ? -11.029 -26.662 34.270 1.00 87.81 357 VAL A O 1
ATOM 2887 N N . ASP A 1 358 ? -10.765 -28.356 32.813 1.00 86.56 358 ASP A N 1
ATOM 2888 C CA . ASP A 1 358 ? -9.513 -28.863 33.381 1.00 86.56 358 ASP A CA 1
ATOM 2889 C C . ASP A 1 358 ? -8.383 -27.822 33.246 1.00 86.56 358 ASP A C 1
ATOM 2891 O O . ASP A 1 358 ? -8.273 -27.146 32.219 1.00 86.56 358 ASP A O 1
ATOM 2895 N N . GLU A 1 359 ? -7.524 -27.716 34.260 1.00 89.12 359 GLU A N 1
ATOM 2896 C CA . GLU A 1 359 ? -6.387 -26.787 34.293 1.00 89.12 359 GLU A CA 1
ATOM 2897 C C . GLU A 1 359 ? -5.408 -27.021 33.130 1.00 89.12 359 GLU A C 1
ATOM 2899 O O . GLU A 1 359 ? -4.757 -26.085 32.663 1.00 89.12 359 GLU A O 1
ATOM 2904 N N . LEU A 1 360 ? -5.382 -28.237 32.571 1.00 90.19 360 LEU A N 1
ATOM 2905 C CA . LEU A 1 360 ? -4.652 -28.564 31.341 1.00 90.19 360 LEU A CA 1
ATOM 2906 C C . LEU A 1 360 ? -4.993 -27.638 30.154 1.00 90.19 360 LEU A C 1
ATOM 2908 O O . LEU A 1 360 ? -4.186 -27.507 29.233 1.00 90.19 360 LEU A O 1
ATOM 2912 N N . TYR A 1 361 ? -6.155 -26.976 30.172 1.00 87.81 361 TYR A N 1
ATOM 2913 C CA . TYR A 1 361 ? -6.626 -26.071 29.120 1.00 87.81 361 TYR A CA 1
ATOM 2914 C C . TYR A 1 361 ? -6.537 -24.579 29.483 1.00 87.81 361 TYR A C 1
ATOM 2916 O O . TYR A 1 361 ? -7.167 -23.763 28.812 1.00 87.81 361 TYR A O 1
ATOM 2924 N N . LEU A 1 362 ? -5.748 -24.184 30.493 1.00 81.75 362 LEU A N 1
ATOM 2925 C CA . LEU A 1 362 ? -5.660 -22.791 30.975 1.00 81.75 362 LEU A CA 1
ATOM 2926 C C . LEU A 1 362 ? -5.427 -21.748 29.857 1.00 81.75 362 LEU A C 1
ATOM 2928 O O . LEU A 1 362 ? -5.977 -20.653 29.908 1.00 81.75 362 LEU A O 1
ATOM 2932 N N . ASN A 1 363 ? -4.652 -22.101 28.824 1.00 85.12 363 ASN A N 1
ATOM 2933 C CA . ASN A 1 363 ? -4.346 -21.239 27.670 1.00 85.12 363 ASN A CA 1
ATOM 2934 C C . ASN A 1 363 ? -5.078 -21.661 26.379 1.00 85.12 363 ASN A C 1
ATOM 2936 O O . ASN A 1 363 ? -4.679 -21.292 25.276 1.00 85.12 363 ASN A O 1
ATOM 2940 N N . SER A 1 364 ? -6.099 -22.507 26.486 1.00 86.88 364 SER A N 1
ATOM 2941 C CA . SER A 1 364 ? -6.887 -23.016 25.357 1.00 86.88 364 SER A CA 1
ATOM 2942 C C . SER A 1 364 ? -8.308 -23.311 25.816 1.00 86.88 364 SER A C 1
ATOM 2944 O O . SER A 1 364 ? -8.785 -24.446 25.747 1.00 86.88 364 SER A O 1
ATOM 2946 N N . SER A 1 365 ? -8.968 -22.266 26.316 1.00 87.62 365 SER A N 1
ATOM 2947 C CA . SER A 1 365 ? -10.308 -22.346 26.896 1.00 87.62 365 SER A CA 1
ATOM 2948 C C . SER A 1 365 ? -11.306 -23.037 25.964 1.00 87.62 365 SER A C 1
ATOM 2950 O O . SER A 1 365 ? -12.053 -23.910 26.389 1.00 87.62 365 SER A O 1
ATOM 2952 N N . GLU A 1 366 ? -11.223 -22.751 24.670 1.00 91.00 366 GLU A N 1
ATOM 2953 C CA . GLU A 1 366 ? -12.055 -23.270 23.593 1.00 91.00 366 GLU A CA 1
ATOM 2954 C C . GLU A 1 366 ? -11.920 -24.790 23.453 1.00 91.00 366 GLU A C 1
ATOM 2956 O O . GLU A 1 366 ? -12.919 -25.498 23.333 1.00 91.00 366 GLU A O 1
ATOM 2961 N N . GLN A 1 367 ? -10.692 -25.311 23.541 1.00 91.06 367 GLN A N 1
ATOM 2962 C CA . GLN A 1 367 ? -10.429 -26.755 23.528 1.00 91.06 367 GLN A CA 1
ATOM 2963 C C . GLN A 1 367 ? -10.964 -27.431 24.788 1.00 91.06 367 GLN A C 1
ATOM 2965 O O . GLN A 1 367 ? -11.513 -28.529 24.725 1.00 91.06 367 GLN A O 1
ATOM 2970 N N . GLY A 1 368 ? -10.845 -26.756 25.928 1.00 92.62 368 GLY A N 1
ATOM 2971 C CA . GLY A 1 368 ? -11.403 -27.231 27.182 1.00 92.62 368 GLY A CA 1
ATOM 2972 C C . GLY A 1 368 ? -12.930 -27.321 27.162 1.00 92.62 368 GLY A C 1
ATOM 2973 O O . GLY A 1 368 ? -13.492 -28.314 27.625 1.00 92.62 368 GLY A O 1
ATOM 2974 N N . VAL A 1 369 ? -13.603 -26.338 26.554 1.00 91.75 369 VAL A N 1
ATOM 2975 C CA . VAL A 1 369 ? -15.055 -26.369 26.328 1.00 91.75 369 VAL A CA 1
ATOM 2976 C C . VAL A 1 369 ? -15.445 -27.511 25.386 1.00 91.75 369 VAL A C 1
ATOM 2978 O O . VAL A 1 369 ? -16.370 -28.261 25.698 1.00 91.75 369 VAL A O 1
ATOM 2981 N N . ILE A 1 370 ? -14.724 -27.705 24.274 1.00 93.12 370 ILE A N 1
ATOM 2982 C CA . ILE A 1 370 ? -14.955 -28.843 23.365 1.00 93.12 370 ILE A CA 1
ATOM 2983 C C . ILE A 1 370 ? -14.847 -30.169 24.125 1.00 93.12 370 ILE A C 1
ATOM 2985 O O . ILE A 1 370 ? -15.755 -30.998 24.052 1.00 93.12 370 ILE A O 1
ATOM 2989 N N . ALA A 1 371 ? -13.767 -30.357 24.886 1.00 92.12 371 ALA A N 1
ATOM 2990 C CA . ALA A 1 371 ? -13.532 -31.576 25.649 1.00 92.12 371 ALA A CA 1
ATOM 2991 C C . ALA A 1 371 ? -14.632 -31.824 26.694 1.00 92.12 371 ALA A C 1
ATOM 2993 O O . ALA A 1 371 ? -15.058 -32.965 26.877 1.00 92.12 371 ALA A O 1
ATOM 2994 N N . TYR A 1 372 ? -15.124 -30.773 27.358 1.00 93.25 372 TYR A N 1
ATOM 2995 C CA . TYR A 1 372 ? -16.250 -30.866 28.287 1.00 93.25 372 TYR A CA 1
ATOM 2996 C C . TYR A 1 372 ? -17.513 -31.405 27.596 1.00 93.25 372 TYR A C 1
ATOM 2998 O O . TYR A 1 372 ? -18.085 -32.397 28.050 1.00 93.25 372 TYR A O 1
ATOM 3006 N N . TYR A 1 373 ? -17.913 -30.812 26.467 1.00 93.12 373 TYR A N 1
ATOM 3007 C CA . TYR A 1 373 ? -19.117 -31.231 25.743 1.00 93.12 373 TYR A CA 1
ATOM 3008 C C . TYR A 1 373 ? -18.991 -32.642 25.150 1.00 93.12 373 TYR A C 1
ATOM 3010 O O . TYR A 1 373 ? -19.937 -33.429 25.217 1.00 93.12 373 TYR A O 1
ATOM 3018 N N . GLN A 1 374 ? -17.802 -33.014 24.669 1.00 93.75 374 GLN A N 1
ATOM 3019 C CA . GLN A 1 374 ? -17.520 -34.376 24.207 1.00 93.75 374 GLN A CA 1
ATOM 3020 C C . GLN A 1 374 ? -17.653 -35.414 25.331 1.00 93.75 374 GLN A C 1
ATOM 3022 O O . GLN A 1 374 ? -18.180 -36.503 25.100 1.00 93.75 374 GLN A O 1
ATOM 3027 N N . ARG A 1 375 ? -17.243 -35.085 26.566 1.00 91.25 375 ARG A N 1
ATOM 3028 C CA . ARG A 1 375 ? -17.385 -35.984 27.729 1.00 91.25 375 ARG A CA 1
ATOM 3029 C C . ARG A 1 375 ? -18.841 -36.257 28.098 1.00 91.25 375 ARG A C 1
ATOM 3031 O O . ARG A 1 375 ? -19.138 -37.354 28.560 1.00 91.25 375 ARG A O 1
ATOM 3038 N N . ILE A 1 376 ? -19.741 -35.299 27.881 1.00 93.75 376 ILE A N 1
ATOM 3039 C CA . ILE A 1 376 ? -21.182 -35.480 28.127 1.00 93.75 376 ILE A CA 1
ATOM 3040 C C . ILE A 1 376 ? -21.935 -36.036 26.906 1.00 93.75 376 ILE A C 1
ATOM 3042 O O . ILE A 1 376 ? -23.163 -36.053 26.891 1.00 93.75 376 ILE A O 1
ATOM 3046 N N . GLY A 1 377 ? -21.209 -36.521 25.891 1.00 94.38 377 GLY A N 1
ATOM 3047 C CA . GLY A 1 377 ? -21.772 -37.192 24.718 1.00 94.38 377 GLY A CA 1
ATOM 3048 C C . GLY A 1 377 ? -22.261 -36.257 23.610 1.00 94.38 377 GLY A C 1
ATOM 3049 O O . GLY A 1 377 ? -22.921 -36.722 22.683 1.00 94.38 377 GLY A O 1
ATOM 3050 N N . ALA A 1 378 ? -21.949 -34.960 23.679 1.00 94.31 378 ALA A N 1
ATOM 3051 C CA . ALA A 1 378 ? -22.283 -34.002 22.632 1.00 94.31 378 ALA A CA 1
ATOM 3052 C C . ALA A 1 378 ? -21.158 -33.884 21.591 1.00 94.31 378 ALA A C 1
ATOM 3054 O O . ALA A 1 378 ? -19.972 -34.011 21.896 1.00 94.31 378 ALA A O 1
ATOM 3055 N N . HIS A 1 379 ? -21.532 -33.594 20.346 1.00 92.06 379 HIS A N 1
ATOM 3056 C CA . HIS A 1 379 ? -20.577 -33.214 19.310 1.00 92.06 379 HIS A CA 1
ATOM 3057 C C . HIS A 1 379 ? -20.256 -31.719 19.435 1.00 92.06 379 HIS A C 1
ATOM 3059 O O . HIS A 1 379 ? -21.171 -30.897 19.440 1.00 92.06 379 HIS A O 1
ATOM 3065 N N . ALA A 1 380 ? -18.974 -31.365 19.522 1.00 91.44 380 ALA A N 1
ATOM 3066 C CA . ALA A 1 380 ? -18.520 -29.985 19.667 1.00 91.44 380 ALA A CA 1
ATOM 3067 C C . ALA A 1 380 ? -17.331 -29.703 18.742 1.00 91.44 380 ALA A C 1
ATOM 3069 O O . ALA A 1 380 ? -16.374 -30.476 18.701 1.00 91.44 380 ALA A O 1
ATOM 3070 N N . GLU A 1 381 ? -17.391 -28.575 18.034 1.00 89.12 381 GLU A N 1
ATOM 3071 C CA . GLU A 1 381 ? -16.346 -28.093 17.132 1.00 89.12 381 GLU A CA 1
ATOM 3072 C C . GLU A 1 381 ? -16.133 -26.590 17.319 1.00 89.12 381 GLU A C 1
ATOM 3074 O O . GLU A 1 381 ? -17.079 -25.831 17.531 1.00 89.12 381 GLU A O 1
ATOM 3079 N N . PHE A 1 382 ? -14.882 -26.149 17.205 1.00 88.38 382 PHE A N 1
ATOM 3080 C CA . PHE A 1 382 ? -14.536 -24.734 17.245 1.00 88.38 382 PHE A CA 1
ATOM 3081 C C . PHE A 1 382 ? -14.473 -24.169 15.830 1.00 88.38 382 PHE A C 1
ATOM 3083 O O . PHE A 1 382 ? -13.555 -24.461 15.063 1.00 88.38 382 PHE A O 1
ATOM 3090 N N . VAL A 1 383 ? -15.475 -23.364 15.488 1.00 84.94 383 VAL A N 1
ATOM 3091 C CA . VAL A 1 383 ? -15.676 -22.870 14.120 1.00 84.94 383 VAL A CA 1
ATOM 3092 C C . VAL A 1 383 ? -15.623 -21.345 14.002 1.00 84.94 383 VAL A C 1
ATOM 3094 O O . VAL A 1 383 ? -15.613 -20.832 12.883 1.00 84.94 383 VAL A O 1
ATOM 3097 N N . GLU A 1 384 ? -15.531 -20.623 15.127 1.00 83.25 384 GLU A N 1
ATOM 3098 C CA . GLU A 1 384 ? -15.566 -19.152 15.205 1.00 83.25 384 GLU A CA 1
ATOM 3099 C C . GLU A 1 384 ? -16.621 -18.555 14.255 1.00 83.25 384 GLU A C 1
ATOM 3101 O O . GLU A 1 384 ? -17.800 -18.893 14.325 1.00 83.25 384 GLU A O 1
ATOM 3106 N N . ASN A 1 385 ? -16.182 -17.708 13.321 1.00 76.50 385 ASN A N 1
ATOM 3107 C CA . ASN A 1 385 ? -17.005 -17.011 12.346 1.00 76.50 385 ASN A CA 1
ATOM 3108 C C . ASN A 1 385 ? -17.145 -17.772 11.010 1.00 76.50 385 ASN A C 1
ATOM 3110 O O . ASN A 1 385 ? -17.584 -17.189 10.024 1.00 76.50 385 ASN A O 1
ATOM 3114 N N . LYS A 1 386 ? -16.727 -19.044 10.917 1.00 61.59 386 LYS A N 1
ATOM 3115 C CA . LYS A 1 386 ? -16.614 -19.761 9.628 1.00 61.59 386 LYS A CA 1
ATOM 3116 C C . LYS A 1 386 ? -17.877 -20.498 9.178 1.00 61.59 386 LYS A C 1
ATOM 3118 O O . LYS A 1 386 ? -17.935 -20.883 8.011 1.00 61.59 386 LYS A O 1
ATOM 3123 N N . VAL A 1 387 ? -18.833 -20.738 10.075 1.00 62.94 387 VAL A N 1
ATOM 3124 C CA . VAL A 1 387 ? -19.999 -21.615 9.825 1.00 62.94 387 VAL A CA 1
ATOM 3125 C C . VAL A 1 387 ? -21.331 -20.854 9.754 1.00 62.94 387 VAL A C 1
ATOM 3127 O O . VAL A 1 387 ? -22.344 -21.456 9.414 1.00 62.94 387 VAL A O 1
ATOM 3130 N N . TRP A 1 388 ? -21.325 -19.543 10.008 1.00 49.44 388 TRP A N 1
ATOM 3131 C CA . TRP A 1 388 ? -22.526 -18.701 9.963 1.00 49.44 388 TRP A CA 1
ATOM 3132 C C . TRP A 1 388 ? -23.001 -18.396 8.544 1.00 49.44 388 TRP A C 1
ATOM 3134 O O . TRP A 1 388 ? -22.144 -18.127 7.664 1.00 49.44 388 TRP A O 1
#

Secondary structure (DSSP, 8-state):
----PPPTTHHHHHHHHHHHHHHHH-GGG--HHHHHHHHHHHHS-HHHHHHHHHHHH-S-SEEEGGGG--TT-S-HHHHHHHHHHTTSEE---TTTS-THHHHHS-HHHHHHHHHHTT----TTS-HHHHHHHHHHHHHH-TT-----TTGGGEEEEP-HHHHHHHHHHHHSSSSSHHHHHHHHHTTSS---THHHHHTTS-S-SSHHHHHHHHHHHHHHHHHHTT---HHHHHHHHHTTT-TTHHHHTT---HHHHHHHHHHHHHHTTT-HHHHHHHHTT---HHHHHHHHHHHHHHT-HHHHHHHHHHHHHHHHHH---HHHHHHHHHHHHHHHS---S-HHHHHHHT-S------GGGTT-HHHHHHHHHHHTT------TTS--

pLDDT: mean 86.7, std 12.77, range [41.0, 97.81]